Protein AF-0000000082146459 (afdb_homodimer)

pLDDT: mean 86.84, std 15.35, range [24.2, 98.81]

Secondary structure (DSSP, 8-state):
---SS-BPPPPPB-------TTTS-SHHHHHHHHHHHHHHHHHHHHTT-TT--HHHHHHHHHHHHHHHHHHHS-TTS-SSPPGGGGS--EEE--TTSTT--EEES-HHHHHHHHHHHHHHHHHHHHHHHHTSSS--HHHHHHHHHHHHHHHHHHHHIIIIIGGG-SSPPPTTSTTSHHHHHHHHHHHHHHHHHHHHHHHHHTT--HHHHHHHHHHHHHHHHHHHHHHTTS-HHHHHHHHHHHHHHHHHHHHHHHHHHHHHHHHHHHH---SSB---GGGSHHHHHHHHHHHHHHHHHHHTTT--/---SS-BPPPPPB-------TTTS-SHHHHHHHHHHHHHHHHHHHHTT-TT--HHHHHHHHHHHHHHHHHHHS-TTS-SS--GGGGS--EEE--TTSTT--EEES-HHHHHHHHHHHHHHHHHHHHHHHHTSSS--HHHHHHHHHHHHHHHHHHHHIIIIIGGG-SSPPPTTSTTSHHHHHHHHHHHHHHHHHHHHHHHHHTT--HHHHHHHHHHHHHHHHHHHHHHTTS-HHHHHHHHHHHHHHHHHHHHHHHHHHHHHHHHHHHH---SSB---GGGSHHHHHHHHHHHHHHHHHHHTTT--

Sequence (608 aa):
MTHWFHRNPLKATAPVSFNFYGVAGSPSANKICNDLRTTRARLLEMFTDTTCNPEIMKNATDAYFSLLQGFIASLDGTTQENKLRFMQNFKWTDTLQGNIPSAQQDAIFELISMAYNVAIWHTKFASRLAGKENVTEVDAKDVHRSLKFAAGIFKHLKEVHIPRLITPAEKGRDLEPRVIDTYIVQCQAEAQEVTIARAIELKHNATLIAALAFETANFYQKADGTLNTLEPECSSKWRKYLQLKQHFYMSYVSYSRAETLCKEYRQTKGPGSTAKPSEQLFFTKLGGLIKNTLQKCERENGFMMTHWFHRNPLKATAPVSFNFYGVAGSPSANKICNDLRTTRARLLEMFTDTTCNPEIMKNATDAYFSLLQGFIASLDGTTQENKLRFMQNFKWTDTLQGNIPSAQQDAIFELISMAYNVAIWHTKFASRLAGKENVTEVDAKDVHRSLKFAAGIFKHLKEVHIPRLITPAEKGRDLEPRVIDTYIVQCQAEAQEVTIARAIELKHNATLIAALAFETANFYQKADGTLNTLEPECSSKWRKYLQLKQHFYMSYVSYSRAETLCKEYRQTKGPGSTAKPSEQLFFTKLGGLIKNTLQKCERENGFM

Foldseek 3Di:
DDFPDDAFDAKDWDQWQLDDPPVQPDPVSVVLSVQLRVLVVVLVVLLPDPPRDPVNNVVSLCSNVVSLVPQADDPVPDPDGRPSQQRTKIWIAFRLRPPDIDIGSGSLVVNLSSLLSSLSSLQVVLRVLVPDPDNDPVSLVSSLVSLQVSLVSLVCCLPPRQVVDPDHDDAPGCNDDLNSVLSNLSSVLVSLVSVLVVCVVVVHDLVVSLVSLQVSLVSLVVSLVSCVPGDCSRCVVVSVSSNVSNVVSVVSNVVSVVVVVLVVQVVDDDDDDRDDVCPDPVVVVVVVVVVVVVCVVVCVVVPD/DDFPDDAFDAKDWDQWQLDDPPVQPDPVSVVLSVQLRVLVVVLVVLLPDPPRDPVNNVVSLCSNVVSLVPQADDPVPDPDGRPSQQRTKIWIAFRLRPPDIDIGSGSLVVNLSSLLSSLSSLQVVLRVLVPDPDNDPVSLVSSLVSLQVSLVSLVCCLPPRQVVDPDHDDAPGCNDDLNSVLSNLSSVLVSLVSVLVVCVVVVHDLVVSLVSLQVSLVSLVVSLVSCVPGDCSRCVVVSVSSNVSNVVSVVSNVVSVVVVVLVVQVVDDDDDDRDDVCPDPVVVVVVVVVVVVVCVVVCVVVVD

Radius of gyration: 35.05 Å; Cα contacts (8 Å, |Δi|>4): 898; chains: 2; bounding box: 45×122×69 Å

Organism: Oncorhynchus tshawytscha (NCBI:txid74940)

Nearest PDB structures (foldseek):
  3zxp-assembly1_B  TM=8.274E-01  e=1.238E-30  Homo sapiens
  3uly-assembly1_A  TM=8.283E-01  e=4.709E-30  Homo sapiens
  2xs1-assembly1_A  TM=7.629E-01  e=4.710E-07  Homo sapiens
  6fnb-assembly1_B  TM=3.009E-01  e=1.684E-01  Homo sapiens
  4wrq-assembly1_A  TM=3.211E-01  e=2.466E-01  Homo sapiens

InterPro domains:
  IPR004328 BRO1 domain [PF03097] (33-260)
  IPR004328 BRO1 domain [PS51180] (90-304)
  IPR004328 BRO1 domain [SM01041] (4-304)
  IPR038499 BRO1 domain superfamily [G3DSA:1.25.40.280] (1-304)
  IPR038898 BRO1 domain-containing protein BROX [PTHR23032] (2-260)

Structure (mmCIF, N/CA/C/O backbone):
data_AF-0000000082146459-model_v1
#
loop_
_entity.id
_entity.type
_entity.pdbx_description
1 polymer 'BRO1 domain-containing protein BROX'
#
loop_
_atom_site.group_PDB
_atom_site.id
_atom_site.type_symbol
_atom_site.label_atom_id
_atom_site.label_alt_id
_atom_site.label_comp_id
_atom_site.label_asym_id
_atom_site.label_entity_id
_atom_site.label_seq_id
_atom_site.pdbx_PDB_ins_code
_atom_site.Cartn_x
_atom_site.Cartn_y
_atom_site.Cartn_z
_atom_site.occupancy
_atom_site.B_iso_or_equiv
_atom_site.auth_seq_id
_atom_site.auth_comp_id
_atom_site.auth_asym_id
_atom_site.auth_atom_id
_atom_site.pdbx_PDB_model_num
ATOM 1 N N . MET A 1 1 ? 0.102 15.383 27.031 1 39.38 1 MET A N 1
ATOM 2 C CA . MET A 1 1 ? -0.947 15.445 26.016 1 39.38 1 MET A CA 1
ATOM 3 C C . MET A 1 1 ? -0.511 14.75 24.734 1 39.38 1 MET A C 1
ATOM 5 O O . MET A 1 1 ? 0.527 15.086 24.156 1 39.38 1 MET A O 1
ATOM 9 N N . THR A 1 2 ? -0.829 13.477 24.453 1 48.19 2 THR A N 1
ATOM 10 C CA . THR A 1 2 ? -0.422 12.703 23.281 1 48.19 2 THR A CA 1
ATOM 11 C C . THR A 1 2 ? -1.081 13.242 22.016 1 48.19 2 THR A C 1
ATOM 13 O O . THR A 1 2 ? -2.287 13.5 22 1 48.19 2 THR A O 1
ATOM 16 N N . HIS A 1 3 ? -0.259 13.945 21.094 1 65.31 3 HIS A N 1
ATOM 17 C CA . HIS A 1 3 ? -0.853 14.578 19.922 1 65.31 3 HIS A CA 1
ATOM 18 C C . HIS A 1 3 ? -0.877 13.625 18.734 1 65.31 3 HIS A C 1
ATOM 20 O O . HIS A 1 3 ? 0.098 12.914 18.484 1 65.31 3 HIS A O 1
ATOM 26 N N . TRP A 1 4 ? -2.055 13.438 18.203 1 71.19 4 TRP A N 1
ATOM 27 C CA . TRP A 1 4 ? -2.285 12.656 16.984 1 71.19 4 TRP A CA 1
ATOM 28 C C . TRP A 1 4 ? -1.744 13.383 15.766 1 71.19 4 TRP A C 1
ATOM 30 O O . TRP A 1 4 ? -1.321 12.742 14.797 1 71.19 4 TRP A O 1
ATOM 40 N N . PHE A 1 5 ? -1.74 14.641 15.953 1 83.75 5 PHE A N 1
ATOM 41 C CA . PHE A 1 5 ? -1.372 15.445 14.797 1 83.75 5 PHE A CA 1
ATOM 42 C C . PHE A 1 5 ? -0.096 16.234 15.07 1 83.75 5 PHE A C 1
ATOM 44 O O . PHE A 1 5 ? 0.106 16.734 16.172 1 83.75 5 PHE A O 1
ATOM 51 N N . HIS A 1 6 ? 0.844 16.266 14.102 1 88.31 6 HIS A N 1
ATOM 52 C CA . HIS A 1 6 ? 1.996 17.156 14.141 1 88.31 6 HIS A CA 1
ATOM 53 C C . HIS A 1 6 ? 1.563 18.625 14.086 1 88.31 6 HIS A C 1
ATOM 55 O O . HIS A 1 6 ? 0.735 19 13.25 1 88.31 6 HIS A O 1
ATOM 61 N N . ARG A 1 7 ? 2.098 19.344 15.047 1 92.31 7 ARG A N 1
ATOM 62 C CA . ARG A 1 7 ? 1.79 20.781 15.039 1 92.31 7 ARG A CA 1
ATOM 63 C C . ARG A 1 7 ? 3.064 21.609 15.086 1 92.31 7 ARG A C 1
ATOM 65 O O . ARG A 1 7 ? 3.902 21.422 15.969 1 92.31 7 ARG A O 1
ATOM 72 N N . ASN A 1 8 ? 3.168 22.453 14.094 1 94.19 8 ASN A N 1
ATOM 73 C CA . ASN A 1 8 ? 4.219 23.469 14.141 1 94.19 8 ASN A CA 1
ATOM 74 C C . ASN A 1 8 ? 3.916 24.547 15.164 1 94.19 8 ASN A C 1
ATOM 76 O O . ASN A 1 8 ? 2.768 24.719 15.586 1 94.19 8 ASN A O 1
ATOM 80 N N . PRO A 1 9 ? 4.941 25.219 15.633 1 94.75 9 PRO A N 1
ATOM 81 C CA . PRO A 1 9 ? 4.707 26.281 16.625 1 94.75 9 PRO A CA 1
ATOM 82 C C . PRO A 1 9 ? 3.951 27.469 16.062 1 94.75 9 PRO A C 1
ATOM 84 O O . PRO A 1 9 ? 3.943 27.672 14.844 1 94.75 9 PRO A O 1
ATOM 87 N N . LEU A 1 10 ? 3.354 28.203 16.984 1 96.88 10 LEU A N 1
ATOM 88 C CA . LEU A 1 10 ? 2.768 29.484 16.609 1 96.88 10 LEU A CA 1
ATOM 89 C C . LEU A 1 10 ? 3.852 30.484 16.219 1 96.88 10 LEU A C 1
ATOM 91 O O . LEU A 1 10 ? 4.977 30.422 16.719 1 96.88 10 LEU A O 1
ATOM 95 N N . LYS A 1 11 ? 3.453 31.375 15.305 1 97.75 11 LYS A N 1
ATOM 96 C CA . LYS A 1 11 ? 4.328 32.531 15.055 1 97.75 11 LYS A CA 1
ATOM 97 C C . LYS A 1 11 ? 4.426 33.406 16.281 1 97.75 11 LYS A C 1
ATOM 99 O O . LYS A 1 11 ? 3.43 33.625 16.984 1 97.75 11 LYS A O 1
ATOM 104 N N . ALA A 1 12 ? 5.621 33.844 16.484 1 97.19 12 ALA A N 1
ATOM 105 C CA . ALA A 1 12 ? 5.832 34.781 17.578 1 97.19 12 ALA A CA 1
ATOM 106 C C . ALA A 1 12 ? 6.004 36.219 17.031 1 97.19 12 ALA A C 1
ATOM 108 O O . ALA A 1 12 ? 6.363 36.406 15.867 1 97.19 12 ALA A O 1
ATOM 109 N N . THR A 1 13 ? 5.723 37.156 17.812 1 97.88 13 THR A N 1
ATOM 110 C CA . THR A 1 13 ? 5.824 38.562 17.406 1 97.88 13 THR A CA 1
ATOM 111 C C . THR A 1 13 ? 6.293 39.406 18.562 1 97.88 13 THR A C 1
ATOM 113 O O . THR A 1 13 ? 6.371 38.938 19.703 1 97.88 13 THR A O 1
ATOM 116 N N . ALA A 1 14 ? 6.715 40.625 18.203 1 94.38 14 ALA A N 1
ATOM 117 C CA . ALA A 1 14 ? 7.102 41.625 19.172 1 94.38 14 ALA A CA 1
ATOM 118 C C . ALA A 1 14 ? 5.926 42.531 19.516 1 94.38 14 ALA A C 1
ATOM 120 O O . ALA A 1 14 ? 5.004 42.688 18.703 1 94.38 14 ALA A O 1
ATOM 121 N N . PRO A 1 15 ? 5.945 43.125 20.766 1 92.44 15 PRO A N 1
ATOM 122 C CA . PRO A 1 15 ? 4.895 44.094 21.062 1 92.44 15 PRO A CA 1
ATOM 123 C C . PRO A 1 15 ? 4.879 45.25 20.094 1 92.44 15 PRO A C 1
ATOM 125 O O . PRO A 1 15 ? 5.934 45.688 19.625 1 92.44 15 PRO A O 1
ATOM 128 N N . VAL A 1 16 ? 3.734 45.75 19.828 1 95 16 VAL A N 1
ATOM 129 C CA . VAL A 1 16 ? 3.543 46.906 18.969 1 95 16 VAL A CA 1
ATOM 130 C C . VAL A 1 16 ? 2.799 48 19.75 1 95 16 VAL A C 1
ATOM 132 O O . VAL A 1 16 ? 1.725 47.75 20.297 1 95 16 VAL A O 1
ATOM 135 N N . SER A 1 17 ? 3.295 49.156 19.797 1 89.5 17 SER A N 1
ATOM 136 C CA . SER A 1 17 ? 2.742 50.219 20.625 1 89.5 17 SER A CA 1
ATOM 137 C C . SER A 1 17 ? 1.679 51 19.859 1 89.5 17 SER A C 1
ATOM 139 O O . SER A 1 17 ? 0.809 51.625 20.469 1 89.5 17 SER A O 1
ATOM 141 N N . PHE A 1 18 ? 1.693 51.062 18.531 1 91.5 18 PHE A N 1
ATOM 142 C CA . PHE A 1 18 ? 0.843 51.875 17.672 1 91.5 18 PHE A CA 1
ATOM 143 C C . PHE A 1 18 ? 0.914 53.344 18.078 1 91.5 18 PHE A C 1
ATOM 145 O O . PHE A 1 18 ? -0.107 54.031 18.109 1 91.5 18 PHE A O 1
ATOM 152 N N . ASN A 1 19 ? 2.066 53.656 18.562 1 85 19 ASN A N 1
ATOM 153 C CA . ASN A 1 19 ? 2.275 55.062 18.922 1 85 19 ASN A CA 1
ATOM 154 C C . ASN A 1 19 ? 2.775 55.875 17.734 1 85 19 ASN A C 1
ATOM 156 O O . ASN A 1 19 ? 3.918 55.719 17.297 1 85 19 ASN A O 1
ATOM 160 N N . PHE A 1 20 ? 1.849 56.688 17.188 1 81.38 20 PHE A N 1
ATOM 161 C CA . PHE A 1 20 ? 2.213 57.469 16.016 1 81.38 20 PHE A CA 1
ATOM 162 C C . PHE A 1 20 ? 2.309 58.938 16.375 1 81.38 20 PHE A C 1
ATOM 164 O O . PHE A 1 20 ? 1.381 59.719 16.109 1 81.38 20 PHE A O 1
ATOM 171 N N . TYR A 1 21 ? 3.205 59.25 17.219 1 67.94 21 TYR A N 1
ATOM 172 C CA . TYR A 1 21 ? 3.383 60.656 17.625 1 67.94 21 TYR A CA 1
ATOM 173 C C . TYR A 1 21 ? 3.211 61.594 16.438 1 67.94 21 TYR A C 1
ATOM 175 O O . TYR A 1 21 ? 3.697 61.312 15.336 1 67.94 21 TYR A O 1
ATOM 183 N N . GLY A 1 22 ? 2.338 62.656 16.594 1 64.94 22 GLY A N 1
ATOM 184 C CA . GLY A 1 22 ? 2.172 63.719 15.625 1 64.94 22 GLY A CA 1
ATOM 185 C C . GLY A 1 22 ? 1.093 63.469 14.602 1 64.94 22 GLY A C 1
ATOM 186 O O . GLY A 1 22 ? 0.402 64.375 14.148 1 64.94 22 GLY A O 1
ATOM 187 N N . VAL A 1 23 ? 1.023 62.219 14.156 1 63.5 23 VAL A N 1
ATOM 188 C CA . VAL A 1 23 ? 0.046 61.906 13.117 1 63.5 23 VAL A CA 1
ATOM 189 C C . VAL A 1 23 ? -1.33 61.719 13.742 1 63.5 23 VAL A C 1
ATOM 191 O O . VAL A 1 23 ? -2.33 62.25 13.25 1 63.5 23 VAL A O 1
ATOM 194 N N . ALA A 1 24 ? -1.346 60.969 14.844 1 61.44 24 ALA A N 1
ATOM 195 C CA . ALA A 1 24 ? -2.596 60.719 15.555 1 61.44 24 ALA A CA 1
ATOM 196 C C . ALA A 1 24 ? -2.775 61.719 16.703 1 61.44 24 ALA A C 1
ATOM 198 O O . ALA A 1 24 ? -2.525 61.375 17.859 1 61.44 24 ALA A O 1
ATOM 199 N N . GLY A 1 25 ? -3.025 62.844 16.359 1 67.81 25 GLY A N 1
ATOM 200 C CA . GLY A 1 25 ? -3.047 63.875 17.375 1 67.81 25 GLY A CA 1
ATOM 201 C C . GLY A 1 25 ? -4.414 64.062 18 1 67.81 25 GLY A C 1
ATOM 202 O O . GLY A 1 25 ? -4.535 64.688 19.062 1 67.81 25 GLY A O 1
ATOM 203 N N . SER A 1 26 ? -5.371 63.5 17.359 1 80.94 26 SER A N 1
ATOM 204 C CA . SER A 1 26 ? -6.699 63.719 17.922 1 80.94 26 SER A CA 1
ATOM 205 C C . SER A 1 26 ? -7.031 62.688 19 1 80.94 26 SER A C 1
ATOM 207 O O . SER A 1 26 ? -6.477 61.562 18.984 1 80.94 26 SER A O 1
ATOM 209 N N . PRO A 1 27 ? -7.836 63.094 19.969 1 83.19 27 PRO A N 1
ATOM 210 C CA . PRO A 1 27 ? -8.266 62.156 21 1 83.19 27 PRO A CA 1
ATOM 211 C C . PRO A 1 27 ? -8.898 60.875 20.406 1 83.19 27 PRO A C 1
ATOM 213 O O . PRO A 1 27 ? -8.688 59.781 20.938 1 83.19 27 PRO A O 1
ATOM 216 N N . SER A 1 28 ? -9.664 61.031 19.406 1 84.25 28 SER A N 1
ATOM 217 C CA . SER A 1 28 ? -10.297 59.906 18.75 1 84.25 28 SER A CA 1
ATOM 218 C C . SER A 1 28 ? -9.258 58.969 18.141 1 84.25 28 SER A C 1
ATOM 220 O O . SER A 1 28 ? -9.391 57.75 18.203 1 84.25 28 SER A O 1
ATOM 222 N N . ALA A 1 29 ? -8.297 59.5 17.562 1 83.75 29 ALA A N 1
ATOM 223 C CA . ALA A 1 29 ? -7.219 58.688 16.969 1 83.75 29 ALA A CA 1
ATOM 224 C C . ALA A 1 29 ? -6.426 57.969 18.031 1 83.75 29 ALA A C 1
ATOM 226 O O . ALA A 1 29 ? -6.051 56.812 17.844 1 83.75 29 ALA A O 1
ATOM 227 N N . ASN A 1 30 ? -6.223 58.688 19.109 1 86.56 30 ASN A N 1
ATOM 228 C CA . ASN A 1 30 ? -5.504 58.062 20.234 1 86.56 30 ASN A CA 1
ATOM 229 C C . ASN A 1 30 ? -6.281 56.906 20.812 1 86.56 30 ASN A C 1
ATOM 231 O O . ASN A 1 30 ? -5.684 55.906 21.219 1 86.56 30 ASN A O 1
ATOM 235 N N . LYS A 1 31 ? -7.508 57.094 20.859 1 89.5 31 LYS A N 1
ATOM 236 C CA . LYS A 1 31 ? -8.344 56 21.359 1 89.5 31 LYS A CA 1
ATOM 237 C C . LYS A 1 31 ? -8.266 54.781 20.453 1 89.5 31 LYS A C 1
ATOM 239 O O . LYS A 1 31 ? -8.164 53.625 20.938 1 89.5 31 LYS A O 1
ATOM 244 N N . ILE A 1 32 ? -8.312 55 19.203 1 89.12 32 ILE A N 1
ATOM 245 C CA . ILE A 1 32 ? -8.242 53.906 18.219 1 89.12 32 ILE A CA 1
ATOM 246 C C . ILE A 1 32 ? -6.902 53.188 18.359 1 89.12 32 ILE A C 1
ATOM 248 O O . ILE A 1 32 ? -6.855 51.969 18.344 1 89.12 32 ILE A O 1
ATOM 252 N N . CYS A 1 33 ? -5.848 53.938 18.5 1 91.12 33 CYS A N 1
ATOM 253 C CA . CYS A 1 33 ? -4.52 53.344 18.656 1 91.12 33 CYS A CA 1
ATOM 254 C C . CYS A 1 33 ? -4.438 52.531 19.938 1 91.12 33 CYS A C 1
ATOM 256 O O . CYS A 1 33 ? -3.848 51.438 19.938 1 91.12 33 CYS A O 1
ATOM 258 N N . ASN A 1 34 ? -5.035 53.094 20.984 1 92.38 34 ASN A N 1
ATOM 259 C CA . ASN A 1 34 ? -5.07 52.344 22.25 1 92.38 34 ASN A CA 1
ATOM 260 C C . ASN A 1 34 ? -5.891 51.062 22.125 1 92.38 34 ASN A C 1
ATOM 262 O O . ASN A 1 34 ? -5.512 50.031 22.672 1 92.38 34 ASN A O 1
ATOM 266 N N . ASP A 1 35 ? -7 51.125 21.453 1 95.69 35 ASP A N 1
ATOM 267 C CA . ASP A 1 35 ? -7.836 49.969 21.234 1 95.69 35 ASP A CA 1
ATOM 268 C C . ASP A 1 35 ? -7.109 48.906 20.406 1 95.69 35 ASP A C 1
ATOM 270 O O . ASP A 1 35 ? -7.234 47.719 20.656 1 95.69 35 ASP A O 1
ATOM 274 N N . LEU A 1 36 ? -6.418 49.375 19.406 1 95.88 36 LEU A N 1
ATOM 275 C CA . LEU A 1 36 ? -5.617 48.469 18.578 1 95.88 36 LEU A CA 1
ATOM 276 C C . LEU A 1 36 ? -4.602 47.719 19.438 1 95.88 36 LEU A C 1
ATOM 278 O O . LEU A 1 36 ? -4.469 46.5 19.312 1 95.88 36 LEU A O 1
ATOM 282 N N . ARG A 1 37 ? -3.936 48.406 20.266 1 96.12 37 ARG A N 1
ATOM 283 C CA . ARG A 1 37 ? -2.926 47.812 21.141 1 96.12 37 ARG A CA 1
ATOM 284 C C . ARG A 1 37 ? -3.549 46.781 22.078 1 96.12 37 ARG A C 1
ATOM 286 O O . ARG A 1 37 ? -3.031 45.656 22.219 1 96.12 37 ARG A O 1
ATOM 293 N N . THR A 1 38 ? -4.668 47.094 22.672 1 96.81 38 THR A N 1
ATOM 294 C CA . THR A 1 38 ? -5.309 46.25 23.672 1 96.81 38 THR A CA 1
ATOM 295 C C . THR A 1 38 ? -5.914 45 23.016 1 96.81 38 THR A C 1
ATOM 297 O O . THR A 1 38 ? -5.781 43.906 23.547 1 96.81 38 THR A O 1
ATOM 300 N N . THR A 1 39 ? -6.57 45.188 21.922 1 98.19 39 THR A N 1
ATOM 301 C CA . THR A 1 39 ? -7.195 44.031 21.25 1 98.19 39 THR A CA 1
ATOM 302 C C . THR A 1 39 ? -6.141 43.125 20.641 1 98.19 39 THR A C 1
ATOM 304 O O . THR A 1 39 ? -6.312 41.906 20.625 1 98.19 39 THR A O 1
ATOM 307 N N . ARG A 1 40 ? -5.074 43.656 20.141 1 98.38 40 ARG A N 1
ATOM 308 C CA . ARG A 1 40 ? -3.969 42.844 19.641 1 98.38 40 ARG A CA 1
ATOM 309 C C . ARG A 1 40 ? -3.393 42 20.766 1 98.38 40 ARG A C 1
ATOM 311 O O . ARG A 1 40 ? -3.18 40.781 20.578 1 98.38 40 ARG A O 1
ATOM 318 N N . ALA A 1 41 ? -3.125 42.656 21.875 1 97.56 41 ALA A N 1
ATOM 319 C CA . ALA A 1 41 ? -2.568 41.938 23.031 1 97.56 41 ALA A CA 1
ATOM 320 C C . ALA A 1 41 ? -3.508 40.812 23.5 1 97.56 41 ALA A C 1
ATOM 322 O O . ALA A 1 41 ? -3.061 39.75 23.859 1 97.56 41 ALA A O 1
ATOM 323 N N . ARG A 1 42 ? -4.734 41.156 23.516 1 97.81 42 ARG A N 1
ATOM 324 C CA . ARG A 1 42 ? -5.727 40.156 23.938 1 97.81 42 ARG A CA 1
ATOM 325 C C . ARG A 1 42 ? -5.73 38.969 23 1 97.81 42 ARG A C 1
ATOM 327 O O . ARG A 1 42 ? -5.762 37.812 23.453 1 97.81 42 ARG A O 1
ATOM 334 N N . LEU A 1 43 ? -5.762 39.188 21.719 1 98.56 43 LEU A N 1
ATOM 335 C CA . LEU A 1 43 ? -5.738 38.125 20.75 1 98.56 43 LEU A CA 1
ATOM 336 C C . LEU A 1 43 ? -4.488 37.25 20.906 1 98.56 43 LEU A C 1
ATOM 338 O O . LEU A 1 43 ? -4.566 36.031 20.891 1 98.56 43 LEU A O 1
ATOM 342 N N . LEU A 1 44 ? -3.344 37.875 21.109 1 98.5 44 LEU A N 1
ATOM 343 C CA . LEU A 1 44 ? -2.094 37.156 21.312 1 98.5 44 LEU A CA 1
ATOM 344 C C . LEU A 1 44 ? -2.172 36.281 22.562 1 98.5 44 LEU A C 1
ATOM 346 O O . LEU A 1 44 ? -1.654 35.156 22.562 1 98.5 44 LEU A O 1
ATOM 350 N N . GLU A 1 45 ? -2.85 36.75 23.562 1 97.69 45 GLU A N 1
ATOM 351 C CA . GLU A 1 45 ? -3.023 36 24.781 1 97.69 45 GLU A CA 1
ATOM 352 C C . GLU A 1 45 ? -3.918 34.781 24.562 1 97.69 45 GLU A C 1
ATOM 354 O O . GLU A 1 45 ? -3.713 33.719 25.172 1 97.69 45 GLU A O 1
ATOM 359 N N . MET A 1 46 ? -4.898 34.875 23.688 1 98.06 46 MET A N 1
ATOM 360 C CA . MET A 1 46 ? -5.859 33.812 23.453 1 98.06 46 MET A CA 1
ATOM 361 C C . MET A 1 46 ? -5.188 32.625 22.781 1 98.06 46 MET A C 1
ATOM 363 O O . MET A 1 46 ? -5.609 31.484 22.969 1 98.06 46 MET A O 1
ATOM 367 N N . PHE A 1 47 ? -4.148 32.844 22.047 1 97.88 47 PHE A N 1
ATOM 368 C CA . PHE A 1 47 ? -3.488 31.781 21.297 1 97.88 47 PHE A CA 1
ATOM 369 C C . PHE A 1 47 ? -2.91 30.734 22.25 1 97.88 47 PHE A C 1
ATOM 371 O O . PHE A 1 47 ? -2.766 29.562 21.891 1 97.88 47 PHE A O 1
ATOM 378 N N . THR A 1 48 ? -2.57 31.094 23.453 1 95.88 48 THR A N 1
ATOM 379 C CA . THR A 1 48 ? -1.917 30.156 24.375 1 95.88 48 THR A CA 1
ATOM 380 C C . THR A 1 48 ? -2.803 29.875 25.578 1 95.88 48 THR A C 1
ATOM 382 O O . THR A 1 48 ? -2.418 29.125 26.469 1 95.88 48 THR A O 1
ATOM 385 N N . ASP A 1 49 ? -3.959 30.531 25.609 1 95.94 49 ASP A N 1
ATOM 386 C CA . ASP A 1 49 ? -4.918 30.312 26.688 1 95.94 49 ASP A CA 1
ATOM 387 C C . ASP A 1 49 ? -5.652 29 26.5 1 95.94 49 ASP A C 1
ATOM 389 O O . ASP A 1 49 ? -6.426 28.828 25.562 1 95.94 49 ASP A O 1
ATOM 393 N N . THR A 1 50 ? -5.586 28.078 27.438 1 92.38 50 THR A N 1
ATOM 394 C CA . THR A 1 50 ? -6.133 26.734 27.328 1 92.38 50 THR A CA 1
ATOM 395 C C . THR A 1 50 ? -7.652 26.75 27.453 1 92.38 50 THR A C 1
ATOM 397 O O . THR A 1 50 ? -8.328 25.797 27.078 1 92.38 50 THR A O 1
ATOM 400 N N . THR A 1 51 ? -8.211 27.828 27.953 1 94.69 51 THR A N 1
ATOM 401 C CA . THR A 1 51 ? -9.656 27.922 28.125 1 94.69 51 THR A CA 1
ATOM 402 C C . THR A 1 51 ? -10.305 28.531 26.891 1 94.69 51 THR A C 1
ATOM 404 O O . THR A 1 51 ? -11.531 28.562 26.781 1 94.69 51 THR A O 1
ATOM 407 N N . CYS A 1 52 ? -9.523 29.016 25.984 1 96.94 52 CYS A N 1
ATOM 408 C CA . CYS A 1 52 ? -10.039 29.625 24.766 1 96.94 52 CYS A CA 1
ATOM 409 C C . CYS A 1 52 ? -10.734 28.594 23.891 1 96.94 52 CYS A C 1
ATOM 411 O O . CYS A 1 52 ? -10.203 27.5 23.672 1 96.94 52 CYS A O 1
ATOM 413 N N . ASN A 1 53 ? -11.938 28.844 23.453 1 96.56 53 ASN A N 1
ATOM 414 C CA . ASN A 1 53 ? -12.68 28.031 22.484 1 96.56 53 ASN A CA 1
ATOM 415 C C . ASN A 1 53 ? -12.922 28.781 21.188 1 96.56 53 ASN A C 1
ATOM 417 O O . ASN A 1 53 ? -12.555 29.953 21.062 1 96.56 53 ASN A O 1
ATOM 421 N N . PRO A 1 54 ? -13.414 28.141 20.203 1 97.06 54 PRO A N 1
ATOM 422 C CA . PRO A 1 54 ? -13.547 28.781 18.875 1 97.06 54 PRO A CA 1
ATOM 423 C C . PRO A 1 54 ? -14.367 30.062 18.922 1 97.06 54 PRO A C 1
ATOM 425 O O . PRO A 1 54 ? -14.07 31.016 18.203 1 97.06 54 PRO A O 1
ATOM 428 N N . GLU A 1 55 ? -15.312 30.109 19.766 1 97.56 55 GLU A N 1
ATOM 429 C CA . GLU A 1 55 ? -16.125 31.312 19.875 1 97.56 55 GLU A CA 1
ATOM 430 C C . GLU A 1 55 ? -15.32 32.469 20.438 1 97.56 55 GLU A C 1
ATOM 432 O O . GLU A 1 55 ? -15.383 33.594 19.922 1 97.56 55 GLU A O 1
ATOM 437 N N . ILE A 1 56 ? -14.617 32.25 21.484 1 98.19 56 ILE A N 1
ATOM 438 C CA . ILE A 1 56 ? -13.773 33.25 22.094 1 98.19 56 ILE A CA 1
ATOM 439 C C . ILE A 1 56 ? -12.711 33.719 21.109 1 98.19 56 ILE A C 1
ATOM 441 O O . ILE A 1 56 ? -12.469 34.906 20.953 1 98.19 56 ILE A O 1
ATOM 445 N N . MET A 1 57 ? -12.117 32.781 20.422 1 98.5 57 MET A N 1
ATOM 446 C CA . MET A 1 57 ? -11.102 33.062 19.422 1 98.5 57 MET A CA 1
ATOM 447 C C . MET A 1 57 ? -11.672 33.969 18.312 1 98.5 57 MET A C 1
ATOM 449 O O . MET A 1 57 ? -11.055 34.969 17.938 1 98.5 57 MET A O 1
ATOM 453 N N . LYS A 1 58 ? -12.859 33.625 17.844 1 98.31 58 LYS A N 1
ATOM 454 C CA . LYS A 1 58 ? -13.516 34.406 16.812 1 98.31 58 LYS A CA 1
ATOM 455 C C . LYS A 1 58 ? -13.75 35.844 17.266 1 98.31 58 LYS A C 1
ATOM 457 O O . LYS A 1 58 ? -13.477 36.781 16.516 1 98.31 58 LYS A O 1
ATOM 462 N N . ASN A 1 59 ? -14.203 36 18.438 1 98.44 59 ASN A N 1
ATOM 463 C CA . ASN A 1 59 ? -14.492 37.344 18.969 1 98.44 59 ASN A CA 1
ATOM 464 C C . ASN A 1 59 ? -13.227 38.156 19.109 1 98.44 59 ASN A C 1
ATOM 466 O O . ASN A 1 59 ? -13.211 39.344 18.766 1 98.44 59 ASN A O 1
ATOM 470 N N . ALA A 1 60 ? -12.25 37.562 19.672 1 98.69 60 ALA A N 1
ATOM 471 C CA . ALA A 1 60 ? -10.977 38.25 19.828 1 98.69 60 ALA A CA 1
ATOM 472 C C . ALA A 1 60 ? -10.398 38.656 18.469 1 98.69 60 ALA A C 1
ATOM 474 O O . ALA A 1 60 ? -9.883 39.75 18.297 1 98.69 60 ALA A O 1
ATOM 475 N N . THR A 1 61 ? -10.477 37.781 17.531 1 98.81 61 THR A N 1
ATOM 476 C CA . THR A 1 61 ? -10 38.031 16.172 1 98.81 61 THR A CA 1
ATOM 477 C C . THR A 1 61 ? -10.758 39.188 15.531 1 98.81 61 THR A C 1
ATOM 479 O O . THR A 1 61 ? -10.156 40.094 14.984 1 98.81 61 THR A O 1
ATOM 482 N N . ASP A 1 62 ? -12.07 39.125 15.633 1 98.5 62 ASP A N 1
ATOM 483 C CA . ASP A 1 62 ? -12.914 40.156 15.039 1 98.5 62 ASP A CA 1
ATOM 484 C C . ASP A 1 62 ? -12.625 41.531 15.648 1 98.5 62 ASP A C 1
ATOM 486 O O . ASP A 1 62 ? -12.609 42.531 14.938 1 98.5 62 ASP A O 1
ATOM 490 N N . ALA A 1 63 ? -12.445 41.562 16.922 1 98.38 63 ALA A N 1
ATOM 491 C CA . ALA A 1 63 ? -12.172 42.812 17.609 1 98.38 63 ALA A CA 1
ATOM 492 C C . ALA A 1 63 ? -10.891 43.469 17.094 1 98.38 63 ALA A C 1
ATOM 494 O O . ALA A 1 63 ? -10.867 44.656 16.797 1 98.38 63 ALA A O 1
ATOM 495 N N . TYR A 1 64 ? -9.883 42.75 16.938 1 98.44 64 TYR A N 1
ATOM 496 C CA . TYR A 1 64 ? -8.609 43.281 16.484 1 98.44 64 TYR A CA 1
ATOM 497 C C . TYR A 1 64 ? -8.648 43.625 15 1 98.44 64 TYR A C 1
ATOM 499 O O . TYR A 1 64 ? -8.242 44.688 14.578 1 98.44 64 TYR A O 1
ATOM 507 N N . PHE A 1 65 ? -9.188 42.719 14.203 1 98.12 65 PHE A N 1
ATOM 508 C CA . PHE A 1 65 ? -9.164 42.875 12.758 1 98.12 65 PHE A CA 1
ATOM 509 C C . PHE A 1 65 ? -10.062 44.031 12.32 1 98.12 65 PHE A C 1
ATOM 511 O O . PHE A 1 65 ? -9.766 44.719 11.344 1 98.12 65 PHE A O 1
ATOM 518 N N . SER A 1 66 ? -11.164 44.219 13.023 1 96.38 66 SER A N 1
ATOM 519 C CA . SER A 1 66 ? -12.039 45.344 12.695 1 96.38 66 SER A CA 1
ATOM 520 C C . SER A 1 66 ? -11.305 46.688 12.82 1 96.38 66 SER A C 1
ATOM 522 O O . SER A 1 66 ? -11.508 47.594 12.008 1 96.38 66 SER A O 1
ATOM 524 N N . LEU A 1 67 ? -10.469 46.781 13.781 1 95.06 67 LEU A N 1
ATOM 525 C CA . LEU A 1 67 ? -9.688 48 13.969 1 95.06 67 LEU A CA 1
ATOM 526 C C . LEU A 1 67 ? -8.547 48.094 12.961 1 95.06 67 LEU A C 1
ATOM 528 O O . LEU A 1 67 ? -8.305 49.156 12.375 1 95.06 67 LEU A O 1
ATOM 532 N N . LEU A 1 68 ? -7.867 47 12.766 1 95.75 68 LEU A N 1
ATOM 533 C CA . LEU A 1 68 ? -6.727 46.938 11.859 1 95.75 68 LEU A CA 1
ATOM 534 C C . LEU A 1 68 ? -7.145 47.312 10.438 1 95.75 68 LEU A C 1
ATOM 536 O O . LEU A 1 68 ? -6.371 47.938 9.703 1 95.75 68 LEU A O 1
ATOM 540 N N . GLN A 1 69 ? -8.367 46.969 10.094 1 92.81 69 GLN A N 1
ATOM 541 C CA . GLN A 1 69 ? -8.891 47.281 8.773 1 92.81 69 GLN A CA 1
ATOM 542 C C . GLN A 1 69 ? -8.875 48.781 8.516 1 92.81 69 GLN A C 1
ATOM 544 O O . GLN A 1 69 ? -8.766 49.219 7.371 1 92.81 69 GLN A O 1
ATOM 549 N N . GLY A 1 70 ? -8.953 49.531 9.516 1 89.25 70 GLY A N 1
ATOM 550 C CA . GLY A 1 70 ? -8.859 50.969 9.391 1 89.25 70 GLY A CA 1
ATOM 551 C C . GLY A 1 70 ? -7.516 51.438 8.875 1 89.25 70 GLY A C 1
ATOM 552 O O . GLY A 1 70 ? -7.41 52.531 8.289 1 89.25 70 GLY A O 1
ATOM 553 N N . PHE A 1 71 ? -6.52 50.688 9.133 1 88.88 71 PHE A N 1
ATOM 554 C CA . PHE A 1 71 ? -5.188 51 8.625 1 88.88 71 PHE A CA 1
ATOM 555 C C . PHE A 1 71 ? -5.062 50.594 7.152 1 88.88 71 PHE A C 1
ATOM 557 O O . PHE A 1 71 ? -4.262 51.188 6.418 1 88.88 71 PHE A O 1
ATOM 564 N N . ILE A 1 72 ? -5.832 49.656 6.727 1 90.69 72 ILE A N 1
ATOM 565 C CA . ILE A 1 72 ? -5.637 49.062 5.418 1 90.69 72 ILE A CA 1
ATOM 566 C C . ILE A 1 72 ? -6.594 49.688 4.406 1 90.69 72 ILE A C 1
ATOM 568 O O . ILE A 1 72 ? -6.176 50.125 3.328 1 90.69 72 ILE A O 1
ATOM 572 N N . ALA A 1 73 ? -7.852 49.688 4.766 1 85.38 73 ALA A N 1
ATOM 573 C CA . ALA A 1 73 ? -8.875 50.188 3.842 1 85.38 73 ALA A CA 1
ATOM 574 C C . ALA A 1 73 ? -9.023 51.688 3.934 1 85.38 73 ALA A C 1
ATOM 576 O O . ALA A 1 73 ? -8.875 52.281 5.012 1 85.38 73 ALA A O 1
ATOM 577 N N . SER A 1 74 ? -9.156 52.312 2.752 1 77.19 74 SER A N 1
ATOM 578 C CA . SER A 1 74 ? -9.422 53.75 2.725 1 77.19 74 SER A CA 1
ATOM 579 C C . SER A 1 74 ? -10.844 54.062 3.178 1 77.19 74 SER A C 1
ATOM 581 O O . SER A 1 74 ? -11.789 53.375 2.789 1 77.19 74 SER A O 1
ATOM 583 N N . LEU A 1 75 ? -10.969 54.844 4.211 1 64.94 75 LEU A N 1
ATOM 584 C CA . LEU A 1 75 ? -12.273 55.188 4.746 1 64.94 75 LEU A CA 1
ATOM 585 C C . LEU A 1 75 ? -13.062 56.031 3.744 1 64.94 75 LEU A C 1
ATOM 587 O O . LEU A 1 75 ? -14.289 56.094 3.805 1 64.94 75 LEU A O 1
ATOM 591 N N . ASP A 1 76 ? -12.391 56.688 2.926 1 65.38 76 ASP A N 1
ATOM 592 C CA . ASP A 1 76 ? -13.102 57.594 2.043 1 65.38 76 ASP A CA 1
ATOM 593 C C . ASP A 1 76 ? -13.602 56.875 0.791 1 65.38 76 ASP A C 1
ATOM 595 O O . ASP A 1 76 ? -14.086 57.5 -0.146 1 65.38 76 ASP A O 1
ATOM 599 N N . GLY A 1 77 ? -13.625 55.656 0.795 1 62.5 77 GLY A N 1
ATOM 600 C CA . GLY A 1 77 ? -14.18 54.906 -0.329 1 62.5 77 GLY A CA 1
ATOM 601 C C . GLY A 1 77 ? -13.305 54.969 -1.569 1 62.5 77 GLY A C 1
ATOM 602 O O . GLY A 1 77 ? -13.703 54.5 -2.639 1 62.5 77 GLY A O 1
ATOM 603 N N . THR A 1 78 ? -12.25 55.656 -1.487 1 62.28 78 THR A N 1
ATOM 604 C CA . THR A 1 78 ? -11.406 55.75 -2.672 1 62.28 78 THR A CA 1
ATOM 605 C C . THR A 1 78 ? -10.492 54.531 -2.777 1 62.28 78 THR A C 1
ATOM 607 O O . THR A 1 78 ? -10.344 53.781 -1.819 1 62.28 78 THR A O 1
ATOM 610 N N . THR A 1 79 ? -10.086 54.281 -4 1 64.69 79 THR A N 1
ATOM 611 C CA . THR A 1 79 ? -9.211 53.156 -4.305 1 64.69 79 THR A CA 1
ATOM 612 C C . THR A 1 79 ? -7.77 53.469 -3.912 1 64.69 79 THR A C 1
ATOM 614 O O . THR A 1 79 ? -6.867 52.656 -4.129 1 64.69 79 THR A O 1
ATOM 617 N N . GLN A 1 80 ? -7.621 54.656 -3.256 1 67 80 GLN A N 1
ATOM 618 C CA . GLN A 1 80 ? -6.258 55.031 -2.908 1 67 80 GLN A CA 1
ATOM 619 C C . GLN A 1 80 ? -5.777 54.281 -1.66 1 67 80 GLN A C 1
ATOM 621 O O . GLN A 1 80 ? -6.574 53.969 -0.772 1 67 80 GLN A O 1
ATOM 626 N N . GLU A 1 81 ? -4.523 54.094 -1.678 1 74.88 81 GLU A N 1
ATOM 627 C CA . GLU A 1 81 ? -3.9 53.375 -0.562 1 74.88 81 GLU A CA 1
ATOM 628 C C . GLU A 1 81 ? -3.916 54.219 0.707 1 74.88 81 GLU A C 1
ATOM 630 O O . GLU A 1 81 ? -3.664 55.438 0.656 1 74.88 81 GLU A O 1
ATOM 635 N N . ASN A 1 82 ? -4.363 53.656 1.705 1 82.88 82 ASN A N 1
ATOM 636 C CA . ASN A 1 82 ? -4.34 54.281 3.018 1 82.88 82 ASN A CA 1
ATOM 637 C C . ASN A 1 82 ? -2.914 54.469 3.529 1 82.88 82 ASN A C 1
ATOM 639 O O . ASN A 1 82 ? -2.176 53.5 3.672 1 82.88 82 ASN A O 1
ATOM 643 N N . LYS A 1 83 ? -2.469 55.656 3.723 1 84.06 83 LYS A N 1
ATOM 644 C CA . LYS A 1 83 ? -1.106 55.938 4.164 1 84.06 83 LYS A CA 1
ATOM 645 C C . LYS A 1 83 ? -0.81 55.281 5.504 1 84.06 83 LYS A C 1
ATOM 647 O O . LYS A 1 83 ? 0.346 54.969 5.809 1 84.06 83 LYS A O 1
ATOM 652 N N . LEU A 1 84 ? -1.795 54.969 6.273 1 87.88 84 LEU A N 1
ATOM 653 C CA . LEU A 1 84 ? -1.634 54.344 7.586 1 87.88 84 LEU A CA 1
ATOM 654 C C . LEU A 1 84 ? -1.114 52.906 7.449 1 87.88 84 LEU A C 1
ATOM 656 O O . LEU A 1 84 ? -0.545 52.375 8.391 1 87.88 84 LEU A O 1
ATOM 660 N N . ARG A 1 85 ? -1.287 52.344 6.336 1 92.31 85 ARG A N 1
ATOM 661 C CA . ARG A 1 85 ? -0.882 50.969 6.078 1 92.31 85 ARG A CA 1
ATOM 662 C C . ARG A 1 85 ? 0.612 50.781 6.32 1 92.31 85 ARG A C 1
ATOM 664 O O . ARG A 1 85 ? 1.039 49.75 6.82 1 92.31 85 ARG A O 1
ATOM 671 N N . PHE A 1 86 ? 1.345 51.844 6.039 1 93.06 86 PHE A N 1
ATOM 672 C CA . PHE A 1 86 ? 2.793 51.656 6.02 1 93.06 86 PHE A CA 1
ATOM 673 C C . PHE A 1 86 ? 3.438 52.406 7.199 1 93.06 86 PHE A C 1
ATOM 675 O O . PHE A 1 86 ? 4.641 52.656 7.191 1 93.06 86 PHE A O 1
ATOM 682 N N . MET A 1 87 ? 2.682 52.625 8.164 1 89.62 87 MET A N 1
ATOM 683 C CA . MET A 1 87 ? 3.182 53.438 9.266 1 89.62 87 MET A CA 1
ATOM 684 C C . MET A 1 87 ? 3.877 52.594 10.312 1 89.62 87 MET A C 1
ATOM 686 O O . MET A 1 87 ? 4.789 53.062 11 1 89.62 87 MET A O 1
ATOM 690 N N . GLN A 1 88 ? 3.449 51.375 10.453 1 93.38 88 GLN A N 1
ATOM 691 C CA . GLN A 1 88 ? 3.926 50.531 11.539 1 93.38 88 GLN A CA 1
ATOM 692 C C . GLN A 1 88 ? 4.746 49.344 11 1 93.38 88 GLN A C 1
ATOM 694 O O . GLN A 1 88 ? 4.363 48.719 10.016 1 93.38 88 GLN A O 1
ATOM 699 N N . ASN A 1 89 ? 5.926 49.156 11.641 1 94.81 89 ASN A N 1
ATOM 700 C CA . ASN A 1 89 ? 6.73 47.969 11.352 1 94.81 89 ASN A CA 1
ATOM 701 C C . ASN A 1 89 ? 6.301 46.781 12.211 1 94.81 89 ASN A C 1
ATOM 703 O O . ASN A 1 89 ? 6.176 46.906 13.43 1 94.81 89 ASN A O 1
ATOM 707 N N . PHE A 1 90 ? 6.047 45.719 11.539 1 96.69 90 PHE A N 1
ATOM 708 C CA . PHE A 1 90 ? 5.66 44.5 12.25 1 96.69 90 PHE A CA 1
ATOM 709 C C . PHE A 1 90 ? 6.715 43.406 12.078 1 96.69 90 PHE A C 1
ATOM 711 O O . PHE A 1 90 ? 7.285 43.25 10.992 1 96.69 90 PHE A O 1
ATOM 718 N N . LYS A 1 91 ? 6.945 42.625 13.164 1 96.94 91 LYS A N 1
ATOM 719 C CA . LYS A 1 91 ? 7.914 41.531 13.156 1 96.94 91 LYS A CA 1
ATOM 720 C C . LYS A 1 91 ? 7.258 40.219 13.555 1 96.94 91 LYS A C 1
ATOM 722 O O . LYS A 1 91 ? 6.594 40.156 14.594 1 96.94 91 LYS A O 1
ATOM 727 N N . TRP A 1 92 ? 7.438 39.281 12.727 1 97.56 92 TRP A N 1
ATOM 728 C CA . TRP A 1 92 ? 6.859 37.969 13 1 97.56 92 TRP A CA 1
ATOM 729 C C . TRP A 1 92 ? 7.852 36.844 12.664 1 97.56 92 TRP A C 1
ATOM 731 O O . TRP A 1 92 ? 8.57 36.938 11.664 1 97.56 92 TRP A O 1
ATOM 741 N N . THR A 1 93 ? 7.949 35.812 13.508 1 96.94 93 THR A N 1
ATOM 742 C CA . THR A 1 93 ? 8.695 34.625 13.164 1 96.94 93 THR A CA 1
ATOM 743 C C . THR A 1 93 ? 7.895 33.75 12.195 1 96.94 93 THR A C 1
ATOM 745 O O . THR A 1 93 ? 6.75 34.062 11.867 1 96.94 93 THR A O 1
ATOM 748 N N . ASP A 1 94 ? 8.492 32.781 11.656 1 96.5 94 ASP A N 1
ATOM 749 C CA . ASP A 1 94 ? 7.848 31.766 10.812 1 96.5 94 ASP A CA 1
ATOM 750 C C . ASP A 1 94 ? 7.867 30.391 11.477 1 96.5 94 ASP A C 1
ATOM 752 O O . ASP A 1 94 ? 8.805 30.062 12.211 1 96.5 94 ASP A O 1
ATOM 756 N N . THR A 1 95 ? 6.934 29.609 11.188 1 96.5 95 THR A N 1
ATOM 757 C CA . THR A 1 95 ? 6.676 28.375 11.906 1 96.5 95 THR A CA 1
ATOM 758 C C . THR A 1 95 ? 7.816 27.375 11.703 1 96.5 95 THR A C 1
ATOM 760 O O . THR A 1 95 ? 8.07 26.531 12.562 1 96.5 95 THR A O 1
ATOM 763 N N . LEU A 1 96 ? 8.539 27.516 10.57 1 95 96 LEU A N 1
ATOM 764 C CA . LEU A 1 96 ? 9.555 26.531 10.258 1 95 96 LEU A CA 1
ATOM 765 C C . LEU A 1 96 ? 10.953 27.094 10.461 1 95 96 LEU A C 1
ATOM 767 O O . LEU A 1 96 ? 11.953 26.406 10.234 1 95 96 LEU A O 1
ATOM 771 N N . GLN A 1 97 ? 11.023 28.391 10.875 1 92.75 97 GLN A N 1
ATOM 772 C CA . GLN A 1 97 ? 12.32 29.047 10.852 1 92.75 97 GLN A CA 1
ATOM 773 C C . GLN A 1 97 ? 12.789 29.391 12.266 1 92.75 97 GLN A C 1
ATOM 775 O O . GLN A 1 97 ? 13.672 30.234 12.438 1 92.75 97 GLN A O 1
ATOM 780 N N . GLY A 1 98 ? 12.164 28.781 13.242 1 89.88 98 GLY A N 1
ATOM 781 C CA . GLY A 1 98 ? 12.594 29.047 14.609 1 89.88 98 GLY A CA 1
ATOM 782 C C . GLY A 1 98 ? 12.305 30.469 15.062 1 89.88 98 GLY A C 1
ATOM 7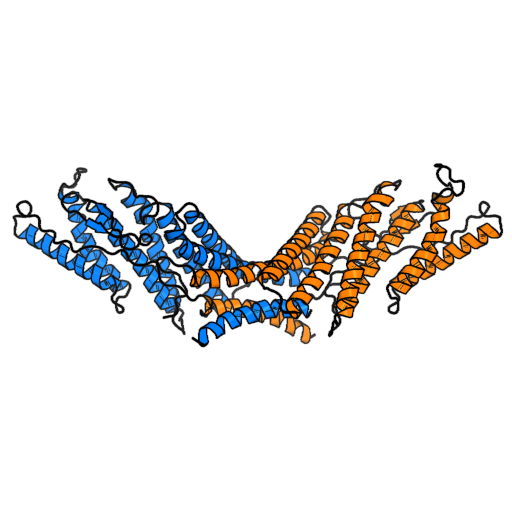83 O O . GLY A 1 98 ? 11.195 30.969 14.898 1 89.88 98 GLY A O 1
ATOM 784 N N . ASN A 1 99 ? 13.359 31.141 15.633 1 91.25 99 ASN A N 1
ATOM 785 C CA . ASN A 1 99 ? 13.117 32.438 16.266 1 91.25 99 ASN A CA 1
ATOM 786 C C . ASN A 1 99 ? 13.609 33.594 15.406 1 91.25 99 ASN A C 1
ATOM 788 O O . ASN A 1 99 ? 13.711 34.719 15.883 1 91.25 99 ASN A O 1
ATOM 792 N N . ILE A 1 100 ? 13.883 33.312 14.156 1 89.25 100 ILE A N 1
ATOM 793 C CA . ILE A 1 100 ? 14.312 34.375 13.258 1 89.25 100 ILE A CA 1
ATOM 794 C C . ILE A 1 100 ? 13.086 35.094 12.695 1 89.25 100 ILE A C 1
ATOM 796 O O . ILE A 1 100 ? 12.328 34.531 11.906 1 89.25 100 ILE A O 1
ATOM 800 N N . PRO A 1 101 ? 12.945 36.344 13.07 1 93.31 101 PRO A N 1
ATOM 801 C CA . PRO A 1 101 ? 11.75 37.031 12.602 1 93.31 101 PRO A CA 1
ATOM 802 C C . PRO A 1 101 ? 11.945 37.688 11.234 1 93.31 101 PRO A C 1
ATOM 804 O O . PRO A 1 101 ? 13.086 37.938 10.82 1 93.31 101 PRO A O 1
ATOM 807 N N . SER A 1 102 ? 10.906 37.906 10.531 1 92.75 102 SER A N 1
ATOM 808 C CA . SER A 1 102 ? 10.797 38.781 9.375 1 92.75 102 SER A CA 1
ATOM 809 C C . SER A 1 102 ? 10.023 40.062 9.719 1 92.75 102 SER A C 1
ATOM 811 O O . SER A 1 102 ? 9.078 40.031 10.508 1 92.75 102 SER A O 1
ATOM 813 N N . ALA A 1 103 ? 10.492 41.094 9.148 1 94.12 103 ALA A N 1
ATOM 814 C CA . ALA A 1 103 ? 9.852 42.375 9.438 1 94.12 103 ALA A CA 1
ATOM 815 C C . ALA A 1 103 ? 9.367 43.062 8.164 1 94.12 103 ALA A C 1
ATOM 817 O O . ALA A 1 103 ? 10.047 43.031 7.137 1 94.12 103 ALA A O 1
ATOM 818 N N . GLN A 1 104 ? 8.211 43.562 8.25 1 94.81 104 GLN A N 1
ATOM 819 C CA . GLN A 1 104 ? 7.672 44.406 7.168 1 94.81 104 GLN A CA 1
ATOM 820 C C . GLN A 1 104 ? 6.871 45.562 7.715 1 94.81 104 GLN A C 1
ATOM 822 O O . GLN A 1 104 ? 6.113 45.406 8.68 1 94.81 104 GLN A O 1
ATOM 827 N N . GLN A 1 105 ? 7.113 46.688 7.113 1 94.62 105 GLN A N 1
ATOM 828 C CA . GLN A 1 105 ? 6.305 47.875 7.422 1 94.62 105 GLN A CA 1
ATOM 829 C C . GLN A 1 105 ? 5.035 47.906 6.578 1 94.62 105 GLN A C 1
ATOM 831 O O . GLN A 1 105 ? 4.906 48.75 5.676 1 94.62 105 GLN A O 1
ATOM 836 N N . ASP A 1 106 ? 4.113 47.094 6.953 1 95.38 106 ASP A N 1
ATOM 837 C CA . ASP A 1 106 ? 2.906 46.844 6.172 1 95.38 106 ASP A CA 1
ATOM 838 C C . ASP A 1 106 ? 1.811 46.219 7.035 1 95.38 106 ASP A C 1
ATOM 840 O O . ASP A 1 106 ? 1.944 45.094 7.496 1 95.38 106 ASP A O 1
ATOM 844 N N . ALA A 1 107 ? 0.717 46.906 7.203 1 95.69 107 ALA A N 1
ATOM 845 C CA . ALA A 1 107 ? -0.392 46.406 8.008 1 95.69 107 ALA A CA 1
ATOM 846 C C . ALA A 1 107 ? -0.965 45.125 7.41 1 95.69 107 ALA A C 1
ATOM 848 O O . ALA A 1 107 ? -1.516 44.281 8.133 1 95.69 107 ALA A O 1
ATOM 849 N N . ILE A 1 108 ? -0.862 44.875 6.121 1 96.5 108 ILE A N 1
ATOM 850 C CA . ILE A 1 108 ? -1.306 43.656 5.484 1 96.5 108 ILE A CA 1
ATOM 851 C C . ILE A 1 108 ? -0.458 42.469 5.98 1 96.5 108 ILE A C 1
ATOM 853 O O . ILE A 1 108 ? -0.968 41.375 6.172 1 96.5 108 ILE A O 1
ATOM 857 N N . PHE A 1 109 ? 0.812 42.75 6.207 1 97 109 PHE A N 1
ATOM 858 C CA . PHE A 1 109 ? 1.689 41.719 6.766 1 97 109 PHE A CA 1
ATOM 859 C C . PHE A 1 109 ? 1.227 41.312 8.156 1 97 109 PHE A C 1
ATOM 861 O O . PHE A 1 109 ? 1.224 40.125 8.5 1 97 109 PHE A O 1
ATOM 868 N N . GLU A 1 110 ? 0.831 42.281 8.914 1 97.56 110 GLU A N 1
ATOM 869 C CA . GLU A 1 110 ? 0.283 42.031 10.242 1 97.56 110 GLU A CA 1
ATOM 870 C C . GLU A 1 110 ? -1.001 41.219 10.156 1 97.56 110 GLU A C 1
ATOM 872 O O . GLU A 1 110 ? -1.169 40.25 10.898 1 97.56 110 GLU A O 1
ATOM 877 N N . LEU A 1 111 ? -1.841 41.625 9.266 1 98.06 111 LEU A N 1
ATOM 878 C CA . LEU A 1 111 ? -3.105 40.906 9.086 1 98.06 111 LEU A CA 1
ATOM 879 C C . LEU A 1 111 ? -2.867 39.438 8.711 1 98.06 111 LEU A C 1
ATOM 881 O O . LEU A 1 111 ? -3.451 38.531 9.312 1 98.06 111 LEU A O 1
ATOM 885 N N . ILE A 1 112 ? -2.012 39.219 7.777 1 98.19 112 ILE A N 1
ATOM 886 C CA . ILE A 1 112 ? -1.72 37.875 7.281 1 98.19 112 ILE A CA 1
ATOM 887 C C . ILE A 1 112 ? -1.112 37.031 8.398 1 98.19 112 ILE A C 1
ATOM 889 O O . ILE A 1 112 ? -1.522 35.906 8.617 1 98.19 112 ILE A O 1
ATOM 893 N N . SER A 1 113 ? -0.156 37.594 9.086 1 98.31 113 SER A N 1
ATOM 894 C CA . SER A 1 113 ? 0.551 36.844 10.125 1 98.31 113 SER A CA 1
ATOM 895 C C . SER A 1 113 ? -0.377 36.5 11.281 1 98.31 113 SER A C 1
ATOM 897 O O . SER A 1 113 ? -0.353 35.375 11.773 1 98.31 113 SER A O 1
ATOM 899 N N . MET A 1 114 ? -1.199 37.438 11.648 1 98.62 114 MET A N 1
ATOM 900 C CA . MET A 1 114 ? -2.143 37.188 12.734 1 98.62 114 MET A CA 1
ATOM 901 C C . MET A 1 114 ? -3.189 36.156 12.328 1 98.62 114 MET A C 1
ATOM 903 O O . MET A 1 114 ? -3.512 35.25 13.102 1 98.62 114 MET A O 1
ATOM 907 N N . ALA A 1 115 ? -3.715 36.312 11.148 1 98.81 115 ALA A N 1
ATOM 908 C CA . ALA A 1 115 ? -4.695 35.344 10.648 1 98.81 115 ALA A CA 1
ATOM 909 C C . ALA A 1 115 ? -4.082 33.969 10.516 1 98.81 115 ALA A C 1
ATOM 911 O O . ALA A 1 115 ? -4.754 32.938 10.75 1 98.81 115 ALA A O 1
ATOM 912 N N . TYR A 1 116 ? -2.84 33.938 10.07 1 98.69 116 TYR A N 1
ATOM 913 C CA . TYR A 1 116 ? -2.102 32.656 10.008 1 98.69 116 TYR A CA 1
ATOM 914 C C . TYR A 1 116 ? -2.082 31.969 11.367 1 98.69 116 TYR A C 1
ATOM 916 O O . TYR A 1 116 ? -2.35 30.781 11.461 1 98.69 116 TYR A O 1
ATOM 924 N N . ASN A 1 117 ? -1.821 32.688 12.398 1 98.62 117 ASN A N 1
ATOM 925 C CA . ASN A 1 117 ? -1.82 32.156 13.75 1 98.62 117 ASN A CA 1
ATOM 926 C C . ASN A 1 117 ? -3.213 31.703 14.172 1 98.62 117 ASN A C 1
ATOM 928 O O . ASN A 1 117 ? -3.35 30.703 14.891 1 98.62 117 ASN A O 1
ATOM 932 N N . VAL A 1 118 ? -4.191 32.438 13.758 1 98.81 118 VAL A N 1
ATOM 933 C CA . VAL A 1 118 ? -5.551 32 14.055 1 98.81 118 VAL A CA 1
ATOM 934 C C . VAL A 1 118 ? -5.805 30.625 13.43 1 98.81 118 VAL A C 1
ATOM 936 O O . VAL A 1 118 ? -6.375 29.75 14.078 1 98.81 118 VAL A O 1
ATOM 939 N N . ALA A 1 119 ? -5.398 30.469 12.188 1 98.81 119 ALA A N 1
ATOM 940 C CA . ALA A 1 119 ? -5.543 29.188 11.516 1 98.81 119 ALA A CA 1
ATOM 941 C C . ALA A 1 119 ? -4.773 28.094 12.25 1 98.81 119 ALA A C 1
ATOM 943 O O . ALA A 1 119 ? -5.312 27.016 12.508 1 98.81 119 ALA A O 1
ATOM 944 N N . ILE A 1 120 ? -3.512 28.375 12.594 1 98.19 120 ILE A N 1
ATOM 945 C CA . ILE A 1 120 ? -2.699 27.406 13.32 1 98.19 120 ILE A CA 1
ATOM 946 C C . ILE A 1 120 ? -3.369 27.062 14.648 1 98.19 120 ILE A C 1
ATOM 948 O O . ILE A 1 120 ? -3.396 25.906 15.055 1 98.19 120 ILE A O 1
ATOM 952 N N . TRP A 1 121 ? -3.875 28.047 15.328 1 98.25 121 TRP A N 1
ATOM 953 C CA . TRP A 1 121 ? -4.559 27.812 16.594 1 98.25 121 TRP A CA 1
ATOM 954 C C . TRP A 1 121 ? -5.691 26.812 16.422 1 98.25 121 TRP A C 1
ATOM 956 O O . TRP A 1 121 ? -5.859 25.906 17.25 1 98.25 121 TRP A O 1
ATOM 966 N N . HIS A 1 122 ? -6.484 27.016 15.375 1 98.31 122 HIS A N 1
ATOM 967 C CA . HIS A 1 122 ? -7.59 26.094 15.133 1 98.31 122 HIS A CA 1
ATOM 968 C C . HIS A 1 122 ? -7.09 24.672 14.938 1 98.31 122 HIS A C 1
ATOM 970 O O . HIS A 1 122 ? -7.746 23.703 15.352 1 98.31 122 HIS A O 1
ATOM 976 N N . THR A 1 123 ? -5.996 24.516 14.234 1 97.06 123 THR A N 1
ATOM 977 C CA . THR A 1 123 ? -5.438 23.188 14.055 1 97.06 123 THR A CA 1
ATOM 978 C C . THR A 1 123 ? -4.977 22.609 15.391 1 97.06 123 THR A C 1
ATOM 980 O O . THR A 1 123 ? -5.145 21.406 15.648 1 97.06 123 THR A O 1
ATOM 983 N N . LYS A 1 124 ? -4.379 23.453 16.219 1 95.19 124 LYS A N 1
ATOM 984 C CA . LYS A 1 124 ? -3.941 23 17.531 1 95.19 124 LYS A CA 1
ATOM 985 C C . LYS A 1 124 ? -5.137 22.672 18.422 1 95.19 124 LYS A C 1
ATOM 987 O O . LYS A 1 124 ? -5.09 21.719 19.203 1 95.19 124 LYS A O 1
ATOM 992 N N . PHE A 1 125 ? -6.105 23.5 18.391 1 95.12 125 PHE A N 1
ATOM 993 C CA . PHE A 1 125 ? -7.34 23.219 19.109 1 95.12 125 PHE A CA 1
ATOM 994 C C . PHE A 1 125 ? -7.906 21.859 18.719 1 95.12 125 PHE A C 1
ATOM 996 O O . PHE A 1 125 ? -8.273 21.062 19.578 1 95.12 125 PHE A O 1
ATOM 1003 N N . ALA A 1 126 ? -7.977 21.641 17.406 1 93.69 126 ALA A N 1
ATOM 1004 C CA . ALA A 1 126 ? -8.453 20.359 16.875 1 93.69 126 ALA A CA 1
ATOM 1005 C C . ALA A 1 126 ? -7.602 19.203 17.406 1 93.69 126 ALA A C 1
ATOM 1007 O O . ALA A 1 126 ? -8.133 18.156 17.781 1 93.69 126 ALA A O 1
ATOM 1008 N N . SER A 1 127 ? -6.309 19.375 17.375 1 90.25 127 SER A N 1
ATOM 1009 C CA . SER A 1 127 ? -5.387 18.344 17.828 1 90.25 127 SER A CA 1
ATOM 1010 C C . SER A 1 127 ? -5.629 18.016 19.297 1 90.25 127 SER A C 1
ATOM 1012 O O . SER A 1 127 ? -5.641 16.828 19.672 1 90.25 127 SER A O 1
ATOM 1014 N N . ARG A 1 128 ? -5.836 18.984 20.109 1 88.25 128 ARG A N 1
ATOM 1015 C CA . ARG A 1 128 ? -6.098 18.766 21.531 1 88.25 128 ARG A CA 1
ATOM 1016 C C . ARG A 1 128 ? -7.398 18 21.75 1 88.25 128 ARG A C 1
ATOM 1018 O O . ARG A 1 128 ? -7.461 17.078 22.562 1 88.25 128 ARG A O 1
ATOM 1025 N N . LEU A 1 129 ? -8.352 18.391 21.016 1 88.44 129 LEU A N 1
ATOM 1026 C CA . LEU A 1 129 ? -9.656 17.75 21.141 1 88.44 129 LEU A CA 1
ATOM 1027 C C . LEU A 1 129 ? -9.586 16.297 20.656 1 88.44 129 LEU A C 1
ATOM 1029 O O . LEU A 1 129 ? -10.188 15.414 21.266 1 88.44 129 LEU A O 1
ATOM 1033 N N . ALA A 1 130 ? -8.852 16.031 19.609 1 84.44 130 ALA A N 1
ATOM 1034 C CA . ALA A 1 130 ? -8.742 14.711 19.016 1 84.44 130 ALA A CA 1
ATOM 1035 C C . ALA A 1 130 ? -7.914 13.781 19.906 1 84.44 130 ALA A C 1
ATOM 1037 O O . ALA A 1 130 ? -7.996 12.555 19.781 1 84.44 130 ALA A O 1
ATOM 1038 N N . GLY A 1 131 ? -7.09 14.367 20.719 1 76.31 131 GLY A N 1
ATOM 1039 C CA . GLY A 1 131 ? -6.207 13.594 21.578 1 76.31 131 GLY A CA 1
ATOM 1040 C C . GLY A 1 131 ? -6.863 13.148 22.875 1 76.31 131 GLY A C 1
ATOM 1041 O O . GLY A 1 131 ? -6.258 12.43 23.672 1 76.31 131 GLY A O 1
ATOM 1042 N N . LYS A 1 132 ? -8.078 13.492 23.016 1 75.25 132 LYS A N 1
ATOM 1043 C CA . LYS A 1 132 ? -8.805 13.078 24.203 1 75.25 132 LYS A CA 1
ATOM 1044 C C . LYS A 1 132 ? -9.07 11.578 24.188 1 75.25 132 LYS A C 1
ATOM 1046 O O . LYS A 1 132 ? -9.164 10.969 23.125 1 75.25 132 LYS A O 1
ATOM 1051 N N . GLU A 1 133 ? -9.211 10.859 25.297 1 70.06 133 GLU A N 1
ATOM 1052 C CA . GLU A 1 133 ? -9.438 9.422 25.406 1 70.06 133 GLU A CA 1
ATOM 1053 C C . GLU A 1 133 ? -10.805 9.039 24.844 1 70.06 133 GLU A C 1
ATOM 1055 O O . GLU A 1 133 ? -10.938 8.016 24.172 1 70.06 133 GLU A O 1
ATOM 1060 N N . ASN A 1 134 ? -11.891 9.883 25.188 1 76.62 134 ASN A N 1
ATOM 1061 C CA . ASN A 1 134 ? -13.242 9.602 24.719 1 76.62 134 ASN A CA 1
ATOM 1062 C C . ASN A 1 134 ? -13.773 10.711 23.828 1 76.62 134 ASN A C 1
ATOM 1064 O O . ASN A 1 134 ? -14.531 11.57 24.281 1 76.62 134 ASN A O 1
ATOM 1068 N N . VAL A 1 135 ? -13.344 10.531 22.578 1 78.19 135 VAL A N 1
ATOM 1069 C CA . VAL A 1 135 ? -13.805 11.531 21.625 1 78.19 135 VAL A CA 1
ATOM 1070 C C . VAL A 1 135 ? -15.266 11.273 21.266 1 78.19 135 VAL A C 1
ATOM 1072 O O . VAL A 1 135 ? -15.594 10.242 20.672 1 78.19 135 VAL A O 1
ATOM 1075 N N . THR A 1 136 ? -16.156 12.117 21.719 1 86.06 136 THR A N 1
ATOM 1076 C CA . THR A 1 136 ? -17.578 12.016 21.438 1 86.06 136 THR A CA 1
ATOM 1077 C C . THR A 1 136 ? -17.859 12.438 20 1 86.06 136 THR A C 1
ATOM 1079 O O . THR A 1 136 ? -16.984 12.93 19.297 1 86.06 136 THR A O 1
ATOM 1082 N N . GLU A 1 137 ? -19.062 12.242 19.625 1 88.06 137 GLU A N 1
ATOM 1083 C CA . GLU A 1 137 ? -19.5 12.688 18.297 1 88.06 137 GLU A CA 1
ATOM 1084 C C . GLU A 1 137 ? -19.406 14.203 18.172 1 88.06 137 GLU A C 1
ATOM 1086 O O . GLU A 1 137 ? -19.031 14.719 17.109 1 88.06 137 GLU A O 1
ATOM 1091 N N . VAL A 1 138 ? -19.766 14.852 19.219 1 92.31 138 VAL A N 1
ATOM 1092 C CA . VAL A 1 138 ? -19.719 16.312 19.219 1 92.31 138 VAL A CA 1
ATOM 1093 C C . VAL A 1 138 ? -18.281 16.781 19.109 1 92.31 138 VAL A C 1
ATOM 1095 O O . VAL A 1 138 ? -17.984 17.703 18.344 1 92.31 138 VAL A O 1
ATOM 1098 N N . ASP A 1 139 ? -17.391 16.125 19.797 1 90.69 139 ASP A N 1
ATOM 1099 C CA . ASP A 1 139 ? -15.961 16.438 19.688 1 90.69 139 ASP A CA 1
ATOM 1100 C C . ASP A 1 139 ? -15.461 16.266 18.266 1 90.69 139 ASP A C 1
ATOM 1102 O O . ASP A 1 139 ? -14.758 17.125 17.734 1 90.69 139 ASP A O 1
ATOM 1106 N N . ALA A 1 140 ? -15.852 15.164 17.703 1 90.12 140 ALA A N 1
ATOM 1107 C CA . ALA A 1 140 ? -15.414 14.852 16.344 1 90.12 140 ALA A CA 1
ATOM 1108 C C . ALA A 1 140 ? -15.867 15.93 15.359 1 90.12 140 ALA A C 1
ATOM 1110 O O . ALA A 1 140 ? -15.117 16.328 14.469 1 90.12 140 ALA A O 1
ATOM 1111 N N . LYS A 1 141 ? -17.047 16.422 15.547 1 93.88 141 LYS A N 1
ATOM 1112 C CA . LYS A 1 141 ? -17.594 17.469 14.695 1 93.88 141 LYS A CA 1
ATOM 1113 C C . LYS A 1 141 ? -16.797 18.766 14.867 1 93.88 141 LYS A C 1
ATOM 1115 O O . LYS A 1 141 ? -16.5 19.453 13.883 1 93.88 141 LYS A O 1
ATOM 1120 N N . ASP A 1 142 ? -16.453 19.047 16.078 1 95.12 142 ASP A N 1
ATOM 1121 C CA . ASP A 1 142 ? -15.695 20.266 16.359 1 95.12 142 ASP A CA 1
ATOM 1122 C C . ASP A 1 142 ? -14.289 20.172 15.789 1 95.12 142 ASP A C 1
ATOM 1124 O O . ASP A 1 142 ? -13.75 21.172 15.297 1 95.12 142 ASP A O 1
ATOM 1128 N N . VAL A 1 143 ? -13.711 18.969 15.867 1 94.25 143 VAL A N 1
ATOM 1129 C CA . VAL A 1 143 ? -12.398 18.75 15.273 1 94.25 143 VAL A CA 1
ATOM 1130 C C . VAL A 1 143 ? -12.461 19 13.766 1 94.25 143 VAL A C 1
ATOM 1132 O O . VAL A 1 143 ? -11.672 19.781 13.227 1 94.25 143 VAL A O 1
ATOM 1135 N N . HIS A 1 144 ? -13.438 18.406 13.164 1 95.56 144 HIS A N 1
ATOM 1136 C CA . HIS A 1 144 ? -13.625 18.531 11.719 1 95.56 144 HIS A CA 1
ATOM 1137 C C . HIS A 1 144 ? -13.852 19.969 11.312 1 95.56 144 HIS A C 1
ATOM 1139 O O . HIS A 1 144 ? -13.219 20.469 10.383 1 95.56 144 HIS A O 1
ATOM 1145 N N . ARG A 1 145 ? -14.68 20.656 12.031 1 97.25 145 ARG A N 1
ATOM 1146 C CA . ARG A 1 145 ? -15.016 22.047 11.734 1 97.25 145 ARG A CA 1
ATOM 1147 C C . ARG A 1 145 ? -13.797 22.953 11.891 1 97.25 145 ARG A C 1
ATOM 1149 O O . ARG A 1 145 ? -13.555 23.828 11.055 1 97.25 145 ARG A O 1
ATOM 1156 N N . SER A 1 146 ? -13.086 22.75 12.945 1 97.88 146 SER A N 1
ATOM 1157 C CA . SER A 1 146 ? -11.922 23.578 13.203 1 97.88 146 SER A CA 1
ATOM 1158 C C . SER A 1 146 ? -10.867 23.422 12.109 1 97.88 146 SER A C 1
ATOM 1160 O O . SER A 1 146 ? -10.281 24.391 11.656 1 97.88 146 SER A O 1
ATOM 1162 N N . LEU A 1 147 ? -10.672 22.203 11.688 1 98.12 147 LEU A N 1
ATOM 1163 C CA . LEU A 1 147 ? -9.688 21.938 10.641 1 98.12 147 LEU A CA 1
ATOM 1164 C C . LEU A 1 147 ? -10.141 22.531 9.312 1 98.12 147 LEU A C 1
ATOM 1166 O O . LEU A 1 147 ? -9.328 23.109 8.586 1 98.12 147 LEU A O 1
ATOM 1170 N N . LYS A 1 148 ? -11.367 22.469 9.031 1 97.94 148 LYS A N 1
ATOM 1171 C CA . LYS A 1 148 ? -11.898 23.062 7.812 1 97.94 148 LYS A CA 1
ATOM 1172 C C . LYS A 1 148 ? -11.789 24.594 7.844 1 97.94 148 LYS A C 1
ATOM 1174 O O . LYS A 1 148 ? -11.461 25.219 6.828 1 97.94 148 LYS A O 1
ATOM 1179 N N . PHE A 1 149 ? -12.125 25.062 9.008 1 98.44 149 PHE A N 1
ATOM 1180 C CA . PHE A 1 149 ? -12.016 26.516 9.18 1 98.44 149 PHE A CA 1
ATOM 1181 C C . PHE A 1 149 ? -10.578 26.969 8.984 1 98.44 149 PHE A C 1
ATOM 1183 O O . PHE A 1 149 ? -10.336 27.984 8.312 1 98.44 149 PHE A O 1
ATOM 1190 N N . ALA A 1 150 ? -9.688 26.266 9.516 1 98.75 150 ALA A N 1
ATOM 1191 C CA . ALA A 1 150 ? -8.273 26.594 9.359 1 98.75 150 ALA A CA 1
ATOM 1192 C C . ALA A 1 150 ? -7.859 26.547 7.887 1 98.75 150 ALA A C 1
ATOM 1194 O O . ALA A 1 150 ? -7.227 27.484 7.383 1 98.75 150 ALA A O 1
ATOM 1195 N N . ALA A 1 151 ? -8.203 25.469 7.211 1 98.81 151 ALA A N 1
ATOM 1196 C CA . ALA A 1 151 ? -7.898 25.344 5.789 1 98.81 151 ALA A CA 1
ATOM 1197 C C . ALA A 1 151 ? -8.453 26.531 5.008 1 98.81 151 ALA A C 1
ATOM 1199 O O . ALA A 1 151 ? -7.797 27.062 4.105 1 98.81 151 ALA A O 1
ATOM 1200 N N . GLY A 1 152 ? -9.641 26.906 5.363 1 98.75 152 GLY A N 1
ATOM 1201 C CA . GLY A 1 152 ? -10.266 28.031 4.711 1 98.75 152 GLY A CA 1
ATOM 1202 C C . GLY A 1 152 ? -9.5 29.328 4.906 1 98.75 152 GLY A C 1
ATOM 1203 O O . GLY A 1 152 ? -9.359 30.125 3.971 1 98.75 152 GLY A O 1
ATOM 1204 N N . ILE A 1 153 ? -9.039 29.578 6.117 1 98.81 153 ILE A N 1
ATOM 1205 C CA . ILE A 1 153 ? -8.258 30.781 6.398 1 98.81 153 ILE A CA 1
ATOM 1206 C C . ILE A 1 153 ? -6.984 30.781 5.559 1 98.81 153 ILE A C 1
ATOM 1208 O O . ILE A 1 153 ? -6.676 31.766 4.891 1 98.81 153 ILE A O 1
ATOM 1212 N N . PHE A 1 154 ? -6.246 29.656 5.562 1 98.81 154 PHE A N 1
ATOM 1213 C CA . PHE A 1 154 ? -5.02 29.547 4.777 1 98.81 154 PHE A CA 1
ATOM 1214 C C . PHE A 1 154 ? -5.293 29.828 3.305 1 98.81 154 PHE A C 1
ATOM 1216 O O . PHE A 1 154 ? -4.547 30.562 2.658 1 98.81 154 PHE A O 1
ATOM 1223 N N . LYS A 1 155 ? -6.332 29.25 2.828 1 98.69 155 LYS A N 1
ATOM 1224 C CA . LYS A 1 155 ? -6.68 29.422 1.42 1 98.69 155 LYS A CA 1
ATOM 1225 C C . LYS A 1 155 ? -6.988 30.891 1.111 1 98.69 155 LYS A C 1
ATOM 1227 O O . LYS A 1 155 ? -6.543 31.422 0.093 1 98.69 155 LYS A O 1
ATOM 1232 N N . HIS A 1 156 ? -7.746 31.484 1.97 1 98.62 156 HIS A N 1
ATOM 1233 C CA . HIS A 1 156 ? -8.094 32.875 1.793 1 98.62 156 HIS A CA 1
ATOM 1234 C C . HIS A 1 156 ? -6.852 33.781 1.821 1 98.62 156 HIS A C 1
ATOM 1236 O O . HIS A 1 156 ? -6.715 34.688 1.003 1 98.62 156 HIS A O 1
ATOM 1242 N N . LEU A 1 157 ? -5.98 33.531 2.766 1 98.44 157 LEU A N 1
ATOM 1243 C CA . LEU A 1 157 ? -4.734 34.281 2.842 1 98.44 157 LEU A CA 1
ATOM 1244 C C . LEU A 1 157 ? -3.938 34.156 1.55 1 98.44 157 LEU A C 1
ATOM 1246 O O . LEU A 1 157 ? -3.455 35.156 1.005 1 98.44 157 LEU A O 1
ATOM 1250 N N . LYS A 1 158 ? -3.809 32.969 1.048 1 97.88 158 LYS A N 1
ATOM 1251 C CA . LYS A 1 158 ? -3.029 32.656 -0.15 1 97.88 158 LYS A CA 1
ATOM 1252 C C . LYS A 1 158 ? -3.598 33.375 -1.369 1 97.88 158 LYS A C 1
ATOM 1254 O O . LYS A 1 158 ? -2.846 33.938 -2.168 1 97.88 158 LYS A O 1
ATOM 1259 N N . GLU A 1 159 ? -4.895 33.406 -1.458 1 98.06 159 GLU A N 1
ATOM 1260 C CA . GLU A 1 159 ? -5.531 33.844 -2.695 1 98.06 159 GLU A CA 1
ATOM 1261 C C . GLU A 1 159 ? -5.82 35.344 -2.662 1 98.06 159 GLU A C 1
ATOM 1263 O O . GLU A 1 159 ? -5.848 36 -3.705 1 98.06 159 GLU A O 1
ATOM 1268 N N . VAL A 1 160 ? -5.953 35.906 -1.454 1 96.94 160 VAL A N 1
ATOM 1269 C CA . VAL A 1 160 ? -6.484 37.281 -1.392 1 96.94 160 VAL A CA 1
ATOM 1270 C C . VAL A 1 160 ? -5.434 38.219 -0.798 1 96.94 160 VAL A C 1
ATOM 1272 O O . VAL A 1 160 ? -5.129 39.25 -1.375 1 96.94 160 VAL A O 1
ATOM 1275 N N . HIS A 1 161 ? -4.82 37.875 0.277 1 96.62 161 HIS A N 1
ATOM 1276 C CA . HIS A 1 161 ? -4.051 38.844 1.034 1 96.62 161 HIS A CA 1
ATOM 1277 C C . HIS A 1 161 ? -2.568 38.781 0.686 1 96.62 161 HIS A C 1
ATOM 1279 O O . HIS A 1 161 ? -1.914 39.812 0.517 1 96.62 161 HIS A O 1
ATOM 1285 N N . ILE A 1 162 ? -2.043 37.562 0.521 1 97.12 162 ILE A N 1
ATOM 1286 C CA . ILE A 1 162 ? -0.605 37.406 0.334 1 97.12 162 ILE A CA 1
ATOM 1287 C C . ILE A 1 162 ? -0.173 38.062 -0.973 1 97.12 162 ILE A C 1
ATOM 1289 O O . ILE A 1 162 ? 0.864 38.719 -1.025 1 97.12 162 ILE A O 1
ATOM 1293 N N . PRO A 1 163 ? -0.961 38 -2.045 1 95.75 163 PRO A N 1
ATOM 1294 C CA . PRO A 1 163 ? -0.558 38.656 -3.291 1 95.75 163 PRO A CA 1
ATOM 1295 C C . PRO A 1 163 ? -0.448 40.188 -3.152 1 95.75 163 PRO A C 1
ATOM 1297 O O . PRO A 1 163 ? 0.146 40.844 -4.008 1 95.75 163 PRO A O 1
ATOM 1300 N N . ARG A 1 164 ? -0.953 40.75 -2.045 1 93.56 164 ARG A N 1
ATOM 1301 C CA . ARG A 1 164 ? -0.959 42.219 -1.847 1 93.56 164 ARG A CA 1
ATOM 1302 C C . ARG A 1 164 ? 0.306 42.656 -1.132 1 93.56 164 ARG A C 1
ATOM 1304 O O . ARG A 1 164 ? 0.546 43.875 -0.995 1 93.56 164 ARG A O 1
ATOM 1311 N N . LEU A 1 165 ? 1.09 41.75 -0.693 1 94.25 165 LEU A N 1
ATOM 1312 C CA . LEU A 1 165 ? 2.305 42.094 0.028 1 94.25 165 LEU A CA 1
ATOM 1313 C C . LEU A 1 165 ? 3.287 42.812 -0.888 1 94.25 165 LEU A C 1
ATOM 1315 O O . LEU A 1 165 ? 3.393 42.5 -2.072 1 94.25 165 LEU A O 1
ATOM 1319 N N . ILE A 1 166 ? 3.947 43.719 -0.256 1 87.06 166 ILE A N 1
ATOM 1320 C CA . ILE A 1 166 ? 4.938 44.469 -1.01 1 87.06 166 ILE A CA 1
ATOM 1321 C C . ILE A 1 166 ? 6.172 43.625 -1.262 1 87.06 166 ILE A C 1
ATOM 1323 O O . ILE A 1 166 ? 6.723 43.625 -2.365 1 87.06 166 ILE A O 1
ATOM 1327 N N . THR A 1 167 ? 6.625 42.906 -0.294 1 89.5 167 THR A N 1
ATOM 1328 C CA . THR A 1 167 ? 7.785 42.031 -0.378 1 89.5 167 THR A CA 1
ATOM 1329 C C . THR A 1 167 ? 7.359 40.562 -0.434 1 89.5 167 THR A C 1
ATOM 1331 O O . THR A 1 167 ? 6.641 40.094 0.448 1 89.5 167 THR A O 1
ATOM 1334 N N . PRO A 1 168 ? 7.836 39.969 -1.457 1 89 168 PRO A N 1
ATOM 1335 C CA . PRO A 1 168 ? 7.484 38.531 -1.553 1 89 168 PRO A CA 1
ATOM 1336 C C . PRO A 1 168 ? 8.07 37.719 -0.412 1 89 168 PRO A C 1
ATOM 1338 O O . PRO A 1 168 ? 9.094 38.094 0.165 1 89 168 PRO A O 1
ATOM 1341 N N . ALA A 1 169 ? 7.367 36.688 -0.153 1 86.31 169 ALA A N 1
ATOM 1342 C CA . ALA A 1 169 ? 7.824 35.781 0.922 1 86.31 169 ALA A CA 1
ATOM 1343 C C . ALA A 1 169 ? 9.047 35 0.492 1 86.31 169 ALA A C 1
ATOM 1345 O O . ALA A 1 169 ? 9.133 34.531 -0.656 1 86.31 169 ALA A O 1
ATOM 1346 N N . GLU A 1 170 ? 9.93 34.844 1.388 1 88.31 170 GLU A N 1
ATOM 1347 C CA . GLU A 1 170 ? 11.133 34.031 1.133 1 88.31 170 GLU A CA 1
ATOM 1348 C C . GLU A 1 170 ? 10.844 32.562 1.215 1 88.31 170 GLU A C 1
ATOM 1350 O O . GLU A 1 170 ? 9.883 32.125 1.867 1 88.31 170 GLU A O 1
ATOM 1355 N N . LYS A 1 171 ? 11.773 31.812 0.569 1 90 171 LYS A N 1
ATOM 1356 C CA . LYS A 1 171 ? 11.648 30.359 0.581 1 90 171 LYS A CA 1
ATOM 1357 C C . LYS A 1 171 ? 11.711 29.812 2.004 1 90 171 LYS A C 1
ATOM 1359 O O . LYS A 1 171 ? 12.547 30.234 2.801 1 90 171 LYS A O 1
ATOM 1364 N N . GLY A 1 172 ? 10.75 28.891 2.324 1 91.12 172 GLY A N 1
ATOM 1365 C CA . GLY A 1 172 ? 10.75 28.234 3.625 1 91.12 172 GLY A CA 1
ATOM 1366 C C . GLY A 1 172 ? 9.969 29 4.676 1 91.12 172 GLY A C 1
ATOM 1367 O O . GLY A 1 172 ? 9.75 28.5 5.781 1 91.12 172 GLY A O 1
ATOM 1368 N N . ARG A 1 173 ? 9.562 30.188 4.344 1 94.75 173 ARG A N 1
ATOM 1369 C CA . ARG A 1 173 ? 8.773 30.984 5.277 1 94.75 173 ARG A CA 1
ATOM 1370 C C . ARG A 1 173 ? 7.285 30.703 5.109 1 94.75 173 ARG A C 1
ATOM 1372 O O . ARG A 1 173 ? 6.867 30.109 4.105 1 94.75 173 ARG A O 1
ATOM 1379 N N . ASP A 1 174 ? 6.473 31.062 6.039 1 96.88 174 ASP A N 1
ATOM 1380 C CA . ASP A 1 174 ? 5.078 30.641 6.16 1 96.88 174 ASP A CA 1
ATOM 1381 C C . ASP A 1 174 ? 4.258 31.109 4.961 1 96.88 174 ASP A C 1
ATOM 1383 O O . ASP A 1 174 ? 3.344 30.422 4.516 1 96.88 174 ASP A O 1
ATOM 1387 N N . LEU A 1 175 ? 4.652 32.281 4.422 1 96.44 175 LEU A N 1
ATOM 1388 C CA . LEU A 1 175 ? 3.779 32.906 3.436 1 96.44 175 LEU A CA 1
ATOM 1389 C C . LEU A 1 175 ? 4.129 32.438 2.025 1 96.44 175 LEU A C 1
ATOM 1391 O O . LEU A 1 175 ? 3.467 32.812 1.059 1 96.44 175 LEU A O 1
ATOM 1395 N N . GLU A 1 176 ? 5.172 31.672 1.889 1 94.94 176 GLU A N 1
ATOM 1396 C CA . GLU A 1 176 ? 5.484 31.125 0.576 1 94.94 176 GLU A CA 1
ATOM 1397 C C . GLU A 1 176 ? 4.527 30 0.211 1 94.94 176 GLU A C 1
ATOM 1399 O O . GLU A 1 176 ? 4.074 29.25 1.083 1 94.94 176 GLU A O 1
ATOM 1404 N N . PRO A 1 177 ? 4.258 29.766 -1.027 1 95.81 177 PRO A N 1
ATOM 1405 C CA . PRO A 1 177 ? 3.174 28.891 -1.491 1 95.81 177 PRO A CA 1
ATOM 1406 C C . PRO A 1 177 ? 3.334 27.453 -1.018 1 95.81 177 PRO A C 1
ATOM 1408 O O . PRO A 1 177 ? 2.348 26.797 -0.654 1 95.81 177 PRO A O 1
ATOM 1411 N N . ARG A 1 178 ? 4.48 26.891 -1.03 1 97.25 178 ARG A N 1
ATOM 1412 C CA . ARG A 1 178 ? 4.684 25.5 -0.655 1 97.25 178 ARG A CA 1
ATOM 1413 C C . ARG A 1 178 ? 4.266 25.25 0.791 1 97.25 178 ARG A C 1
ATOM 1415 O O . ARG A 1 178 ? 3.607 24.25 1.093 1 97.25 178 ARG A O 1
ATOM 1422 N N . VAL A 1 179 ? 4.602 26.156 1.686 1 97.94 179 VAL A N 1
ATOM 1423 C CA . VAL A 1 179 ? 4.309 26 3.105 1 97.94 179 VAL A CA 1
ATOM 1424 C C . VAL A 1 179 ? 2.812 26.156 3.35 1 97.94 179 VAL A C 1
ATOM 1426 O O . VAL A 1 179 ? 2.182 25.312 3.986 1 97.94 179 VAL A O 1
ATOM 1429 N N . ILE A 1 180 ? 2.25 27.219 2.83 1 98.25 180 ILE A N 1
ATOM 1430 C CA . ILE A 1 180 ? 0.84 27.469 3.092 1 98.25 180 ILE A CA 1
ATOM 1431 C C . ILE A 1 180 ? -0.017 26.391 2.434 1 98.25 180 ILE A C 1
ATOM 1433 O O . ILE A 1 180 ? -1.045 25.984 2.982 1 98.25 180 ILE A O 1
ATOM 1437 N N . ASP A 1 181 ? 0.373 25.875 1.237 1 98.38 181 ASP A N 1
ATOM 1438 C CA . ASP A 1 181 ? -0.335 24.781 0.589 1 98.38 181 ASP A CA 1
ATOM 1439 C C . ASP A 1 181 ? -0.296 23.516 1.449 1 98.38 181 ASP A C 1
ATOM 1441 O O . ASP A 1 181 ? -1.281 22.781 1.522 1 98.38 181 ASP A O 1
ATOM 1445 N N . THR A 1 182 ? 0.851 23.234 2.014 1 98.5 182 THR A N 1
ATOM 1446 C CA . THR A 1 182 ? 0.973 22.062 2.883 1 98.5 182 THR A CA 1
ATOM 1447 C C . THR A 1 182 ? 0.005 22.172 4.059 1 98.5 182 THR A C 1
ATOM 1449 O O . THR A 1 182 ? -0.659 21.188 4.406 1 98.5 182 THR A O 1
ATOM 1452 N N . TYR A 1 183 ? -0.111 23.344 4.656 1 98.56 183 TYR A N 1
ATOM 1453 C CA . TYR A 1 183 ? -1.058 23.531 5.746 1 98.56 183 TYR A CA 1
ATOM 1454 C C . TYR A 1 183 ? -2.484 23.266 5.285 1 98.56 183 TYR A C 1
ATOM 1456 O O . TYR A 1 183 ? -3.256 22.609 5.984 1 98.56 183 TYR A O 1
ATOM 1464 N N . ILE A 1 184 ? -2.83 23.734 4.145 1 98.69 184 ILE A N 1
ATOM 1465 C CA . ILE A 1 184 ? -4.18 23.562 3.613 1 98.69 184 ILE A CA 1
ATOM 1466 C C . ILE A 1 184 ? -4.477 22.078 3.445 1 98.69 184 ILE A C 1
ATOM 1468 O O . ILE A 1 184 ? -5.48 21.578 3.961 1 98.69 184 ILE A O 1
ATOM 1472 N N . VAL A 1 185 ? -3.572 21.391 2.795 1 98.62 185 VAL A N 1
ATOM 1473 C CA . VAL A 1 185 ? -3.803 19.984 2.463 1 98.62 185 VAL A CA 1
ATOM 1474 C C . VAL A 1 185 ? -3.752 19.141 3.732 1 98.62 185 VAL A C 1
ATOM 1476 O O . VAL A 1 185 ? -4.523 18.188 3.883 1 98.62 185 VAL A O 1
ATOM 1479 N N . GLN A 1 186 ? -2.846 19.453 4.602 1 98.06 186 GLN A N 1
ATOM 1480 C CA . GLN A 1 186 ? -2.771 18.719 5.859 1 98.06 186 GLN A CA 1
ATOM 1481 C C . GLN A 1 186 ? -4.07 18.844 6.652 1 98.06 186 GLN A C 1
ATOM 1483 O O . GLN A 1 186 ? -4.559 17.859 7.219 1 98.06 186 GLN A O 1
ATOM 1488 N N . CYS A 1 187 ? -4.613 20.047 6.727 1 98.25 187 CYS A N 1
ATOM 1489 C CA . CYS A 1 187 ? -5.887 20.234 7.41 1 98.25 187 CYS A CA 1
ATOM 1490 C C . CYS A 1 187 ? -6.977 19.359 6.797 1 98.25 187 CYS A C 1
ATOM 1492 O O . CYS A 1 187 ? -7.762 18.75 7.52 1 98.25 187 CYS A O 1
ATOM 1494 N N . GLN A 1 188 ? -6.977 19.297 5.516 1 98 188 GLN A N 1
ATOM 1495 C CA . GLN A 1 188 ? -7.953 18.469 4.812 1 98 188 GLN A CA 1
ATOM 1496 C C . GLN A 1 188 ? -7.758 16.984 5.145 1 98 188 GLN A C 1
ATOM 1498 O O . GLN A 1 188 ? -8.727 16.281 5.402 1 98 188 GLN A O 1
ATOM 1503 N N . ALA A 1 189 ? -6.559 16.562 5.066 1 97.31 189 ALA A N 1
ATOM 1504 C CA . ALA A 1 189 ? -6.234 15.172 5.367 1 97.31 189 ALA A CA 1
ATOM 1505 C C . ALA A 1 189 ? -6.664 14.805 6.785 1 97.31 189 ALA A C 1
ATOM 1507 O O . ALA A 1 189 ? -7.301 13.766 7 1 97.31 189 ALA A O 1
ATOM 1508 N N . GLU A 1 190 ? -6.32 15.641 7.742 1 94.31 190 GLU A N 1
ATOM 1509 C CA . GLU A 1 190 ? -6.637 15.391 9.141 1 94.31 190 GLU A CA 1
ATOM 1510 C C . GLU A 1 190 ? -8.141 15.406 9.383 1 94.31 190 GLU A C 1
ATOM 1512 O O . GLU A 1 190 ? -8.664 14.609 10.164 1 94.31 190 GLU A O 1
ATOM 1517 N N . ALA A 1 191 ? -8.812 16.312 8.727 1 95.44 191 ALA A N 1
ATOM 1518 C CA . ALA A 1 191 ? -10.273 16.328 8.82 1 95.44 191 ALA A CA 1
ATOM 1519 C C . ALA A 1 191 ? -10.859 15.016 8.305 1 95.44 191 ALA A C 1
ATOM 1521 O O . ALA A 1 191 ? -11.805 14.477 8.883 1 95.44 191 ALA A O 1
ATOM 1522 N N . GLN A 1 192 ? -10.312 14.523 7.246 1 94.5 192 GLN A N 1
ATOM 1523 C CA . GLN A 1 192 ? -10.789 13.273 6.668 1 94.5 192 GLN A CA 1
ATOM 1524 C C . GLN A 1 192 ? -10.492 12.094 7.594 1 94.5 192 GLN A C 1
ATOM 1526 O O . GLN A 1 192 ? -11.258 11.125 7.633 1 94.5 192 GLN A O 1
ATOM 1531 N N . GLU A 1 193 ? -9.367 12.141 8.305 1 90.75 193 GLU A N 1
ATOM 1532 C CA . GLU A 1 193 ? -9.086 11.102 9.289 1 90.75 193 GLU A CA 1
ATOM 1533 C C . GLU A 1 193 ? -10.219 10.961 10.289 1 90.75 193 GLU A C 1
ATOM 1535 O O . GLU A 1 193 ? -10.578 9.852 10.68 1 90.75 193 GLU A O 1
ATOM 1540 N N . VAL A 1 194 ? -10.758 12.07 10.695 1 87.69 194 VAL A N 1
ATOM 1541 C CA . VAL A 1 194 ? -11.875 12.078 11.633 1 87.69 194 VAL A CA 1
ATOM 1542 C C . VAL A 1 194 ? -13.094 11.414 10.992 1 87.69 194 VAL A C 1
ATOM 1544 O O . VAL A 1 194 ? -13.805 10.648 11.641 1 87.69 194 VAL A O 1
ATOM 1547 N N . THR A 1 195 ? -13.297 11.695 9.789 1 90.44 195 THR A N 1
ATOM 1548 C CA . THR A 1 195 ? -14.398 11.094 9.047 1 90.44 195 THR A CA 1
ATOM 1549 C C . THR A 1 195 ? -14.227 9.578 8.969 1 90.44 195 THR A C 1
ATOM 1551 O O . THR A 1 195 ? -15.188 8.828 9.148 1 90.44 195 THR A O 1
ATOM 1554 N N . ILE A 1 196 ? -13.031 9.195 8.664 1 88.12 196 ILE A N 1
ATOM 1555 C CA . ILE A 1 196 ? -12.734 7.773 8.562 1 88.12 196 ILE A CA 1
ATOM 1556 C C . ILE A 1 196 ? -12.984 7.094 9.906 1 88.12 196 ILE A C 1
ATOM 1558 O O . ILE A 1 196 ? -13.609 6.035 9.969 1 88.12 196 ILE A O 1
ATOM 1562 N N . ALA A 1 197 ? -12.5 7.715 10.969 1 82.25 197 ALA A N 1
ATOM 1563 C CA . ALA A 1 197 ? -12.695 7.168 12.312 1 82.25 197 ALA A CA 1
ATOM 1564 C C . ALA A 1 197 ? -14.18 7.008 12.625 1 82.25 197 ALA A C 1
ATOM 1566 O O . ALA A 1 197 ? -14.594 5.98 13.164 1 82.25 197 ALA A O 1
ATOM 1567 N N . ARG A 1 198 ? -14.906 7.961 12.305 1 84.88 198 ARG A N 1
ATOM 1568 C CA . ARG A 1 198 ? -16.344 7.91 12.539 1 84.88 198 ARG A CA 1
ATOM 1569 C C . ARG A 1 198 ? -17 6.832 11.68 1 84.88 198 ARG A C 1
ATOM 1571 O O . ARG A 1 198 ? -17.906 6.129 12.141 1 84.88 198 ARG A O 1
ATOM 1578 N N . ALA A 1 199 ? -16.609 6.703 10.445 1 85.75 199 ALA A N 1
ATOM 1579 C CA . ALA A 1 199 ? -17.156 5.684 9.547 1 85.75 199 ALA A CA 1
ATOM 1580 C C . ALA A 1 199 ? -16.875 4.281 10.086 1 85.75 199 ALA A C 1
ATOM 1582 O O . ALA A 1 199 ? -17.734 3.4 10 1 85.75 199 ALA A O 1
ATOM 1583 N N . ILE A 1 200 ? -15.703 4.125 10.562 1 79.06 200 ILE A N 1
ATOM 1584 C CA . ILE A 1 200 ? -15.336 2.846 11.156 1 79.06 200 ILE A CA 1
ATOM 1585 C C . ILE A 1 200 ? -16.219 2.576 12.375 1 79.06 200 ILE A C 1
ATOM 1587 O O . ILE A 1 200 ? -16.734 1.47 12.539 1 79.06 200 ILE A O 1
ATOM 1591 N N . GLU A 1 201 ? -16.375 3.543 13.266 1 76.5 201 GLU A N 1
ATOM 1592 C CA . GLU A 1 201 ? -17.188 3.428 14.461 1 76.5 201 GLU A CA 1
ATOM 1593 C C . GLU A 1 201 ? -18.641 3.074 14.117 1 76.5 201 GLU A C 1
ATOM 1595 O O . GLU A 1 201 ? -19.281 2.301 14.828 1 76.5 201 GLU A O 1
ATOM 1600 N N . LEU A 1 202 ? -19.078 3.578 13.102 1 84.69 202 LEU A N 1
ATOM 1601 C CA . LEU A 1 202 ? -20.469 3.373 12.688 1 84.69 202 LEU A CA 1
ATOM 1602 C C . LEU A 1 202 ? -20.594 2.131 11.812 1 84.69 202 LEU A C 1
ATOM 1604 O O . LEU A 1 202 ? -21.672 1.854 11.273 1 84.69 202 LEU A O 1
ATOM 1608 N N . LYS A 1 203 ? -19.484 1.429 11.523 1 81.19 203 LYS A N 1
ATOM 1609 C CA . LYS A 1 203 ? -19.438 0.158 10.805 1 81.19 203 LYS A CA 1
ATOM 1610 C C . LYS A 1 203 ? -19.938 0.309 9.375 1 81.19 203 LYS A C 1
ATOM 1612 O O . LYS A 1 203 ? -20.766 -0.489 8.914 1 81.19 203 LYS A O 1
ATOM 1617 N N . HIS A 1 204 ? -19.531 1.397 8.844 1 87.12 204 HIS A N 1
ATOM 1618 C CA . HIS A 1 204 ? -19.828 1.586 7.434 1 87.12 204 HIS A CA 1
ATOM 1619 C C . HIS A 1 204 ? -19.156 0.524 6.578 1 87.12 204 HIS A C 1
ATOM 1621 O O . HIS A 1 204 ? -18.328 -0.25 7.074 1 87.12 204 HIS A O 1
ATOM 1627 N N . ASN A 1 205 ? -19.547 0.489 5.309 1 88.5 205 ASN A N 1
ATOM 1628 C CA . ASN A 1 205 ? -18.984 -0.456 4.34 1 88.5 205 ASN A CA 1
ATOM 1629 C C . ASN A 1 205 ? -17.469 -0.334 4.238 1 88.5 205 ASN A C 1
ATOM 1631 O O . ASN A 1 205 ? -16.938 0.774 4.16 1 88.5 205 ASN A O 1
ATOM 1635 N N . ALA A 1 206 ? -16.828 -1.45 4.18 1 79.75 206 ALA A N 1
ATOM 1636 C CA . ALA A 1 206 ? -15.375 -1.499 4.145 1 79.75 206 ALA A CA 1
ATOM 1637 C C . ALA A 1 206 ? -14.836 -0.842 2.877 1 79.75 206 ALA A C 1
ATOM 1639 O O . ALA A 1 206 ? -13.773 -0.211 2.9 1 79.75 206 ALA A O 1
ATOM 1640 N N . THR A 1 207 ? -15.547 -1.036 1.876 1 86.75 207 THR A N 1
ATOM 1641 C CA . THR A 1 207 ? -15.133 -0.455 0.604 1 86.75 207 THR A CA 1
ATOM 1642 C C . THR A 1 207 ? -15.117 1.068 0.684 1 86.75 207 THR A C 1
ATOM 1644 O O . THR A 1 207 ? -14.203 1.716 0.176 1 86.75 207 THR A O 1
ATOM 1647 N N . LEU A 1 208 ? -16.094 1.569 1.345 1 91.94 208 LEU A N 1
ATOM 1648 C CA . LEU A 1 208 ? -16.188 3.016 1.521 1 91.94 208 LEU A CA 1
ATOM 1649 C C . LEU A 1 208 ? -15.055 3.529 2.398 1 91.94 208 LEU A C 1
ATOM 1651 O O . LEU A 1 208 ? -14.43 4.547 2.084 1 91.94 208 LEU A O 1
ATOM 1655 N N . ILE A 1 209 ? -14.75 2.871 3.402 1 89.19 209 ILE A N 1
ATOM 1656 C CA . ILE A 1 209 ? -13.688 3.271 4.324 1 89.19 209 ILE A CA 1
ATOM 1657 C C . ILE A 1 209 ? -12.336 3.211 3.613 1 89.19 209 ILE A C 1
ATOM 1659 O O . ILE A 1 209 ? -11.508 4.109 3.768 1 89.19 209 ILE A O 1
ATOM 1663 N N . ALA A 1 210 ? -12.195 2.186 2.818 1 89.31 210 ALA A N 1
ATOM 1664 C CA . ALA A 1 210 ? -10.953 2.037 2.07 1 89.31 210 ALA A CA 1
ATOM 1665 C C . ALA A 1 210 ? -10.781 3.17 1.062 1 89.31 210 ALA A C 1
ATOM 1667 O O . ALA A 1 210 ? -9.672 3.672 0.866 1 89.31 210 ALA A O 1
ATOM 1668 N N . ALA A 1 211 ? -11.875 3.523 0.469 1 95.38 211 ALA A N 1
ATOM 1669 C CA . ALA A 1 211 ? -11.828 4.621 -0.492 1 95.38 211 ALA A CA 1
ATOM 1670 C C . ALA A 1 211 ? -11.43 5.93 0.189 1 95.38 211 ALA A C 1
ATOM 1672 O O . ALA A 1 211 ? -10.602 6.68 -0.327 1 95.38 211 ALA A O 1
ATOM 1673 N N . LEU A 1 212 ? -11.984 6.195 1.329 1 94.56 212 LEU A N 1
ATOM 1674 C CA . LEU A 1 212 ? -11.648 7.383 2.104 1 94.56 212 LEU A CA 1
ATOM 1675 C C . LEU A 1 212 ? -10.188 7.348 2.539 1 94.56 212 LEU A C 1
ATOM 1677 O O . LEU A 1 212 ? -9.492 8.367 2.477 1 94.56 212 LEU A O 1
ATOM 1681 N N . ALA A 1 213 ? -9.781 6.18 2.928 1 92.12 213 ALA A N 1
ATOM 1682 C CA . ALA A 1 213 ? -8.391 6.012 3.357 1 92.12 213 ALA A CA 1
ATOM 1683 C C . ALA A 1 213 ? -7.43 6.273 2.205 1 92.12 213 ALA A C 1
ATOM 1685 O O . ALA A 1 213 ? -6.383 6.898 2.393 1 92.12 213 ALA A O 1
ATOM 1686 N N . PHE A 1 214 ? -7.777 5.82 1.065 1 95.88 214 PHE A N 1
ATOM 1687 C CA . PHE A 1 214 ? -6.941 6.039 -0.11 1 95.88 214 PHE A CA 1
ATOM 1688 C C . PHE A 1 214 ? -6.816 7.527 -0.415 1 95.88 214 PHE A C 1
ATOM 1690 O O . PHE A 1 214 ? -5.715 8.023 -0.66 1 95.88 214 PHE A O 1
ATOM 1697 N N . GLU A 1 215 ? -7.953 8.18 -0.393 1 97.44 215 GLU A N 1
ATOM 1698 C CA . GLU A 1 215 ? -7.945 9.625 -0.623 1 97.44 215 GLU A CA 1
ATOM 1699 C C . GLU A 1 215 ? -7.117 10.344 0.435 1 97.44 215 GLU A C 1
ATOM 1701 O O . GLU A 1 215 ? -6.371 11.273 0.117 1 97.44 215 GLU A O 1
ATOM 1706 N N . THR A 1 216 ? -7.238 9.961 1.657 1 96 216 THR A N 1
ATOM 1707 C CA . THR A 1 216 ? -6.477 10.555 2.75 1 96 216 THR A CA 1
ATOM 1708 C C . THR A 1 216 ? -4.98 10.352 2.543 1 96 216 THR A C 1
ATOM 1710 O O . THR A 1 216 ? -4.191 11.281 2.711 1 96 216 THR A O 1
ATOM 1713 N N . ALA A 1 217 ? -4.613 9.094 2.152 1 95.94 217 ALA A N 1
ATOM 1714 C CA . ALA A 1 217 ? -3.213 8.82 1.847 1 95.94 217 ALA A CA 1
ATOM 1715 C C . ALA A 1 217 ? -2.701 9.742 0.746 1 95.94 217 ALA A C 1
ATOM 1717 O O . ALA A 1 217 ? -1.573 10.242 0.818 1 95.94 217 ALA A O 1
ATOM 1718 N N . ASN A 1 218 ? -3.527 10.008 -0.182 1 98.06 218 ASN A N 1
ATOM 1719 C CA . ASN A 1 218 ? -3.16 10.883 -1.289 1 98.06 218 ASN A CA 1
ATOM 1720 C C . ASN A 1 218 ? -2.953 12.32 -0.819 1 98.06 218 ASN A C 1
ATOM 1722 O O . ASN A 1 218 ? -2.062 13.016 -1.31 1 98.06 218 ASN A O 1
ATOM 1726 N N . PHE A 1 219 ? -3.814 12.758 0.06 1 98.38 219 PHE A N 1
ATOM 1727 C CA . PHE A 1 219 ? -3.643 14.086 0.63 1 98.38 219 PHE A CA 1
ATOM 1728 C C . PHE A 1 219 ? -2.285 14.211 1.309 1 98.38 219 PHE A C 1
ATOM 1730 O O . PHE A 1 219 ? -1.557 15.18 1.072 1 98.38 219 PHE A O 1
ATOM 1737 N N . TYR A 1 220 ? -1.942 13.258 2.107 1 97.5 220 TYR A N 1
ATOM 1738 C CA . TYR A 1 220 ? -0.666 13.312 2.811 1 97.5 220 TYR A CA 1
ATOM 1739 C C . TYR A 1 220 ? 0.5 13.227 1.832 1 97.5 220 TYR A C 1
ATOM 1741 O O . TYR A 1 220 ? 1.523 13.891 2.018 1 97.5 220 TYR A O 1
ATOM 1749 N N . GLN A 1 221 ? 0.353 12.414 0.802 1 98.19 221 GLN A N 1
ATOM 1750 C CA . GLN A 1 221 ? 1.374 12.336 -0.236 1 98.19 221 GLN A CA 1
ATOM 1751 C C . GLN A 1 221 ? 1.572 13.688 -0.914 1 98.19 221 GLN A C 1
ATOM 1753 O O . GLN A 1 221 ? 2.707 14.125 -1.128 1 98.19 221 GLN A O 1
ATOM 1758 N N . LYS A 1 222 ? 0.454 14.266 -1.256 1 98.31 222 LYS A N 1
ATOM 1759 C CA . LYS A 1 222 ? 0.49 15.586 -1.892 1 98.31 222 LYS A CA 1
ATOM 1760 C C . LYS A 1 222 ? 1.162 16.609 -0.987 1 98.31 222 LYS A C 1
ATOM 1762 O O . LYS A 1 222 ? 2.006 17.391 -1.441 1 98.31 222 LYS A O 1
ATOM 1767 N N . ALA A 1 223 ? 0.764 16.625 0.291 1 98.38 223 ALA A N 1
ATOM 1768 C CA . ALA A 1 223 ? 1.355 17.547 1.25 1 98.38 223 ALA A CA 1
ATOM 1769 C C . ALA A 1 223 ? 2.865 17.359 1.349 1 98.38 223 ALA A C 1
ATOM 1771 O O . ALA A 1 223 ? 3.629 18.328 1.327 1 98.38 223 ALA A O 1
ATOM 1772 N N . ASP A 1 224 ? 3.324 16.109 1.428 1 98 224 ASP A N 1
ATOM 1773 C CA . ASP A 1 224 ? 4.75 15.805 1.471 1 98 224 ASP A CA 1
ATOM 1774 C C . ASP A 1 224 ? 5.457 16.312 0.213 1 98 224 ASP A C 1
ATOM 1776 O O . ASP A 1 224 ? 6.539 16.891 0.294 1 98 224 ASP A O 1
ATOM 1780 N N . GLY A 1 225 ? 4.836 16.125 -0.878 1 97.62 225 GLY A N 1
ATOM 1781 C CA . GLY A 1 225 ? 5.414 16.531 -2.148 1 97.62 225 GLY A CA 1
ATOM 1782 C C . GLY A 1 225 ? 5.625 18.031 -2.254 1 97.62 225 GLY A C 1
ATOM 1783 O O . GLY A 1 225 ? 6.578 18.484 -2.885 1 97.62 225 GLY A O 1
ATOM 1784 N N . THR A 1 226 ? 4.734 18.734 -1.651 1 96.94 226 THR A N 1
ATOM 1785 C CA . THR A 1 226 ? 4.809 20.188 -1.719 1 96.94 226 THR A CA 1
ATOM 1786 C C . THR A 1 226 ? 6.035 20.703 -0.977 1 96.94 226 THR A C 1
ATOM 1788 O O . THR A 1 226 ? 6.602 21.734 -1.344 1 96.94 226 THR A O 1
ATOM 1791 N N . LEU A 1 227 ? 6.562 19.984 0.004 1 97.12 227 LEU A N 1
ATOM 1792 C CA . LEU A 1 227 ? 7.656 20.422 0.861 1 97.12 227 LEU A CA 1
ATOM 1793 C C . LEU A 1 227 ? 8.992 19.891 0.354 1 97.12 227 LEU A C 1
ATOM 1795 O O . LEU A 1 227 ? 10.047 20.234 0.887 1 97.12 227 LEU A O 1
ATOM 1799 N N . ASN A 1 228 ? 8.992 19.062 -0.734 1 94.25 228 ASN A N 1
ATOM 1800 C CA . ASN A 1 228 ? 10.133 18.219 -1.09 1 94.25 228 ASN A CA 1
ATOM 1801 C C . ASN A 1 228 ? 11.32 19.062 -1.551 1 94.25 228 ASN A C 1
ATOM 1803 O O . ASN A 1 228 ? 12.461 18.594 -1.532 1 94.25 228 ASN A O 1
ATOM 1807 N N . THR A 1 229 ? 11.109 20.344 -1.925 1 95.19 229 THR A N 1
ATOM 1808 C CA . THR A 1 229 ? 12.203 21.172 -2.418 1 95.19 229 THR A CA 1
ATOM 1809 C C . THR A 1 229 ? 12.664 22.141 -1.343 1 95.19 229 THR A C 1
ATOM 1811 O O . THR A 1 229 ? 13.586 22.938 -1.571 1 95.19 229 THR A O 1
ATOM 1814 N N . LEU A 1 230 ? 12.031 22.156 -0.154 1 95.62 230 LEU A N 1
ATOM 1815 C CA . LEU A 1 230 ? 12.453 23.031 0.933 1 95.62 230 LEU A CA 1
ATOM 1816 C C . LEU A 1 230 ? 13.664 22.453 1.662 1 95.62 230 LEU A C 1
ATOM 1818 O O . LEU A 1 230 ? 13.945 21.266 1.549 1 95.62 230 LEU A O 1
ATOM 1822 N N . GLU A 1 231 ? 14.352 23.297 2.373 1 93.81 231 GLU A N 1
ATOM 1823 C CA . GLU A 1 231 ? 15.523 22.875 3.129 1 93.81 231 GLU A CA 1
ATOM 1824 C C . GLU A 1 231 ? 15.164 21.797 4.156 1 93.81 231 GLU A C 1
ATOM 1826 O O . GLU A 1 231 ? 14.242 21.984 4.957 1 93.81 231 GLU A O 1
ATOM 1831 N N . PRO A 1 232 ? 15.883 20.703 4.129 1 93.38 232 PRO A N 1
ATOM 1832 C CA . PRO A 1 232 ? 15.578 19.594 5.027 1 93.38 232 PRO A CA 1
ATOM 1833 C C . PRO A 1 232 ? 15.656 19.984 6.504 1 93.38 232 PRO A C 1
ATOM 1835 O O . PRO A 1 232 ? 14.914 19.453 7.328 1 93.38 232 PRO A O 1
ATOM 1838 N N . GLU A 1 233 ? 16.438 20.844 6.836 1 90.56 233 GLU A N 1
ATOM 1839 C CA . GLU A 1 233 ? 16.625 21.25 8.227 1 90.56 233 GLU A CA 1
ATOM 1840 C C . GLU A 1 233 ? 15.32 21.766 8.836 1 90.56 233 GLU A C 1
ATOM 1842 O O . GLU A 1 233 ? 15.07 21.578 10.023 1 90.56 233 GLU A O 1
ATOM 1847 N N . CYS A 1 234 ? 14.539 22.375 7.996 1 91.06 234 CYS A N 1
ATOM 1848 C CA . CYS A 1 234 ? 13.336 22.984 8.531 1 91.06 234 CYS A CA 1
ATOM 1849 C C . CYS A 1 234 ? 12.102 22.156 8.195 1 91.06 234 CYS A C 1
ATOM 1851 O O . CYS A 1 234 ? 11.055 22.297 8.828 1 91.06 234 CYS A O 1
ATOM 1853 N N . SER A 1 235 ? 12.258 21.25 7.176 1 95 235 SER A N 1
ATOM 1854 C CA . SER A 1 235 ? 11.039 20.609 6.691 1 95 235 SER A CA 1
ATOM 1855 C C . SER A 1 235 ? 11.031 19.109 7 1 95 235 SER A C 1
ATOM 1857 O O . SER A 1 235 ? 9.984 18.469 6.93 1 95 235 SER A O 1
ATOM 1859 N N . SER A 1 236 ? 12.117 18.516 7.41 1 95.19 236 SER A N 1
ATOM 1860 C CA . SER A 1 236 ? 12.266 17.062 7.469 1 95.19 236 SER A CA 1
ATOM 1861 C C . SER A 1 236 ? 11.305 16.453 8.477 1 95.19 236 SER A C 1
ATOM 1863 O O . SER A 1 236 ? 10.68 15.422 8.203 1 95.19 236 SER A O 1
ATOM 1865 N N . LYS A 1 237 ? 11.219 17.031 9.664 1 93.44 237 LYS A N 1
ATOM 1866 C CA . LYS A 1 237 ? 10.336 16.469 10.688 1 93.44 237 LYS A CA 1
ATOM 1867 C C . LYS A 1 237 ? 8.883 16.469 10.219 1 93.44 237 LYS A C 1
ATOM 1869 O O . LYS A 1 237 ? 8.18 15.469 10.383 1 93.44 237 LYS A O 1
ATOM 1874 N N . TRP A 1 238 ? 8.469 17.609 9.656 1 95.38 238 TRP A N 1
ATOM 1875 C CA . TRP A 1 238 ? 7.113 17.703 9.125 1 95.38 238 TRP A CA 1
ATOM 1876 C C . TRP A 1 238 ? 6.887 16.688 8.016 1 95.38 238 TRP A C 1
ATOM 1878 O O . TRP A 1 238 ? 5.855 16.016 7.988 1 95.38 238 TRP A O 1
ATOM 1888 N N . ARG A 1 239 ? 7.848 16.5 7.137 1 96.5 239 ARG A N 1
ATOM 1889 C CA . ARG A 1 239 ? 7.742 15.555 6.023 1 96.5 239 ARG A CA 1
ATOM 1890 C C . ARG A 1 239 ? 7.648 14.125 6.527 1 96.5 239 ARG A C 1
ATOM 1892 O O . ARG A 1 239 ? 6.887 13.32 5.992 1 96.5 239 ARG A O 1
ATOM 1899 N N . LYS A 1 240 ? 8.367 13.828 7.539 1 92.88 240 LYS A N 1
ATOM 1900 C CA . LYS A 1 240 ? 8.32 12.484 8.102 1 92.88 240 LYS A CA 1
ATOM 1901 C C . LYS A 1 240 ? 6.941 12.172 8.672 1 92.88 240 LYS A C 1
ATOM 1903 O O . LYS A 1 240 ? 6.445 11.055 8.547 1 92.88 240 LYS A O 1
ATOM 1908 N N . TYR A 1 241 ? 6.359 13.141 9.281 1 91.88 241 TYR A N 1
ATOM 1909 C CA . TYR A 1 241 ? 4.992 12.984 9.766 1 91.88 241 TYR A CA 1
ATOM 1910 C C . TYR A 1 241 ? 4.035 12.695 8.617 1 91.88 241 TYR A C 1
ATOM 1912 O O . TYR A 1 241 ? 3.215 11.781 8.703 1 91.88 241 TYR A O 1
ATOM 1920 N N . LEU A 1 242 ? 4.176 13.461 7.609 1 96.19 242 LEU A N 1
ATOM 1921 C CA . LEU A 1 242 ? 3.283 13.312 6.461 1 96.19 242 LEU A CA 1
ATOM 1922 C C . LEU A 1 242 ? 3.479 11.961 5.793 1 96.19 242 LEU A C 1
ATOM 1924 O O . LEU A 1 242 ? 2.504 11.305 5.418 1 96.19 242 LEU A O 1
ATOM 1928 N N . GLN A 1 243 ? 4.707 11.539 5.66 1 95.44 243 GLN A N 1
ATOM 1929 C CA . GLN A 1 243 ? 5.016 10.242 5.074 1 95.44 243 GLN A CA 1
ATOM 1930 C C . GLN A 1 243 ? 4.473 9.109 5.941 1 95.44 243 GLN A C 1
ATOM 1932 O O . GLN A 1 243 ? 3.92 8.133 5.426 1 95.44 243 GLN A O 1
ATOM 1937 N N . LEU A 1 244 ? 4.66 9.281 7.203 1 90.94 244 LEU A N 1
ATOM 1938 C CA . LEU A 1 244 ? 4.148 8.305 8.156 1 90.94 244 LEU A CA 1
ATOM 1939 C C . LEU A 1 244 ? 2.648 8.102 7.98 1 90.94 244 LEU A C 1
ATOM 1941 O O . LEU A 1 244 ? 2.178 6.973 7.848 1 90.94 244 LEU A O 1
ATOM 1945 N N . LYS A 1 245 ? 1.965 9.234 7.941 1 90.44 245 LYS A N 1
ATOM 1946 C CA . LYS A 1 245 ? 0.513 9.164 7.801 1 90.44 245 LYS A CA 1
ATOM 1947 C C . LYS A 1 245 ? 0.117 8.562 6.457 1 90.44 245 LYS A C 1
ATOM 1949 O O . LYS A 1 245 ? -0.827 7.77 6.379 1 90.44 245 LYS A O 1
ATOM 1954 N N . GLN A 1 246 ? 0.837 8.891 5.418 1 95.06 246 GLN A N 1
ATOM 1955 C CA . GLN A 1 246 ? 0.568 8.344 4.09 1 95.06 246 GLN A CA 1
ATOM 1956 C C . GLN A 1 246 ? 0.68 6.824 4.086 1 95.06 246 GLN A C 1
ATOM 1958 O O . GLN A 1 246 ? -0.227 6.133 3.617 1 95.06 246 GLN A O 1
ATOM 1963 N N . HIS A 1 247 ? 1.766 6.324 4.617 1 90.94 247 HIS A N 1
ATOM 1964 C CA . HIS A 1 247 ? 2.002 4.887 4.59 1 90.94 247 HIS A CA 1
ATOM 1965 C C . HIS A 1 247 ? 1.046 4.152 5.523 1 90.94 247 HIS A C 1
ATOM 1967 O O . HIS A 1 247 ? 0.643 3.023 5.242 1 90.94 247 HIS A O 1
ATOM 1973 N N . PHE A 1 248 ? 0.694 4.77 6.57 1 85.88 248 PHE A N 1
ATOM 1974 C CA . PHE A 1 248 ? -0.276 4.184 7.488 1 85.88 248 PHE A CA 1
ATOM 1975 C C . PHE A 1 248 ? -1.605 3.936 6.785 1 85.88 248 PHE A C 1
ATOM 1977 O O . PHE A 1 248 ? -2.125 2.818 6.805 1 85.88 248 PHE A O 1
ATOM 1984 N N . TYR A 1 249 ? -2.092 4.934 6.16 1 90.19 249 TYR A N 1
ATOM 1985 C CA . TYR A 1 249 ? -3.393 4.789 5.516 1 90.19 249 TYR A CA 1
ATOM 1986 C C . TYR A 1 249 ? -3.295 3.904 4.277 1 90.19 249 TYR A C 1
ATOM 1988 O O . TYR A 1 249 ? -4.234 3.174 3.955 1 90.19 249 TYR A O 1
ATOM 1996 N N . MET A 1 250 ? -2.137 3.934 3.594 1 91.56 250 MET A N 1
ATOM 1997 C CA . MET A 1 250 ? -1.949 3.043 2.453 1 91.56 250 MET A CA 1
ATOM 1998 C C . MET A 1 250 ? -1.945 1.583 2.895 1 91.56 250 MET A C 1
ATOM 2000 O O . MET A 1 250 ? -2.42 0.708 2.168 1 91.56 250 MET A O 1
ATOM 2004 N N . SER A 1 251 ? -1.35 1.348 4.039 1 87.38 251 SER A N 1
ATOM 2005 C CA . SER A 1 251 ? -1.379 -0.011 4.57 1 87.38 251 SER A CA 1
ATOM 2006 C C . SER A 1 251 ? -2.811 -0.502 4.754 1 87.38 251 SER A C 1
ATOM 2008 O O . SER A 1 251 ? -3.127 -1.646 4.414 1 87.38 251 SER A O 1
ATOM 2010 N N . TYR A 1 252 ? -3.652 0.377 5.23 1 82.31 252 TYR A N 1
ATOM 2011 C CA . TYR A 1 252 ? -5.059 0.028 5.402 1 82.31 252 TYR A CA 1
ATOM 2012 C C . TYR A 1 252 ? -5.719 -0.24 4.055 1 82.31 252 TYR A C 1
ATOM 2014 O O . TYR A 1 252 ? -6.492 -1.19 3.914 1 82.31 252 TYR A O 1
ATOM 2022 N N . VAL A 1 253 ? -5.449 0.591 3.168 1 90 253 VAL A N 1
ATOM 2023 C CA . VAL A 1 253 ? -6.043 0.462 1.84 1 90 253 VAL A CA 1
ATOM 2024 C C . VAL A 1 253 ? -5.66 -0.886 1.233 1 90 253 VAL A C 1
ATOM 2026 O O . VAL A 1 253 ? -6.523 -1.619 0.744 1 90 253 VAL A O 1
ATOM 2029 N N . SER A 1 254 ? -4.383 -1.182 1.25 1 88.62 254 SER A N 1
ATOM 2030 C CA . SER A 1 254 ? -3.896 -2.432 0.675 1 88.62 254 SER A CA 1
ATOM 2031 C C . SER A 1 254 ? -4.5 -3.639 1.386 1 88.62 254 SER A C 1
ATOM 2033 O O . SER A 1 254 ? -4.879 -4.617 0.742 1 88.62 254 SER A O 1
ATOM 2035 N N . TYR A 1 255 ? -4.605 -3.527 2.592 1 81.94 255 TYR A N 1
ATOM 2036 C CA . TYR A 1 255 ? -5.184 -4.613 3.375 1 81.94 255 TYR A CA 1
ATOM 2037 C C . TYR A 1 255 ? -6.656 -4.809 3.033 1 81.94 255 TYR A C 1
ATOM 2039 O O . TYR A 1 255 ? -7.105 -5.938 2.834 1 81.94 255 TYR A O 1
ATOM 2047 N N . SER A 1 256 ? -7.363 -3.754 3.1 1 82.31 256 SER A N 1
ATOM 2048 C CA . SER A 1 256 ? -8.781 -3.818 2.766 1 82.31 256 SER A CA 1
ATOM 2049 C C . SER A 1 256 ? -9 -4.422 1.381 1 82.31 256 SER A C 1
ATOM 2051 O O . SER A 1 256 ? -9.898 -5.238 1.187 1 82.31 256 SER A O 1
ATOM 2053 N N . ARG A 1 257 ? -8.195 -4.031 0.485 1 88.31 257 ARG A N 1
ATOM 2054 C CA . ARG A 1 257 ? -8.289 -4.578 -0.864 1 88.31 257 ARG A CA 1
ATOM 2055 C C . ARG A 1 257 ? -7.992 -6.074 -0.869 1 88.31 257 ARG A C 1
ATOM 2057 O O . ARG A 1 257 ? -8.656 -6.844 -1.57 1 88.31 257 ARG A O 1
ATOM 2064 N N . ALA A 1 258 ? -6.961 -6.488 -0.171 1 85.69 258 ALA A N 1
ATOM 2065 C CA . ALA A 1 258 ? -6.637 -7.906 -0.068 1 85.69 258 ALA A CA 1
ATOM 2066 C C . ALA A 1 258 ? -7.82 -8.703 0.476 1 85.69 258 ALA A C 1
ATOM 2068 O O . ALA A 1 258 ? -8.133 -9.781 -0.024 1 85.69 258 ALA A O 1
ATOM 2069 N N . GLU A 1 259 ? -8.492 -8.133 1.454 1 78.94 259 GLU A N 1
ATOM 2070 C CA . GLU A 1 259 ? -9.656 -8.789 2.037 1 78.94 259 GLU A CA 1
ATOM 2071 C C . GLU A 1 259 ? -10.781 -8.93 1.017 1 78.94 259 GLU A C 1
ATOM 2073 O O . GLU A 1 259 ? -11.414 -9.984 0.915 1 78.94 259 GLU A O 1
ATOM 2078 N N . THR A 1 260 ? -11.047 -7.871 0.385 1 85.12 260 THR A N 1
ATOM 2079 C CA . THR A 1 260 ? -12.07 -7.895 -0.653 1 85.12 260 THR A CA 1
ATOM 2080 C C . THR A 1 260 ? -11.727 -8.922 -1.727 1 85.12 260 THR A C 1
ATOM 2082 O O . THR A 1 260 ? -12.586 -9.688 -2.156 1 85.12 260 THR A O 1
ATOM 2085 N N . LEU A 1 261 ? -10.484 -8.961 -2.125 1 88.38 261 LEU A N 1
ATOM 2086 C CA . LEU A 1 261 ? -10.031 -9.883 -3.16 1 88.38 261 LEU A CA 1
ATOM 2087 C C . LEU A 1 261 ? -10.133 -11.328 -2.686 1 88.38 261 LEU A C 1
ATOM 2089 O O . LEU A 1 261 ? -10.391 -12.227 -3.484 1 88.38 261 LEU A O 1
ATOM 2093 N N . CYS A 1 262 ? -9.867 -11.516 -1.414 1 83.81 262 CYS A N 1
ATOM 2094 C CA . CYS A 1 262 ? -10.016 -12.859 -0.864 1 83.81 262 CYS A CA 1
ATOM 2095 C C . CYS A 1 262 ? -11.43 -13.383 -1.062 1 83.81 262 CYS A C 1
ATOM 2097 O O . CYS A 1 262 ? -11.625 -14.516 -1.502 1 83.81 262 CYS A O 1
ATOM 2099 N N . LYS A 1 263 ? -12.398 -12.523 -0.832 1 81.69 263 LYS A N 1
ATOM 2100 C CA . LYS A 1 263 ? -13.797 -12.883 -1.035 1 81.69 263 LYS A CA 1
ATOM 2101 C C . LYS A 1 263 ? -14.094 -13.109 -2.514 1 81.69 263 LYS A C 1
ATOM 2103 O O . LYS A 1 263 ? -14.742 -14.094 -2.875 1 81.69 263 LYS A O 1
ATOM 2108 N N . GLU A 1 264 ? -13.648 -12.211 -3.25 1 88.12 264 GLU A N 1
ATOM 2109 C CA . GLU A 1 264 ? -13.852 -12.336 -4.688 1 88.12 264 GLU A CA 1
ATOM 2110 C C . GLU A 1 264 ? -13.227 -13.609 -5.23 1 88.12 264 GLU A C 1
ATOM 2112 O O . GLU A 1 264 ? -13.82 -14.305 -6.055 1 88.12 264 GLU A O 1
ATOM 2117 N N . TYR A 1 265 ? -12.023 -13.922 -4.797 1 89.19 265 TYR A N 1
ATOM 2118 C CA . TYR A 1 265 ? -11.305 -15.117 -5.227 1 89.19 265 TYR A CA 1
ATOM 2119 C C . TYR A 1 265 ? -12.094 -16.375 -4.91 1 89.19 265 TYR A C 1
ATOM 2121 O O . TYR A 1 265 ? -12.25 -17.25 -5.77 1 89.19 265 TYR A O 1
ATOM 2129 N N . ARG A 1 266 ? -12.641 -16.422 -3.799 1 84.44 266 ARG A N 1
ATOM 2130 C CA . ARG A 1 266 ? -13.406 -17.594 -3.359 1 84.44 266 ARG A CA 1
ATOM 2131 C C . ARG A 1 266 ? -14.672 -17.766 -4.195 1 84.44 266 ARG A C 1
ATOM 2133 O O . ARG A 1 266 ? -15.102 -18.891 -4.453 1 84.44 266 ARG A O 1
ATOM 2140 N N . GLN A 1 267 ? -15.203 -16.656 -4.668 1 87.31 267 GLN A N 1
ATOM 2141 C CA . GLN A 1 267 ? -16.469 -16.688 -5.383 1 87.31 267 GLN A CA 1
ATOM 2142 C C . GLN A 1 267 ? -16.25 -16.828 -6.887 1 87.31 267 GLN A C 1
ATOM 2144 O O . GLN A 1 267 ? -17.188 -17.141 -7.625 1 87.31 267 GLN A O 1
ATOM 2149 N N . THR A 1 268 ? -15.078 -16.609 -7.25 1 91 268 THR A N 1
ATOM 2150 C CA . THR A 1 268 ? -14.805 -16.625 -8.68 1 91 268 THR A CA 1
ATOM 2151 C C . THR A 1 268 ? -14.656 -18.062 -9.188 1 91 268 THR A C 1
ATOM 2153 O O . THR A 1 268 ? -13.922 -18.859 -8.594 1 91 268 THR A O 1
ATOM 2156 N N . LYS A 1 269 ? -15.359 -18.359 -10.195 1 88 269 LYS A N 1
ATOM 2157 C CA . LYS A 1 269 ? -15.227 -19.656 -10.836 1 88 269 LYS A CA 1
ATOM 2158 C C . LYS A 1 269 ? -14.008 -19.688 -11.766 1 88 269 LYS A C 1
ATOM 2160 O O . LYS A 1 269 ? -13.625 -18.672 -12.328 1 88 269 LYS A O 1
ATOM 2165 N N . GLY A 1 270 ? -13.391 -20.766 -11.867 1 85.38 270 GLY A N 1
ATOM 2166 C CA . GLY A 1 270 ? -12.227 -20.953 -12.719 1 85.38 270 GLY A CA 1
ATOM 2167 C C . GLY A 1 270 ? -11.438 -22.203 -12.391 1 85.38 270 GLY A C 1
ATOM 2168 O O . GLY A 1 270 ? -11.773 -22.922 -11.445 1 85.38 270 GLY A O 1
ATOM 2169 N N . PRO A 1 271 ? -10.484 -22.469 -13.164 1 85.12 271 PRO A N 1
ATOM 2170 C CA . PRO A 1 271 ? -9.688 -23.672 -12.938 1 85.12 271 PRO A CA 1
ATOM 2171 C C . PRO A 1 271 ? -8.875 -23.609 -11.641 1 85.12 271 PRO A C 1
ATOM 2173 O O . PRO A 1 271 ? -8.469 -22.531 -11.219 1 85.12 271 PRO A O 1
ATOM 2176 N N . GLY A 1 272 ? -8.75 -24.812 -11.016 1 77.94 272 GLY A N 1
ATOM 2177 C CA . GLY A 1 272 ? -7.844 -24.906 -9.883 1 77.94 272 GLY A CA 1
ATOM 2178 C C . GLY A 1 272 ? -8.555 -24.922 -8.539 1 77.94 272 GLY A C 1
ATOM 2179 O O . GLY A 1 272 ? -9.758 -24.641 -8.469 1 77.94 272 GLY A O 1
ATOM 2180 N N . SER A 1 273 ? -7.895 -25.344 -7.57 1 76.44 273 SER A N 1
ATOM 2181 C CA . SER A 1 273 ? -8.422 -25.375 -6.211 1 76.44 273 SER A CA 1
ATOM 2182 C C . SER A 1 273 ? -8.32 -24.016 -5.539 1 76.44 273 SER A C 1
ATOM 2184 O O . SER A 1 273 ? -7.387 -23.266 -5.801 1 76.44 273 SER A O 1
ATOM 2186 N N . THR A 1 274 ? -9.391 -23.703 -4.914 1 73 274 THR A N 1
ATOM 2187 C CA . THR A 1 274 ? -9.43 -22.422 -4.211 1 73 274 THR A CA 1
ATOM 2188 C C . THR A 1 274 ? -8.57 -22.484 -2.949 1 73 274 THR A C 1
ATOM 2190 O O . THR A 1 274 ? -8.758 -23.344 -2.094 1 73 274 THR A O 1
ATOM 2193 N N . ALA A 1 275 ? -7.453 -21.672 -2.973 1 74.06 275 ALA A N 1
ATOM 2194 C CA . ALA A 1 275 ? -6.629 -21.516 -1.776 1 74.06 275 ALA A CA 1
ATOM 2195 C C . ALA A 1 275 ? -7.387 -20.766 -0.684 1 74.06 275 ALA A C 1
ATOM 2197 O O . ALA A 1 275 ? -8.367 -20.078 -0.964 1 74.06 275 ALA A O 1
ATOM 2198 N N . LYS A 1 276 ? -7.027 -21.109 0.549 1 69.19 276 LYS A N 1
ATOM 2199 C CA . LYS A 1 276 ? -7.582 -20.359 1.674 1 69.19 276 LYS A CA 1
ATOM 2200 C C . LYS A 1 276 ? -6.5 -19.547 2.379 1 69.19 276 LYS A C 1
ATOM 2202 O O . LYS A 1 276 ? -6.102 -19.875 3.5 1 69.19 276 LYS A O 1
ATOM 2207 N N . PRO A 1 277 ? -6.066 -18.578 1.659 1 61.44 277 PRO A N 1
ATOM 2208 C CA . PRO A 1 277 ? -4.926 -17.812 2.186 1 61.44 277 PRO A CA 1
ATOM 2209 C C . PRO A 1 277 ? -5.172 -17.281 3.594 1 61.44 277 PRO A C 1
ATOM 2211 O O . PRO A 1 277 ? -4.242 -17.203 4.402 1 61.44 277 PRO A O 1
ATOM 2214 N N . SER A 1 278 ? -6.344 -16.938 3.904 1 57.09 278 SER A N 1
ATOM 2215 C CA . SER A 1 278 ? -6.68 -16.312 5.18 1 57.09 278 SER A CA 1
ATOM 2216 C C . SER A 1 278 ? -6.418 -17.25 6.344 1 57.09 278 SER A C 1
ATOM 2218 O O . SER A 1 278 ? -6.199 -16.812 7.477 1 57.09 278 SER A O 1
ATOM 2220 N N . GLU A 1 279 ? -6.301 -18.5 6.004 1 54.97 279 GLU A N 1
ATOM 2221 C CA . GLU A 1 279 ? -6.203 -19.5 7.074 1 54.97 279 GLU A CA 1
ATOM 2222 C C . GLU A 1 279 ? -4.754 -19.906 7.309 1 54.97 279 GLU A C 1
ATOM 2224 O O . GLU A 1 279 ? -4.457 -20.625 8.273 1 54.97 279 GLU A O 1
ATOM 2229 N N . GLN A 1 280 ? -4.012 -19.344 6.609 1 56.34 280 GLN A N 1
ATOM 2230 C CA . GLN A 1 280 ? -2.666 -19.906 6.676 1 56.34 280 GLN A CA 1
ATOM 2231 C C . GLN A 1 280 ? -1.794 -19.125 7.656 1 56.34 280 GLN A C 1
ATOM 2233 O O . GLN A 1 280 ? -1.952 -17.906 7.805 1 56.34 280 GLN A O 1
ATOM 2238 N N . LEU A 1 281 ? -1.045 -19.859 8.367 1 51.81 281 LEU A N 1
ATOM 2239 C CA . LEU A 1 281 ? -0.179 -19.391 9.445 1 51.81 281 LEU A CA 1
ATOM 2240 C C . LEU A 1 281 ? 0.641 -18.188 8.984 1 51.81 281 LEU A C 1
ATOM 2242 O O . LEU A 1 281 ? 0.847 -17.234 9.758 1 51.81 281 LEU A O 1
ATOM 2246 N N . PHE A 1 282 ? 1 -18.359 7.77 1 52.88 282 PHE A N 1
ATOM 2247 C CA . PHE A 1 282 ? 1.81 -17.25 7.258 1 52.88 282 PHE A CA 1
ATOM 2248 C C . PHE A 1 282 ? 1.029 -15.945 7.285 1 52.88 282 PHE A C 1
ATOM 2250 O O . PHE A 1 282 ? 1.546 -14.922 7.727 1 52.88 282 PHE A O 1
ATOM 2257 N N . PHE A 1 283 ? -0.13 -16.125 6.793 1 56.66 283 PHE A N 1
ATOM 2258 C CA . PHE A 1 283 ? -1.002 -14.961 6.762 1 56.66 283 PHE A CA 1
ATOM 2259 C C . PHE A 1 283 ? -1.294 -14.461 8.172 1 56.66 283 PHE A C 1
ATOM 2261 O O . PHE A 1 283 ? -1.269 -13.258 8.438 1 56.66 283 PHE A O 1
ATOM 2268 N N . THR A 1 284 ? -1.327 -15.414 8.961 1 58.06 284 THR A N 1
ATOM 2269 C CA . THR A 1 284 ? -1.668 -15.062 10.336 1 58.06 284 THR A CA 1
ATOM 2270 C C . THR A 1 284 ? -0.471 -14.438 11.047 1 58.06 284 THR A C 1
ATOM 2272 O O . THR A 1 284 ? -0.628 -13.5 11.836 1 58.06 284 THR A O 1
ATOM 2275 N N . LYS A 1 285 ? 0.622 -14.992 10.758 1 57.84 285 LYS A N 1
ATOM 2276 C CA . LYS A 1 285 ? 1.828 -14.477 11.398 1 57.84 285 LYS A CA 1
ATOM 2277 C C . LYS A 1 285 ? 2.162 -13.078 10.891 1 57.84 285 LYS A C 1
ATOM 2279 O O . LYS A 1 285 ? 2.469 -12.18 11.68 1 57.84 285 LYS A O 1
ATOM 2284 N N . LEU A 1 286 ? 2.137 -13.086 9.602 1 59.53 286 LEU A N 1
ATOM 2285 C CA . LEU A 1 286 ? 2.424 -11.773 9.039 1 59.53 286 LEU A CA 1
ATOM 2286 C C . LEU A 1 286 ? 1.341 -10.766 9.414 1 59.53 286 LEU A C 1
ATOM 2288 O O . LEU A 1 286 ? 1.641 -9.617 9.734 1 59.53 286 LEU A O 1
ATOM 2292 N N . GLY A 1 287 ? 0.186 -11.312 9.391 1 59.59 287 GLY A N 1
ATOM 2293 C CA . GLY A 1 287 ? -0.911 -10.5 9.891 1 59.59 287 GLY A CA 1
ATOM 2294 C C . GLY A 1 287 ? -0.757 -10.125 11.352 1 59.59 287 GLY A C 1
ATOM 2295 O O . GLY A 1 287 ? -1.003 -8.977 11.734 1 59.59 287 GLY A O 1
ATOM 2296 N N . GLY A 1 288 ? -0.268 -11.078 12.133 1 59.72 288 GLY A N 1
ATOM 2297 C CA . GLY A 1 288 ? 0.009 -10.844 13.539 1 59.72 288 GLY A CA 1
ATOM 2298 C C . GLY A 1 288 ? 1.116 -9.828 13.766 1 59.72 288 GLY A C 1
ATOM 2299 O O . GLY A 1 288 ? 1.019 -8.984 14.656 1 59.72 288 GLY A O 1
ATOM 2300 N N . LEU A 1 289 ? 2.105 -9.992 13.008 1 56.75 289 LEU A N 1
ATOM 2301 C CA . LEU A 1 289 ? 3.201 -9.031 13.117 1 56.75 289 LEU A CA 1
ATOM 2302 C C . LEU A 1 289 ? 2.715 -7.617 12.836 1 56.75 289 LEU A C 1
ATOM 2304 O O . LEU A 1 289 ? 3.105 -6.672 13.523 1 56.75 289 LEU A O 1
ATOM 2308 N N . ILE A 1 290 ? 2.041 -7.605 11.773 1 56.16 290 ILE A N 1
ATOM 2309 C CA . ILE A 1 290 ? 1.449 -6.305 11.484 1 56.16 290 ILE A CA 1
ATOM 2310 C C . ILE A 1 290 ? 0.623 -5.836 12.68 1 56.16 290 ILE A C 1
ATOM 2312 O O . ILE A 1 290 ? 0.711 -4.672 13.086 1 56.16 290 ILE A O 1
ATOM 2316 N N . LYS A 1 291 ? 0.143 -6.867 13.383 1 53.44 291 LYS A N 1
ATOM 2317 C CA . LYS A 1 291 ? -0.665 -6.621 14.578 1 53.44 291 LYS A CA 1
ATOM 2318 C C . LYS A 1 291 ? 0.207 -6.18 15.75 1 53.44 291 LYS A C 1
ATOM 2320 O O . LYS A 1 291 ? -0.105 -5.195 16.422 1 53.44 291 LYS A O 1
ATOM 2325 N N . ASN A 1 292 ? 1.153 -7.031 16.078 1 55.12 292 ASN A N 1
ATOM 2326 C CA . ASN A 1 292 ? 2.029 -6.824 17.234 1 55.12 292 ASN A CA 1
ATOM 2327 C C . ASN A 1 292 ? 2.797 -5.512 17.125 1 55.12 292 ASN A C 1
ATOM 2329 O O . ASN A 1 292 ? 2.971 -4.805 18.109 1 55.12 292 ASN A O 1
ATOM 2333 N N . THR A 1 293 ? 3.258 -5.344 16.047 1 47.84 293 THR A N 1
ATOM 2334 C CA . THR A 1 293 ? 3.977 -4.09 15.844 1 47.84 293 THR A CA 1
ATOM 2335 C C . THR A 1 293 ? 3.055 -2.896 16.062 1 47.84 293 THR A C 1
ATOM 2337 O O . THR A 1 293 ? 3.459 -1.902 16.672 1 47.84 293 THR A O 1
ATOM 2340 N N . LEU A 1 294 ? 1.908 -3.135 15.695 1 48.31 294 LEU A N 1
ATOM 2341 C CA . LEU A 1 294 ? 0.908 -2.107 15.961 1 48.31 294 LEU A CA 1
ATOM 2342 C C . LEU A 1 294 ? 0.68 -1.948 17.453 1 48.31 294 LEU A C 1
ATOM 2344 O O . LEU A 1 294 ? 0.546 -0.828 17.953 1 48.31 294 LEU A O 1
ATOM 2348 N N . GLN A 1 295 ? 0.705 -3.119 18.156 1 49.88 295 GLN A N 1
ATOM 2349 C CA . GLN A 1 295 ? 0.56 -3.113 19.594 1 49.88 295 GLN A CA 1
ATOM 2350 C C . GLN A 1 295 ? 1.791 -2.514 20.281 1 49.88 295 GLN A C 1
ATOM 2352 O O . GLN A 1 295 ? 1.672 -1.772 21.25 1 49.88 295 GLN A O 1
ATOM 2357 N N . LYS A 1 296 ? 2.914 -2.998 19.875 1 47.69 296 LYS A N 1
ATOM 2358 C CA . LYS A 1 296 ? 4.156 -2.482 20.438 1 47.69 296 LYS A CA 1
ATOM 2359 C C . LYS A 1 296 ? 4.25 -0.968 20.281 1 47.69 296 LYS A C 1
ATOM 2361 O O . LYS A 1 296 ? 4.68 -0.262 21.188 1 47.69 296 LYS A O 1
ATOM 2366 N N . CYS A 1 297 ? 4.016 -0.695 19.188 1 41.28 297 CYS A N 1
ATOM 2367 C CA . CYS A 1 297 ? 3.963 0.754 19.031 1 41.28 297 CYS A CA 1
ATOM 2368 C C . CYS A 1 297 ? 3.004 1.376 20.031 1 41.28 297 CYS A C 1
ATOM 2370 O O . CYS A 1 297 ? 3.238 2.486 20.516 1 41.28 297 CYS A O 1
ATOM 2372 N N . GLU A 1 298 ? 2.092 0.418 20.531 1 42.28 298 GLU A N 1
ATOM 2373 C CA . GLU A 1 298 ? 1.193 0.814 21.625 1 42.28 298 GLU A CA 1
ATOM 2374 C C . GLU A 1 298 ? 1.919 0.833 22.953 1 42.28 298 GLU A C 1
ATOM 2376 O O . GLU A 1 298 ? 1.716 1.742 23.766 1 42.28 298 GLU A O 1
ATOM 2381 N N . ARG A 1 299 ? 2.629 -0.247 23.375 1 43 299 ARG A N 1
ATOM 2382 C CA . ARG A 1 299 ? 3.27 -0.438 24.672 1 43 299 ARG A CA 1
ATOM 2383 C C . ARG A 1 299 ? 4.457 0.504 24.828 1 43 299 ARG A C 1
ATOM 2385 O O . ARG A 1 299 ? 4.691 1.023 25.922 1 43 299 ARG A O 1
ATOM 2392 N N . GLU A 1 300 ? 5.422 0.334 24.047 1 37.12 300 GLU A N 1
ATOM 2393 C CA . GLU A 1 300 ? 6.566 1.224 24.219 1 37.12 300 GLU A CA 1
ATOM 2394 C C . GLU A 1 300 ? 6.121 2.672 24.391 1 37.12 300 GLU A C 1
ATOM 2396 O O . GLU A 1 300 ? 6.836 3.484 24.984 1 37.12 300 GLU A O 1
ATOM 2401 N N . ASN A 1 301 ? 5.031 2.867 24.094 1 34.59 301 ASN A N 1
ATOM 2402 C CA . ASN A 1 301 ? 4.453 4.152 24.469 1 34.59 301 ASN A CA 1
ATOM 2403 C C . ASN A 1 301 ? 4.035 4.176 25.938 1 34.59 301 ASN A C 1
ATOM 2405 O O . ASN A 1 301 ? 3.855 5.246 26.516 1 34.59 301 ASN A O 1
ATOM 2409 N N . GLY A 1 302 ? 3.738 2.961 26.562 1 31.41 302 GLY A N 1
ATOM 2410 C CA . GLY A 1 302 ? 3.438 2.953 27.984 1 31.41 302 GLY A CA 1
ATOM 2411 C C . GLY A 1 302 ? 4.668 3.127 28.844 1 31.41 302 GLY A C 1
ATOM 2412 O O . GLY A 1 302 ? 4.555 3.35 30.062 1 31.41 302 GLY A O 1
ATOM 2413 N N . PHE A 1 303 ? 5.688 2.422 28.609 1 28.56 303 PHE A N 1
ATOM 2414 C CA . PHE A 1 303 ? 6.742 2.439 29.625 1 28.56 303 PHE A CA 1
ATOM 2415 C C . PHE A 1 303 ? 7.387 3.816 29.703 1 28.56 303 PHE A C 1
ATOM 2417 O O . PHE A 1 303 ? 8.289 4.039 30.516 1 28.56 303 PHE A O 1
ATOM 2424 N N . MET A 1 304 ? 7.18 4.582 28.797 1 25.2 304 MET A N 1
ATOM 2425 C CA . MET A 1 304 ? 7.789 5.777 29.375 1 25.2 304 MET A CA 1
ATOM 2426 C C . MET A 1 304 ? 6.781 6.539 30.234 1 25.2 304 MET A C 1
ATOM 2428 O O . MET A 1 304 ? 5.598 6.594 29.906 1 25.2 304 MET A O 1
ATOM 2432 N N . MET B 1 1 ? -7.746 -30.109 3.088 1 39.88 1 MET B N 1
ATOM 2433 C CA . MET B 1 1 ? -6.371 -29.625 2.926 1 39.88 1 MET B CA 1
ATOM 2434 C C . MET B 1 1 ? -6.344 -28.141 2.574 1 39.88 1 MET B C 1
ATOM 2436 O O . MET B 1 1 ? -6.906 -27.734 1.557 1 39.88 1 MET B O 1
ATOM 2440 N N . THR B 1 2 ? -6.18 -27.188 3.508 1 48.69 2 THR B N 1
ATOM 2441 C CA . THR B 1 2 ? -6.188 -25.75 3.287 1 48.69 2 THR B CA 1
ATOM 2442 C C . THR B 1 2 ? -4.953 -25.312 2.498 1 48.69 2 THR B C 1
ATOM 2444 O O . THR B 1 2 ? -3.838 -25.75 2.795 1 48.69 2 THR B O 1
ATOM 2447 N N . HIS B 1 3 ? -5.137 -24.875 1.16 1 65.56 3 HIS B N 1
ATOM 2448 C CA . HIS B 1 3 ? -3.996 -24.547 0.312 1 65.56 3 HIS B CA 1
ATOM 2449 C C . HIS B 1 3 ? -3.648 -23.078 0.405 1 65.56 3 HIS B C 1
ATOM 2451 O O . HIS B 1 3 ? -4.539 -22.219 0.381 1 65.56 3 HIS B O 1
ATOM 2457 N N . TRP B 1 4 ? -2.406 -22.812 0.738 1 71.25 4 TRP B N 1
ATOM 2458 C CA . TRP B 1 4 ? -1.841 -21.469 0.782 1 71.25 4 TRP B CA 1
ATOM 2459 C C . TRP B 1 4 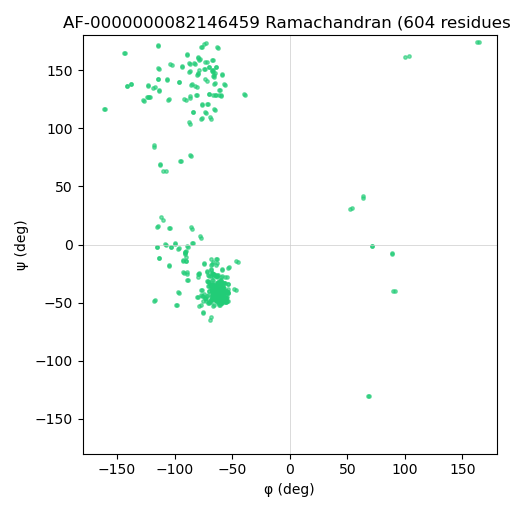? -1.666 -20.906 -0.624 1 71.25 4 TRP B C 1
ATOM 2461 O O . TRP B 1 4 ? -1.746 -19.688 -0.827 1 71.25 4 TRP B O 1
ATOM 2471 N N . PHE B 1 5 ? -1.517 -21.875 -1.478 1 83.62 5 PHE B N 1
ATOM 2472 C CA . PHE B 1 5 ? -1.195 -21.453 -2.834 1 83.62 5 PHE B CA 1
ATOM 2473 C C . PHE B 1 5 ? -2.279 -21.891 -3.811 1 83.62 5 PHE B C 1
ATOM 2475 O O . PHE B 1 5 ? -2.814 -23 -3.693 1 83.62 5 PHE B O 1
ATOM 2482 N N . HIS B 1 6 ? -2.713 -21 -4.719 1 87.75 6 HIS B N 1
ATOM 2483 C CA . HIS B 1 6 ? -3.568 -21.359 -5.84 1 87.75 6 HIS B CA 1
ATOM 2484 C C . HIS B 1 6 ? -2.873 -22.359 -6.758 1 87.75 6 HIS B C 1
ATOM 2486 O O . HIS B 1 6 ? -1.709 -22.172 -7.121 1 87.75 6 HIS B O 1
ATOM 2492 N N . ARG B 1 7 ? -3.615 -23.422 -7.004 1 91.88 7 ARG B N 1
ATOM 2493 C CA . ARG B 1 7 ? -3.057 -24.406 -7.926 1 91.88 7 ARG B CA 1
ATOM 2494 C C . ARG B 1 7 ? -4.039 -24.734 -9.047 1 91.88 7 ARG B C 1
ATOM 2496 O O . ARG B 1 7 ? -5.191 -25.078 -8.789 1 91.88 7 ARG B O 1
ATOM 2503 N N . ASN B 1 8 ? -3.537 -24.547 -10.234 1 93.94 8 ASN B N 1
ATOM 2504 C CA . ASN B 1 8 ? -4.285 -25.016 -11.398 1 93.94 8 ASN B CA 1
ATOM 2505 C C . ASN B 1 8 ? -4.234 -26.531 -11.516 1 93.94 8 ASN B C 1
ATOM 2507 O O . ASN B 1 8 ? -3.365 -27.172 -10.922 1 93.94 8 ASN B O 1
ATOM 2511 N N . PRO B 1 9 ? -5.207 -27.094 -12.195 1 94.62 9 PRO B N 1
ATOM 2512 C CA . PRO B 1 9 ? -5.211 -28.562 -12.344 1 94.62 9 PRO B CA 1
ATOM 2513 C C . PRO B 1 9 ? -4.059 -29.062 -13.203 1 94.62 9 PRO B C 1
ATOM 2515 O O . PRO B 1 9 ? -3.498 -28.312 -14 1 94.62 9 PRO B O 1
ATOM 2518 N N . LEU B 1 10 ? -3.775 -30.328 -13 1 96.81 10 LEU B N 1
ATOM 2519 C CA . LEU B 1 10 ? -2.844 -31.016 -13.891 1 96.81 10 LEU B CA 1
ATOM 2520 C C . LEU B 1 10 ? -3.428 -31.156 -15.289 1 96.81 10 LEU B C 1
ATOM 2522 O O . LEU B 1 10 ? -4.645 -31.25 -15.453 1 96.81 10 LEU B O 1
ATOM 2526 N N . LYS B 1 11 ? -2.512 -31.141 -16.266 1 97.69 11 LYS B N 1
ATOM 2527 C CA . LYS B 1 11 ? -2.947 -31.516 -17.609 1 97.69 11 LYS B CA 1
ATOM 2528 C C . LYS B 1 11 ? -3.371 -33 -17.641 1 97.69 11 LYS B C 1
ATOM 2530 O O . LYS B 1 11 ? -2.734 -33.844 -17.031 1 97.69 11 LYS B O 1
ATOM 2535 N N . ALA B 1 12 ? -4.438 -33.156 -18.344 1 97.19 12 ALA B N 1
ATOM 2536 C CA . ALA B 1 12 ? -4.891 -34.531 -18.562 1 97.19 12 ALA B CA 1
ATOM 2537 C C . ALA B 1 12 ? -4.531 -35.031 -19.969 1 97.19 12 ALA B C 1
ATOM 2539 O O . ALA B 1 12 ? -4.324 -34.219 -20.875 1 97.19 12 ALA B O 1
ATOM 2540 N N . THR B 1 13 ? -4.414 -36.25 -20.125 1 97.88 13 THR B N 1
ATOM 2541 C CA . THR B 1 13 ? -4.055 -36.844 -21.422 1 97.88 13 THR B CA 1
ATOM 2542 C C . THR B 1 13 ? -4.789 -38.156 -21.641 1 97.88 13 THR B C 1
ATOM 2544 O O . THR B 1 13 ? -5.422 -38.688 -20.719 1 97.88 13 THR B O 1
ATOM 2547 N N . ALA B 1 14 ? -4.77 -38.594 -22.891 1 94.5 14 ALA B N 1
ATOM 2548 C CA . ALA B 1 14 ? -5.32 -39.875 -23.266 1 94.5 14 ALA B CA 1
ATOM 2549 C C . ALA B 1 14 ? -4.234 -40.938 -23.266 1 94.5 14 ALA B C 1
ATOM 2551 O O . ALA B 1 14 ? -3.051 -40.656 -23.438 1 94.5 14 ALA B O 1
ATOM 2552 N N . PRO B 1 15 ? -4.66 -42.25 -23.031 1 92.69 15 PRO B N 1
ATOM 2553 C CA . PRO B 1 15 ? -3.666 -43.312 -23.141 1 92.69 15 PRO B CA 1
ATOM 2554 C C . PRO B 1 15 ? -3.006 -43.375 -24.516 1 92.69 15 PRO B C 1
ATOM 2556 O O . PRO B 1 15 ? -3.652 -43.094 -25.531 1 92.69 15 PRO B O 1
ATOM 2559 N N . VAL B 1 16 ? -1.783 -43.719 -24.531 1 95 16 VAL B N 1
ATOM 2560 C CA . VAL B 1 16 ? -1.023 -43.875 -25.766 1 95 16 VAL B CA 1
ATOM 2561 C C . VAL B 1 16 ? -0.479 -45.312 -25.844 1 95 16 VAL B C 1
ATOM 2563 O O . VAL B 1 16 ? 0.189 -45.781 -24.906 1 95 16 VAL B O 1
ATOM 2566 N N . SER B 1 17 ? -0.705 -46 -26.859 1 89.62 17 SER B N 1
ATOM 2567 C CA . SER B 1 17 ? -0.351 -47.406 -26.969 1 89.62 17 SER B CA 1
ATOM 2568 C C . SER B 1 17 ? 1.066 -47.594 -27.516 1 89.62 17 SER B C 1
ATOM 2570 O O . SER B 1 17 ? 1.699 -48.625 -27.281 1 89.62 17 SER B O 1
ATOM 2572 N N . PHE B 1 18 ? 1.618 -46.625 -28.25 1 91.5 18 PHE B N 1
ATOM 2573 C CA . PHE B 1 18 ? 2.895 -46.719 -28.953 1 91.5 18 PHE B CA 1
ATOM 2574 C C . PHE B 1 18 ? 2.953 -47.938 -29.844 1 91.5 18 PHE B C 1
ATOM 2576 O O . PHE B 1 18 ? 3.979 -48.625 -29.906 1 91.5 18 PHE B O 1
ATOM 2583 N N . ASN B 1 19 ? 1.798 -48.281 -30.312 1 84.88 19 ASN B N 1
ATOM 2584 C CA . ASN B 1 19 ? 1.74 -49.406 -31.25 1 84.88 19 ASN B CA 1
ATOM 2585 C C . ASN B 1 19 ? 1.971 -48.969 -32.688 1 84.88 19 ASN B C 1
ATOM 2587 O O . ASN B 1 19 ? 1.116 -48.281 -33.281 1 84.88 19 ASN B O 1
ATOM 2591 N N . PHE B 1 20 ? 3.178 -49.25 -33.188 1 81.19 20 PHE B N 1
ATOM 2592 C CA . PHE B 1 20 ? 3.514 -48.844 -34.531 1 81.19 20 PHE B CA 1
ATOM 2593 C C . PHE B 1 20 ? 3.57 -50.031 -35.469 1 81.19 20 PHE B C 1
ATOM 2595 O O . PHE B 1 20 ? 4.652 -50.531 -35.781 1 81.19 20 PHE B O 1
ATOM 2602 N N . TYR B 1 21 ? 2.484 -50.656 -35.625 1 67.56 21 TYR B N 1
ATOM 2603 C CA . TYR B 1 21 ? 2.428 -51.812 -36.5 1 67.56 21 TYR B CA 1
ATOM 2604 C C . TYR B 1 21 ? 3.262 -51.594 -37.75 1 67.56 21 TYR B C 1
ATOM 2606 O O . TYR B 1 21 ? 3.23 -50.5 -38.344 1 67.56 21 TYR B O 1
ATOM 2614 N N . GLY B 1 22 ? 4.164 -52.594 -38.094 1 65.19 22 GLY B N 1
ATOM 2615 C CA . GLY B 1 22 ? 4.93 -52.625 -39.344 1 65.19 22 GLY B CA 1
ATOM 2616 C C . GLY B 1 22 ? 6.266 -51.906 -39.219 1 65.19 22 GLY B C 1
ATOM 2617 O O . GLY B 1 22 ? 7.242 -52.312 -39.844 1 65.19 22 GLY B O 1
ATOM 2618 N N . VAL B 1 23 ? 6.285 -50.781 -38.531 1 63.72 23 VAL B N 1
ATOM 2619 C CA . VAL B 1 23 ? 7.527 -50.031 -38.438 1 63.72 23 VAL B CA 1
ATOM 2620 C C . VAL B 1 23 ? 8.445 -50.656 -37.375 1 63.72 23 VAL B C 1
ATOM 2622 O O . VAL B 1 23 ? 9.641 -50.812 -37.625 1 63.72 23 VAL B O 1
ATOM 2625 N N . ALA B 1 24 ? 7.848 -50.969 -36.25 1 61.69 24 ALA B N 1
ATOM 2626 C CA . ALA B 1 24 ? 8.609 -51.594 -35.156 1 61.69 24 ALA B CA 1
ATOM 2627 C C . ALA B 1 24 ? 8.484 -53.125 -35.219 1 61.69 24 ALA B C 1
ATOM 2629 O O . ALA B 1 24 ? 7.695 -53.719 -34.469 1 61.69 24 ALA B O 1
ATOM 2630 N N . GLY B 1 25 ? 9.07 -53.656 -36.094 1 67.88 25 GLY B N 1
ATOM 2631 C CA . GLY B 1 25 ? 8.875 -55.062 -36.344 1 67.88 25 GLY B CA 1
ATOM 2632 C C . GLY B 1 25 ? 9.852 -55.938 -35.562 1 67.88 25 GLY B C 1
ATOM 2633 O O . GLY B 1 25 ? 9.617 -57.125 -35.375 1 67.88 25 GLY B O 1
ATOM 2634 N N . SER B 1 26 ? 10.852 -55.281 -35.062 1 80.94 26 SER B N 1
ATOM 2635 C CA . SER B 1 26 ? 11.836 -56.094 -34.344 1 80.94 26 SER B CA 1
ATOM 2636 C C . SER B 1 26 ? 11.453 -56.281 -32.875 1 80.94 26 SER B C 1
ATOM 2638 O O . SER B 1 26 ? 10.75 -55.438 -32.312 1 80.94 26 SER B O 1
ATOM 2640 N N . PRO B 1 27 ? 11.836 -57.438 -32.344 1 83.25 27 PRO B N 1
ATOM 2641 C CA . PRO B 1 27 ? 11.586 -57.656 -30.922 1 83.25 27 PRO B CA 1
ATOM 2642 C C . PRO B 1 27 ? 12.141 -56.562 -30.031 1 83.25 27 PRO B C 1
ATOM 2644 O O . PRO B 1 27 ? 11.516 -56.188 -29.047 1 83.25 27 PRO B O 1
ATOM 2647 N N . SER B 1 28 ? 13.281 -56.062 -30.359 1 84.19 28 SER B N 1
ATOM 2648 C CA . SER B 1 28 ? 13.891 -55 -29.594 1 84.19 28 SER B CA 1
ATOM 2649 C C . SER B 1 28 ? 13.055 -53.719 -29.688 1 84.19 28 SER B C 1
ATOM 2651 O O . SER B 1 28 ? 12.891 -53 -28.688 1 84.19 28 SER B O 1
ATOM 2653 N N . ALA B 1 29 ? 12.562 -53.438 -30.781 1 83.69 29 ALA B N 1
ATOM 2654 C CA . ALA B 1 29 ? 11.703 -52.25 -30.969 1 83.69 29 ALA B CA 1
ATOM 2655 C C . ALA B 1 29 ? 10.398 -52.406 -30.203 1 83.69 29 ALA B C 1
ATOM 2657 O O . ALA B 1 29 ? 9.922 -51.438 -29.594 1 83.69 29 ALA B O 1
ATOM 2658 N N . ASN B 1 30 ? 9.906 -53.625 -30.234 1 86.5 30 ASN B N 1
ATOM 2659 C CA . ASN B 1 30 ? 8.68 -53.875 -29.5 1 86.5 30 ASN B CA 1
ATOM 2660 C C . ASN B 1 30 ? 8.875 -53.719 -28 1 86.5 30 ASN B C 1
ATOM 2662 O O . ASN B 1 30 ? 7.984 -53.219 -27.297 1 86.5 30 ASN B O 1
ATOM 2666 N N . LYS B 1 31 ? 9.969 -54.125 -27.578 1 89.5 31 LYS B N 1
ATOM 2667 C CA . LYS B 1 31 ? 10.281 -53.969 -26.156 1 89.5 31 LYS B CA 1
ATOM 2668 C C . LYS B 1 31 ? 10.352 -52.5 -25.781 1 89.5 31 LYS B C 1
ATOM 2670 O O . LYS B 1 31 ? 9.836 -52.094 -24.734 1 89.5 31 LYS B O 1
ATOM 2675 N N . ILE B 1 32 ? 10.977 -51.719 -26.594 1 89.12 32 ILE B N 1
ATOM 2676 C CA . ILE B 1 32 ? 11.109 -50.281 -26.344 1 89.12 32 ILE B CA 1
ATOM 2677 C C . ILE B 1 32 ? 9.727 -49.656 -26.297 1 89.12 32 ILE B C 1
ATOM 2679 O O . ILE B 1 32 ? 9.445 -48.812 -25.438 1 89.12 32 ILE B O 1
ATOM 2683 N N . CYS B 1 33 ? 8.875 -50 -27.219 1 91.12 33 CYS B N 1
ATOM 2684 C CA . CYS B 1 33 ? 7.523 -49.469 -27.266 1 91.12 33 CYS B CA 1
ATOM 2685 C C . CYS B 1 33 ? 6.742 -49.844 -26.016 1 91.12 33 CYS B C 1
ATOM 2687 O O . CYS B 1 33 ? 6.008 -49.031 -25.469 1 91.12 33 CYS B O 1
ATOM 2689 N N . ASN B 1 34 ? 6.938 -51.094 -25.609 1 92.44 34 ASN B N 1
ATOM 2690 C CA . ASN B 1 34 ? 6.289 -51.562 -24.391 1 92.44 34 ASN B CA 1
ATOM 2691 C C . ASN B 1 34 ? 6.809 -50.812 -23.172 1 92.44 34 ASN B C 1
ATOM 2693 O O . ASN B 1 34 ? 6.035 -50.438 -22.281 1 92.44 34 ASN B O 1
ATOM 2697 N N . ASP B 1 35 ? 8.086 -50.594 -23.109 1 95.69 35 ASP B N 1
ATOM 2698 C CA . ASP B 1 35 ? 8.68 -49.844 -22 1 95.69 35 ASP B CA 1
ATOM 2699 C C . ASP B 1 35 ? 8.18 -48.406 -21.984 1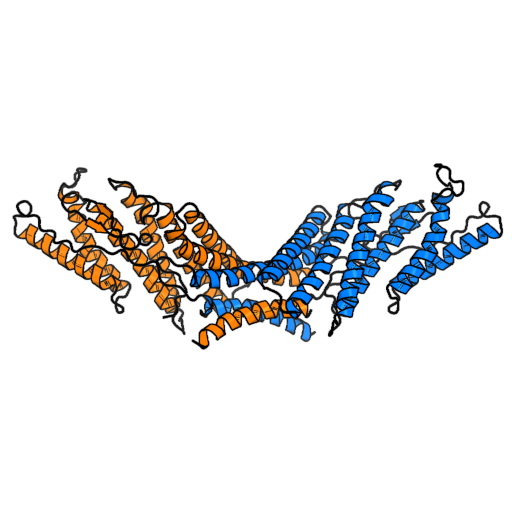 95.69 35 ASP B C 1
ATOM 2701 O O . ASP B 1 35 ? 7.941 -47.844 -20.906 1 95.69 35 ASP B O 1
ATOM 2705 N N . LEU B 1 36 ? 8.094 -47.844 -23.141 1 95.88 36 LEU B N 1
ATOM 2706 C CA . LEU B 1 36 ? 7.555 -46.469 -23.25 1 95.88 36 LEU B CA 1
ATOM 2707 C C . LEU B 1 36 ? 6.145 -46.406 -22.672 1 95.88 36 LEU B C 1
ATOM 2709 O O . LEU B 1 36 ? 5.836 -45.5 -21.906 1 95.88 36 LEU B O 1
ATOM 2713 N N . ARG B 1 37 ? 5.336 -47.344 -23.016 1 96.12 37 ARG B N 1
ATOM 2714 C CA . ARG B 1 37 ? 3.957 -47.375 -22.547 1 96.12 37 ARG B CA 1
ATOM 2715 C C . ARG B 1 37 ? 3.906 -47.531 -21.031 1 96.12 37 ARG B C 1
ATOM 2717 O O . ARG B 1 37 ? 3.168 -46.781 -20.344 1 96.12 37 ARG B O 1
ATOM 2724 N N . THR B 1 38 ? 4.707 -48.406 -20.484 1 96.88 38 THR B N 1
ATOM 2725 C CA . THR B 1 38 ? 4.68 -48.719 -19.062 1 96.88 38 THR B CA 1
ATOM 2726 C C . THR B 1 38 ? 5.238 -47.562 -18.234 1 96.88 38 THR B C 1
ATOM 2728 O O . THR B 1 38 ? 4.672 -47.219 -17.203 1 96.88 38 THR B O 1
ATOM 2731 N N . THR B 1 39 ? 6.316 -47 -18.672 1 98.19 39 THR B N 1
ATOM 2732 C CA . THR B 1 39 ? 6.922 -45.906 -17.922 1 98.19 39 THR B CA 1
ATOM 2733 C C . THR B 1 39 ? 6.062 -44.625 -18.016 1 98.19 39 THR B C 1
ATOM 2735 O O . THR B 1 39 ? 5.977 -43.875 -17.062 1 98.19 39 THR B O 1
ATOM 2738 N N . ARG B 1 40 ? 5.441 -44.375 -19.141 1 98.38 40 ARG B N 1
ATOM 2739 C CA . ARG B 1 40 ? 4.508 -43.281 -19.266 1 98.38 40 ARG B CA 1
ATOM 2740 C C . ARG B 1 40 ? 3.352 -43.406 -18.281 1 98.38 40 ARG B C 1
ATOM 2742 O O . ARG B 1 40 ? 3 -42.469 -17.578 1 98.38 40 ARG B O 1
ATOM 2749 N N . ALA B 1 41 ? 2.775 -44.594 -18.266 1 97.56 41 ALA B N 1
ATOM 2750 C CA . ALA B 1 41 ? 1.655 -44.875 -17.375 1 97.56 41 ALA B CA 1
ATOM 2751 C C . ALA B 1 41 ? 2.064 -44.688 -15.914 1 97.56 41 ALA B C 1
ATOM 2753 O O . ALA B 1 41 ? 1.295 -44.156 -15.109 1 97.56 41 ALA B O 1
ATOM 2754 N N . ARG B 1 42 ? 3.207 -45.156 -15.617 1 97.81 42 ARG B N 1
ATOM 2755 C CA . ARG B 1 42 ? 3.709 -45.031 -14.25 1 97.81 42 ARG B CA 1
ATOM 2756 C C . ARG B 1 42 ? 3.871 -43.562 -13.867 1 97.81 42 ARG B C 1
ATOM 2758 O O . ARG B 1 42 ? 3.473 -43.156 -12.773 1 97.81 42 ARG B O 1
ATOM 2765 N N . LEU B 1 43 ? 4.484 -42.781 -14.703 1 98.56 43 LEU B N 1
ATOM 2766 C CA . LEU B 1 43 ? 4.664 -41.375 -14.445 1 98.56 43 LEU B CA 1
ATOM 2767 C C . LEU B 1 43 ? 3.316 -40.688 -14.25 1 98.56 43 LEU B C 1
ATOM 2769 O O . LEU B 1 43 ? 3.148 -39.875 -13.328 1 98.56 43 LEU B O 1
ATOM 2773 N N . LEU B 1 44 ? 2.354 -41 -15.094 1 98.5 44 LEU B N 1
ATOM 2774 C CA . LEU B 1 44 ? 1.016 -40.438 -14.984 1 98.5 44 LEU B CA 1
ATOM 2775 C C . LEU B 1 44 ? 0.38 -40.781 -13.648 1 98.5 44 LEU B C 1
ATOM 2777 O O . LEU B 1 44 ? -0.305 -39.969 -13.039 1 98.5 44 LEU B O 1
ATOM 2781 N N . GLU B 1 45 ? 0.647 -41.969 -13.164 1 97.69 45 GLU B N 1
ATOM 2782 C CA . GLU B 1 45 ? 0.125 -42.406 -11.875 1 97.69 45 GLU B CA 1
ATOM 2783 C C . GLU B 1 45 ? 0.768 -41.625 -10.727 1 97.69 45 GLU B C 1
ATOM 2785 O O . GLU B 1 45 ? 0.116 -41.344 -9.719 1 97.69 45 GLU B O 1
ATOM 2790 N N . MET B 1 46 ? 2.02 -41.281 -10.859 1 98.06 46 MET B N 1
ATOM 2791 C CA . MET B 1 46 ? 2.754 -40.594 -9.789 1 98.06 46 MET B CA 1
ATOM 2792 C C . MET B 1 46 ? 2.205 -39.188 -9.555 1 98.06 46 MET B C 1
ATOM 2794 O O . MET B 1 46 ? 2.27 -38.688 -8.438 1 98.06 46 MET B O 1
ATOM 2798 N N . PHE B 1 47 ? 1.642 -38.594 -10.555 1 97.88 47 PHE B N 1
ATOM 2799 C CA . PHE B 1 47 ? 1.155 -37.219 -10.445 1 97.88 47 PHE B CA 1
ATOM 2800 C C . PHE B 1 47 ? 0.034 -37.125 -9.422 1 97.88 47 PHE B C 1
ATOM 2802 O O . PHE B 1 47 ? -0.175 -36.062 -8.812 1 97.88 47 PHE B O 1
ATOM 2809 N N . THR B 1 48 ? -0.707 -38.156 -9.18 1 95.81 48 THR B N 1
ATOM 2810 C CA . THR B 1 48 ? -1.856 -38.094 -8.289 1 95.81 48 THR B CA 1
ATOM 2811 C C . THR B 1 48 ? -1.642 -38.969 -7.062 1 95.81 48 THR B C 1
ATOM 2813 O O . THR B 1 48 ? -2.514 -39.062 -6.195 1 95.81 48 THR B O 1
ATOM 2816 N N . ASP B 1 49 ? -0.492 -39.656 -7.043 1 95.88 49 ASP B N 1
ATOM 2817 C CA . ASP B 1 49 ? -0.144 -40.531 -5.906 1 95.88 49 ASP B CA 1
ATOM 2818 C C . ASP B 1 49 ? 0.311 -39.688 -4.719 1 95.88 49 ASP B C 1
ATOM 2820 O O . ASP B 1 49 ? 1.359 -39.031 -4.773 1 95.88 49 ASP B O 1
ATOM 2824 N N . THR B 1 50 ? -0.332 -39.75 -3.574 1 92.31 50 THR B N 1
ATOM 2825 C CA . THR B 1 50 ? -0.071 -38.906 -2.414 1 92.31 50 THR B CA 1
ATOM 2826 C C . THR B 1 50 ? 1.225 -39.344 -1.723 1 92.31 50 THR B C 1
ATOM 2828 O O . THR B 1 50 ? 1.782 -38.562 -0.929 1 92.31 50 THR B O 1
ATOM 2831 N N . THR B 1 51 ? 1.722 -40.5 -2.008 1 94.62 51 THR B N 1
ATOM 2832 C CA . THR B 1 51 ? 2.947 -41 -1.385 1 94.62 51 THR B CA 1
ATOM 2833 C C . THR B 1 51 ? 4.168 -40.594 -2.213 1 94.62 51 THR B C 1
ATOM 2835 O O . THR B 1 51 ? 5.305 -40.781 -1.78 1 94.62 51 THR B O 1
ATOM 2838 N N . CYS B 1 52 ? 3.951 -40.094 -3.373 1 96.88 52 CYS B N 1
ATOM 2839 C CA . CYS B 1 52 ? 5.043 -39.688 -4.254 1 96.88 52 CYS B CA 1
ATOM 2840 C C . CYS B 1 52 ? 5.82 -38.531 -3.668 1 96.88 52 CYS B C 1
ATOM 2842 O O . CYS B 1 52 ? 5.227 -37.531 -3.207 1 96.88 52 CYS B O 1
ATOM 2844 N N . ASN B 1 53 ? 7.125 -38.594 -3.578 1 96.56 53 ASN B N 1
ATOM 2845 C CA . ASN B 1 53 ? 8.023 -37.531 -3.178 1 96.56 53 ASN B CA 1
ATOM 2846 C C . ASN B 1 53 ? 8.945 -37.094 -4.32 1 96.56 53 ASN B C 1
ATOM 2848 O O . ASN B 1 53 ? 8.906 -37.688 -5.398 1 96.56 53 ASN B O 1
ATOM 2852 N N . PRO B 1 54 ? 9.656 -36.062 -4.176 1 97.06 54 PRO B N 1
ATOM 2853 C CA . PRO B 1 54 ? 10.453 -35.531 -5.285 1 97.06 54 PRO B CA 1
ATOM 2854 C C . PRO B 1 54 ? 11.422 -36.562 -5.859 1 97.06 54 PRO B C 1
ATOM 2856 O O . PRO B 1 54 ? 11.664 -36.594 -7.07 1 97.06 54 PRO B O 1
ATOM 2859 N N . GLU B 1 55 ? 11.914 -37.406 -5.043 1 97.5 55 GLU B N 1
ATOM 2860 C CA . GLU B 1 55 ? 12.836 -38.438 -5.527 1 97.5 55 GLU B CA 1
ATOM 2861 C C . GLU B 1 55 ? 12.125 -39.438 -6.418 1 97.5 55 GLU B C 1
ATOM 2863 O O . GLU B 1 55 ? 12.617 -39.781 -7.488 1 97.5 55 GLU B O 1
ATOM 2868 N N . ILE B 1 56 ? 11 -39.906 -5.988 1 98.19 56 ILE B N 1
ATOM 2869 C CA . ILE B 1 56 ? 10.195 -40.844 -6.758 1 98.19 56 ILE B CA 1
ATOM 2870 C C . ILE B 1 56 ? 9.781 -40.188 -8.078 1 98.19 56 ILE B C 1
ATOM 2872 O O . ILE B 1 56 ? 9.867 -40.812 -9.141 1 98.19 56 ILE B O 1
ATOM 2876 N N . MET B 1 57 ? 9.352 -38.969 -7.992 1 98.5 57 MET B N 1
ATOM 2877 C CA . MET B 1 57 ? 8.945 -38.219 -9.18 1 98.5 57 MET B CA 1
ATOM 2878 C C . MET B 1 57 ? 10.094 -38.125 -10.18 1 98.5 57 MET B C 1
ATOM 2880 O O . MET B 1 57 ? 9.906 -38.344 -11.375 1 98.5 57 MET B O 1
ATOM 2884 N N . LYS B 1 58 ? 11.281 -37.781 -9.688 1 98.25 58 LYS B N 1
ATOM 2885 C CA . LYS B 1 58 ? 12.453 -37.656 -10.539 1 98.25 58 LYS B CA 1
ATOM 2886 C C . LYS B 1 58 ? 12.758 -38.969 -11.258 1 98.25 58 LYS B C 1
ATOM 2888 O O . LYS B 1 58 ? 13.023 -39 -12.461 1 98.25 58 LYS B O 1
ATOM 2893 N N . ASN B 1 59 ? 12.688 -40.031 -10.539 1 98.44 59 ASN B N 1
ATOM 2894 C CA . ASN B 1 59 ? 12.992 -41.344 -11.117 1 98.44 59 ASN B CA 1
ATOM 2895 C C . ASN B 1 59 ? 11.984 -41.75 -12.188 1 98.44 59 ASN B C 1
ATOM 2897 O O . ASN B 1 59 ? 12.359 -42.25 -13.25 1 98.44 59 ASN B O 1
ATOM 2901 N N . ALA B 1 60 ? 10.75 -41.531 -11.852 1 98.62 60 ALA B N 1
ATOM 2902 C CA . ALA B 1 60 ? 9.703 -41.844 -12.82 1 98.62 60 ALA B CA 1
ATOM 2903 C C . ALA B 1 60 ? 9.852 -41 -14.07 1 98.62 60 ALA B C 1
ATOM 2905 O O . ALA B 1 60 ? 9.695 -41.469 -15.195 1 98.62 60 ALA B O 1
ATOM 2906 N N . THR B 1 61 ? 10.141 -39.75 -13.906 1 98.81 61 THR B N 1
ATOM 2907 C CA . THR B 1 61 ? 10.336 -38.812 -15.008 1 98.81 61 THR B CA 1
ATOM 2908 C C . THR B 1 61 ? 11.516 -39.25 -15.875 1 98.81 61 THR B C 1
ATOM 2910 O O . THR B 1 61 ? 11.398 -39.344 -17.109 1 98.81 61 THR B O 1
ATOM 2913 N N . ASP B 1 62 ? 12.625 -39.562 -15.234 1 98.44 62 ASP B N 1
ATOM 2914 C CA . ASP B 1 62 ? 13.836 -39.969 -15.953 1 98.44 62 ASP B CA 1
ATOM 2915 C C . ASP B 1 62 ? 13.594 -41.25 -16.75 1 98.44 62 ASP B C 1
ATOM 2917 O O . ASP B 1 62 ? 14.078 -41.375 -17.891 1 98.44 62 ASP B O 1
ATOM 2921 N N . ALA B 1 63 ? 12.906 -42.156 -16.188 1 98.31 63 ALA B N 1
ATOM 2922 C CA . ALA B 1 63 ? 12.625 -43.438 -16.859 1 98.31 63 ALA B CA 1
ATOM 2923 C C . ALA B 1 63 ? 11.844 -43.219 -18.141 1 98.31 63 ALA B C 1
ATOM 2925 O O . ALA B 1 63 ? 12.188 -43.75 -19.188 1 98.31 63 ALA B O 1
ATOM 2926 N N . TYR B 1 64 ? 10.867 -42.438 -18.125 1 98.44 64 TYR B N 1
ATOM 2927 C CA . TYR B 1 64 ? 10.039 -42.188 -19.297 1 98.44 64 TYR B CA 1
ATOM 2928 C C . TYR B 1 64 ? 10.773 -41.312 -20.312 1 98.44 64 TYR B C 1
ATOM 2930 O O . TYR B 1 64 ? 10.805 -41.625 -21.5 1 98.44 64 TYR B O 1
ATOM 2938 N N . PHE B 1 65 ? 11.398 -40.25 -19.844 1 98.12 65 PHE B N 1
ATOM 2939 C CA . PHE B 1 65 ? 12.016 -39.281 -20.734 1 98.12 65 PHE B CA 1
ATOM 2940 C C . PHE B 1 65 ? 13.234 -39.906 -21.438 1 98.12 65 PHE B C 1
ATOM 2942 O O . PHE B 1 65 ? 13.523 -39.562 -22.594 1 98.12 65 PHE B O 1
ATOM 2949 N N . SER B 1 66 ? 13.953 -40.781 -20.75 1 96.38 66 SER B N 1
ATOM 2950 C CA . SER B 1 66 ? 15.094 -41.438 -21.375 1 96.38 66 SER B CA 1
ATOM 2951 C C . SER B 1 66 ? 14.656 -42.25 -22.594 1 96.38 66 SER B C 1
ATOM 2953 O O . SER B 1 66 ? 15.367 -42.281 -23.609 1 96.38 66 SER B O 1
ATOM 2955 N N . LEU B 1 67 ? 13.523 -42.844 -22.531 1 95.06 67 LEU B N 1
ATOM 2956 C CA . LEU B 1 67 ? 13 -43.625 -23.656 1 95.06 67 LEU B CA 1
ATOM 2957 C C . LEU B 1 67 ? 12.438 -42.719 -24.734 1 95.06 67 LEU B C 1
ATOM 2959 O O . LEU B 1 67 ? 12.688 -42.906 -25.922 1 95.06 67 LEU B O 1
ATOM 2963 N N . LEU B 1 68 ? 11.703 -41.719 -24.328 1 95.69 68 LEU B N 1
ATOM 2964 C CA . LEU B 1 68 ? 11.07 -40.781 -25.25 1 95.69 68 LEU B CA 1
ATOM 2965 C C . LEU B 1 68 ? 12.109 -40.062 -26.094 1 95.69 68 LEU B C 1
ATOM 2967 O O . LEU B 1 68 ? 11.867 -39.781 -27.266 1 95.69 68 LEU B O 1
ATOM 2971 N N . GLN B 1 69 ? 13.258 -39.844 -25.516 1 92.81 69 GLN B N 1
ATOM 2972 C CA . GLN B 1 69 ? 14.344 -39.188 -26.219 1 92.81 69 GLN B CA 1
ATOM 2973 C C . GLN B 1 69 ? 14.742 -39.969 -27.469 1 92.81 69 GLN B C 1
ATOM 2975 O O . GLN B 1 69 ? 15.219 -39.375 -28.453 1 92.81 69 GLN B O 1
ATOM 2980 N N . GLY B 1 70 ? 14.539 -41.188 -27.453 1 89.19 70 GLY B N 1
ATOM 2981 C CA . GLY B 1 70 ? 14.805 -42.031 -28.625 1 89.19 70 GLY B CA 1
ATOM 2982 C C . GLY B 1 70 ? 13.922 -41.688 -29.812 1 89.19 70 GLY B C 1
ATOM 2983 O O . GLY B 1 70 ? 14.297 -41.938 -30.969 1 89.19 70 GLY B O 1
ATOM 2984 N N . PHE B 1 71 ? 12.773 -41.156 -29.531 1 88.75 71 PHE B N 1
ATOM 2985 C CA . PHE B 1 71 ? 11.875 -40.719 -30.594 1 88.75 71 PHE B CA 1
ATOM 2986 C C . PHE B 1 71 ? 12.305 -39.375 -31.141 1 88.75 71 PHE B C 1
ATOM 2988 O O . PHE B 1 71 ? 12.023 -39.031 -32.312 1 88.75 71 PHE B O 1
ATOM 2995 N N . ILE B 1 72 ? 12.977 -38.625 -30.359 1 90.62 72 ILE B N 1
ATOM 2996 C CA . ILE B 1 72 ? 13.227 -37.219 -30.688 1 90.62 72 ILE B CA 1
ATOM 2997 C C . ILE B 1 72 ? 14.625 -37.062 -31.297 1 90.62 72 ILE B C 1
ATOM 2999 O O . ILE B 1 72 ? 14.797 -36.469 -32.344 1 90.62 72 ILE B O 1
ATOM 3003 N N . ALA B 1 73 ? 15.602 -37.594 -30.578 1 85.19 73 ALA B N 1
ATOM 3004 C CA . ALA B 1 73 ? 16.984 -37.438 -31 1 85.19 73 ALA B CA 1
ATOM 3005 C C . ALA B 1 73 ? 17.391 -38.531 -32 1 85.19 73 ALA B C 1
ATOM 3007 O O . ALA B 1 73 ? 16.922 -39.656 -31.922 1 85.19 73 ALA B O 1
ATOM 3008 N N . SER B 1 74 ? 18.125 -38.094 -33.062 1 76.94 74 SER B N 1
ATOM 3009 C CA . SER B 1 74 ? 18.656 -39.062 -34 1 76.94 74 SER B CA 1
ATOM 3010 C C . SER B 1 74 ? 19.781 -39.875 -33.406 1 76.94 74 SER B C 1
ATOM 3012 O O . SER B 1 74 ? 20.656 -39.344 -32.719 1 76.94 74 SER B O 1
ATOM 3014 N N . LEU B 1 75 ? 19.609 -41.156 -33.375 1 64.75 75 LEU B N 1
ATOM 3015 C CA . LEU B 1 75 ? 20.625 -42.062 -32.812 1 64.75 75 LEU B CA 1
ATOM 3016 C C . LEU B 1 75 ? 21.891 -42.031 -33.625 1 64.75 75 LEU B C 1
ATOM 3018 O O . LEU B 1 75 ? 22.969 -42.344 -33.125 1 64.75 75 LEU B O 1
ATOM 3022 N N . ASP B 1 76 ? 21.766 -41.719 -34.844 1 64.75 76 ASP B N 1
ATOM 3023 C CA . ASP B 1 76 ? 22.938 -41.812 -35.719 1 64.75 76 ASP B CA 1
ATOM 3024 C C . ASP B 1 76 ? 23.766 -40.531 -35.625 1 64.75 76 ASP B C 1
ATOM 3026 O O . ASP B 1 76 ? 24.719 -40.344 -36.406 1 64.75 76 ASP B O 1
ATOM 3030 N N . GLY B 1 77 ? 23.562 -39.719 -34.719 1 61.69 77 GLY B N 1
ATOM 3031 C CA . GLY B 1 77 ? 24.375 -38.531 -34.531 1 61.69 77 GLY B CA 1
ATOM 3032 C C . GLY B 1 77 ? 24.141 -37.5 -35.594 1 61.69 77 GLY B C 1
ATOM 3033 O O . GLY B 1 77 ? 24.844 -36.469 -35.656 1 61.69 77 GLY B O 1
ATOM 3034 N N . THR B 1 78 ? 23.312 -37.781 -36.5 1 61.31 78 THR B N 1
ATOM 3035 C CA . THR B 1 78 ? 23.078 -36.812 -37.562 1 61.31 78 THR B CA 1
ATOM 3036 C C . THR B 1 78 ? 22.078 -35.75 -37.094 1 61.31 78 THR B C 1
ATOM 3038 O O . THR B 1 78 ? 21.391 -35.938 -36.094 1 61.31 78 THR B O 1
ATOM 3041 N N . THR B 1 79 ? 22.172 -34.594 -37.719 1 63.59 79 THR B N 1
ATOM 3042 C CA . THR B 1 79 ? 21.297 -33.469 -37.406 1 63.59 79 THR B CA 1
ATOM 3043 C C . THR B 1 79 ? 19.922 -33.656 -38.031 1 63.59 79 THR B C 1
ATOM 3045 O O . THR B 1 79 ? 19.047 -32.812 -37.906 1 63.59 79 THR B O 1
ATOM 3048 N N . GLN B 1 80 ? 19.766 -34.875 -38.594 1 66.31 80 GLN B N 1
ATOM 3049 C CA . GLN B 1 80 ? 18.484 -35.125 -39.25 1 66.31 80 GLN B CA 1
ATOM 3050 C C . GLN B 1 80 ? 17.391 -35.469 -38.25 1 66.31 80 GLN B C 1
ATOM 3052 O O . GLN B 1 80 ? 17.672 -36.062 -37.219 1 66.31 80 GLN B O 1
ATOM 3057 N N . GLU B 1 81 ? 16.25 -35.062 -38.625 1 74.06 81 GLU B N 1
ATOM 3058 C CA . GLU B 1 81 ? 15.094 -35.312 -37.75 1 74.06 81 GLU B CA 1
ATOM 3059 C C . GLU B 1 81 ? 14.734 -36.781 -37.719 1 74.06 81 GLU B C 1
ATOM 3061 O O . GLU B 1 81 ? 14.781 -37.469 -38.719 1 74.06 81 GLU B O 1
ATOM 3066 N N . ASN B 1 82 ? 14.609 -37.25 -36.562 1 82.31 82 ASN B N 1
ATOM 3067 C CA . ASN B 1 82 ? 14.156 -38.594 -36.344 1 82.31 82 ASN B CA 1
ATOM 3068 C C . ASN B 1 82 ? 12.719 -38.812 -36.812 1 82.31 82 ASN B C 1
ATOM 3070 O O . ASN B 1 82 ? 11.805 -38.125 -36.344 1 82.31 82 ASN B O 1
ATOM 3074 N N . LYS B 1 83 ? 12.469 -39.625 -37.781 1 83.81 83 LYS B N 1
ATOM 3075 C CA . LYS B 1 83 ? 11.141 -39.844 -38.312 1 83.81 83 LYS B CA 1
ATOM 3076 C C . LYS B 1 83 ? 10.18 -40.344 -37.25 1 83.81 83 LYS B C 1
ATOM 3078 O O . LYS B 1 83 ? 8.969 -40.125 -37.344 1 83.81 83 LYS B O 1
ATOM 3083 N N . LEU B 1 84 ? 10.664 -40.906 -36.188 1 87.75 84 LEU B N 1
ATOM 3084 C CA . LEU B 1 84 ? 9.844 -41.438 -35.094 1 87.75 84 LEU B CA 1
ATOM 3085 C C . LEU B 1 84 ? 9.156 -40.281 -34.344 1 87.75 84 LEU B C 1
ATOM 3087 O O . LEU B 1 84 ? 8.148 -40.5 -33.656 1 87.75 84 LEU B O 1
ATOM 3091 N N . ARG B 1 85 ? 9.672 -39.125 -34.438 1 92.31 85 ARG B N 1
ATOM 3092 C CA . ARG B 1 85 ? 9.156 -37.969 -33.75 1 92.31 85 ARG B CA 1
ATOM 3093 C C . ARG B 1 85 ? 7.691 -37.719 -34.094 1 92.31 85 ARG B C 1
ATOM 3095 O O . ARG B 1 85 ? 6.898 -37.312 -33.25 1 92.31 85 ARG B O 1
ATOM 3102 N N . PHE B 1 86 ? 7.375 -38.062 -35.344 1 93 86 PHE B N 1
ATOM 3103 C CA . PHE B 1 86 ? 6.07 -37.625 -35.844 1 93 86 PHE B CA 1
ATOM 3104 C C . PHE B 1 86 ? 5.145 -38.844 -36 1 93 86 PHE B C 1
ATOM 3106 O O . PHE B 1 86 ? 4.133 -38.75 -36.719 1 93 86 PHE B O 1
ATOM 3113 N N . MET B 1 87 ? 5.438 -39.844 -35.344 1 89.69 87 MET B N 1
ATOM 3114 C CA . MET B 1 87 ? 4.699 -41.062 -35.562 1 89.69 87 MET B CA 1
ATOM 3115 C C . MET B 1 87 ? 3.467 -41.156 -34.688 1 89.69 87 MET B C 1
ATOM 3117 O O . MET B 1 87 ? 2.463 -41.75 -35.031 1 89.69 87 MET B O 1
ATOM 3121 N N . GLN B 1 88 ? 3.543 -40.562 -33.531 1 93.31 88 GLN B N 1
ATOM 3122 C CA . GLN B 1 88 ? 2.492 -40.719 -32.531 1 93.31 88 GLN B CA 1
ATOM 3123 C C . GLN B 1 88 ? 1.76 -39.375 -32.312 1 93.31 88 GLN B C 1
ATOM 3125 O O . GLN B 1 88 ? 2.389 -38.344 -32.188 1 93.31 88 GLN B O 1
ATOM 3130 N N . ASN B 1 89 ? 0.409 -39.469 -32.312 1 94.81 89 ASN B N 1
ATOM 3131 C CA . ASN B 1 89 ? -0.421 -38.344 -31.938 1 94.81 89 ASN B CA 1
ATOM 3132 C C . ASN B 1 89 ? -0.643 -38.281 -30.422 1 94.81 89 ASN B C 1
ATOM 3134 O O . ASN B 1 89 ? -1.023 -39.281 -29.812 1 94.81 89 ASN B O 1
ATOM 3138 N N . PHE B 1 90 ? -0.34 -37.156 -29.875 1 96.69 90 PHE B N 1
ATOM 3139 C CA . PHE B 1 90 ? -0.539 -36.969 -28.453 1 96.69 90 PHE B CA 1
ATOM 3140 C C . PHE B 1 90 ? -1.614 -35.906 -28.188 1 96.69 90 PHE B C 1
ATOM 3142 O O . PHE B 1 90 ? -1.692 -34.906 -28.891 1 96.69 90 PHE B O 1
ATOM 3149 N N . LYS B 1 91 ? -2.436 -36.156 -27.141 1 96.88 91 LYS B N 1
ATOM 3150 C CA . LYS B 1 91 ? -3.506 -35.25 -26.75 1 96.88 91 LYS B CA 1
ATOM 3151 C C . LYS B 1 91 ? -3.357 -34.812 -25.281 1 96.88 91 LYS B C 1
ATOM 3153 O O . LYS B 1 91 ? -3.221 -35.656 -24.406 1 96.88 91 LYS B O 1
ATOM 3158 N N . TRP B 1 92 ? -3.361 -33.562 -25.109 1 97.5 92 TRP B N 1
ATOM 3159 C CA . TRP B 1 92 ? -3.229 -33.031 -23.75 1 97.5 92 TRP B CA 1
ATOM 3160 C C . TRP B 1 92 ? -4.188 -31.859 -23.531 1 97.5 92 TRP B C 1
ATOM 3162 O O . TRP B 1 92 ? -4.387 -31.031 -24.422 1 97.5 92 TRP B O 1
ATOM 3172 N N . THR B 1 93 ? -4.832 -31.797 -22.375 1 96.94 93 THR B N 1
ATOM 3173 C CA . THR B 1 93 ? -5.586 -30.609 -21.984 1 96.94 93 THR B CA 1
ATOM 3174 C C . THR B 1 93 ? -4.648 -29.5 -21.531 1 96.94 93 THR B C 1
ATOM 3176 O O . THR B 1 93 ? -3.434 -29.703 -21.453 1 96.94 93 THR B O 1
ATOM 3179 N N . ASP B 1 94 ? -5.133 -28.359 -21.344 1 96.5 94 ASP B N 1
ATOM 3180 C CA . ASP B 1 94 ? -4.41 -27.219 -20.797 1 96.5 94 ASP B CA 1
ATOM 3181 C C . ASP B 1 94 ? -4.98 -26.812 -19.438 1 96.5 94 ASP B C 1
ATOM 3183 O O . ASP B 1 94 ? -6.18 -26.953 -19.203 1 96.5 94 ASP B O 1
ATOM 3187 N N . THR B 1 95 ? -4.195 -26.266 -18.625 1 96.44 95 THR B N 1
ATOM 3188 C CA . THR B 1 95 ? -4.516 -26.047 -17.219 1 96.44 95 THR B CA 1
ATOM 3189 C C . THR B 1 95 ? -5.637 -25.016 -17.078 1 96.44 95 THR B C 1
ATOM 3191 O O . THR B 1 95 ? -6.391 -25.047 -16.109 1 96.44 95 THR B O 1
ATOM 3194 N N . LEU B 1 96 ? -5.777 -24.141 -18.094 1 94.94 96 LEU B N 1
ATOM 3195 C CA . LEU B 1 96 ? -6.746 -23.062 -17.953 1 94.94 96 LEU B CA 1
ATOM 3196 C C . LEU B 1 96 ? -7.953 -23.297 -18.859 1 94.94 96 LEU B C 1
ATOM 3198 O O . LEU B 1 96 ? -8.883 -22.484 -18.891 1 94.94 96 LEU B O 1
ATOM 3202 N N . GLN B 1 97 ? -7.938 -24.422 -19.609 1 92.75 97 GLN B N 1
ATOM 3203 C CA . GLN B 1 97 ? -8.938 -24.562 -20.656 1 92.75 97 GLN B CA 1
ATOM 3204 C C . GLN B 1 97 ? -9.883 -25.719 -20.359 1 92.75 97 GLN B C 1
ATOM 3206 O O . GLN B 1 97 ? -10.57 -26.203 -21.266 1 92.75 97 GLN B O 1
ATOM 3211 N N . GLY B 1 98 ? -9.859 -26.188 -19.141 1 89.75 98 GLY B N 1
ATOM 3212 C CA . GLY B 1 98 ? -10.766 -27.266 -18.781 1 89.75 98 GLY B CA 1
ATOM 3213 C C . GLY B 1 98 ? -10.422 -28.578 -19.469 1 89.75 98 GLY B C 1
ATOM 3214 O O . GLY B 1 98 ? -9.266 -29 -19.453 1 89.75 98 GLY B O 1
ATOM 3215 N N . ASN B 1 99 ? -11.445 -29.219 -20.094 1 91.19 99 ASN B N 1
ATOM 3216 C CA . ASN B 1 99 ? -11.242 -30.578 -20.594 1 91.19 99 ASN B CA 1
ATOM 3217 C C . ASN B 1 99 ? -11.086 -30.594 -22.109 1 91.19 99 ASN B C 1
ATOM 3219 O O . ASN B 1 99 ? -11.125 -31.656 -22.734 1 91.19 99 ASN B O 1
ATOM 3223 N N . ILE B 1 100 ? -10.867 -29.438 -22.703 1 89.06 100 ILE B N 1
ATOM 3224 C CA . ILE B 1 100 ? -10.656 -29.391 -24.141 1 89.06 100 ILE B CA 1
ATOM 3225 C C . ILE B 1 100 ? -9.188 -29.688 -24.453 1 89.06 100 ILE B C 1
ATOM 3227 O O . ILE B 1 100 ? -8.305 -28.891 -24.141 1 89.06 100 ILE B O 1
ATOM 3231 N N . PRO B 1 101 ? -8.969 -30.812 -25.109 1 93.19 101 PRO B N 1
ATOM 3232 C CA . PRO B 1 101 ? -7.57 -31.156 -25.375 1 93.19 101 PRO B CA 1
ATOM 3233 C C . PRO B 1 101 ? -7.031 -30.531 -26.656 1 93.19 101 PRO B C 1
ATOM 3235 O O . PRO B 1 101 ? -7.809 -30.172 -27.547 1 93.19 101 PRO B O 1
ATOM 3238 N N . SER B 1 102 ? -5.77 -30.359 -26.734 1 92.75 102 SER B N 1
ATOM 3239 C CA . SER B 1 102 ? -5.008 -30.094 -27.953 1 92.75 102 SER B CA 1
ATOM 3240 C C . SER B 1 102 ? -4.219 -31.328 -28.375 1 92.75 102 SER B C 1
ATOM 3242 O O . SER B 1 102 ? -3.727 -32.094 -27.531 1 92.75 102 SER B O 1
ATOM 3244 N N . ALA B 1 103 ? -4.176 -31.516 -29.656 1 94.12 103 ALA B N 1
ATOM 3245 C CA . ALA B 1 103 ? -3.475 -32.688 -30.156 1 94.12 103 ALA B CA 1
ATOM 3246 C C . ALA B 1 103 ? -2.369 -32.281 -31.141 1 94.12 103 ALA B C 1
ATOM 3248 O O . ALA B 1 103 ? -2.551 -31.375 -31.953 1 94.12 103 ALA B O 1
ATOM 3249 N N . GLN B 1 104 ? -1.292 -32.906 -30.984 1 94.81 104 GLN B N 1
ATOM 3250 C CA . GLN B 1 104 ? -0.193 -32.75 -31.938 1 94.81 104 GLN B CA 1
ATOM 3251 C C . GLN B 1 104 ? 0.519 -34.094 -32.188 1 94.81 104 GLN B C 1
ATOM 3253 O O . GLN B 1 104 ? 0.753 -34.844 -31.234 1 94.81 104 GLN B O 1
ATOM 3258 N N . GLN B 1 105 ? 0.787 -34.312 -33.438 1 94.56 105 GLN B N 1
ATOM 3259 C CA . GLN B 1 105 ? 1.607 -35.469 -33.781 1 94.56 105 GLN B CA 1
ATOM 3260 C C . GLN B 1 105 ? 3.094 -35.125 -33.719 1 94.56 105 GLN B C 1
ATOM 3262 O O . GLN B 1 105 ? 3.752 -35.031 -34.75 1 94.56 105 GLN B O 1
ATOM 3267 N N . ASP B 1 106 ? 3.578 -35.062 -32.531 1 95.31 106 ASP B N 1
ATOM 3268 C CA . ASP B 1 106 ? 4.926 -34.562 -32.25 1 95.31 106 ASP B CA 1
ATOM 3269 C C . ASP B 1 106 ? 5.406 -35.031 -30.875 1 95.31 106 ASP B C 1
ATOM 3271 O O . ASP B 1 106 ? 4.855 -34.625 -29.859 1 95.31 106 ASP B O 1
ATOM 3275 N N . ALA B 1 107 ? 6.434 -35.812 -30.828 1 95.62 107 ALA B N 1
ATOM 3276 C CA . ALA B 1 107 ? 6.973 -36.312 -29.562 1 95.62 107 ALA B CA 1
ATOM 3277 C C . ALA B 1 107 ? 7.48 -35.156 -28.703 1 95.62 107 ALA B C 1
ATOM 3279 O O . ALA B 1 107 ? 7.496 -35.25 -27.469 1 95.62 107 ALA B O 1
ATOM 3280 N N . ILE B 1 108 ? 7.887 -34.031 -29.25 1 96.44 108 ILE B N 1
ATOM 3281 C CA . ILE B 1 108 ? 8.305 -32.875 -28.5 1 96.44 108 ILE B CA 1
ATOM 3282 C C . ILE B 1 108 ? 7.109 -32.281 -27.734 1 96.44 108 ILE B C 1
ATOM 3284 O O . ILE B 1 108 ? 7.258 -31.828 -26.594 1 96.44 108 ILE B O 1
ATOM 3288 N N . PHE B 1 109 ? 5.949 -32.375 -28.344 1 96.94 109 PHE B N 1
ATOM 3289 C CA . PHE B 1 109 ? 4.734 -31.938 -27.656 1 96.94 109 PHE B CA 1
ATOM 3290 C C . PHE B 1 109 ? 4.473 -32.781 -26.422 1 96.94 109 PHE B C 1
ATOM 3292 O O . PHE B 1 109 ? 4.09 -32.281 -25.375 1 96.94 109 PHE B O 1
ATOM 3299 N N . GLU B 1 110 ? 4.691 -34.062 -26.578 1 97.56 110 GLU B N 1
ATOM 3300 C CA . GLU B 1 110 ? 4.562 -34.969 -25.453 1 97.56 110 GLU B CA 1
ATOM 3301 C C . GLU B 1 110 ? 5.566 -34.656 -24.344 1 97.56 110 GLU B C 1
ATOM 3303 O O . GLU B 1 110 ? 5.207 -34.594 -23.172 1 97.56 110 GLU B O 1
ATOM 3308 N N . LEU B 1 111 ? 6.766 -34.438 -24.766 1 98 111 LEU B N 1
ATOM 3309 C CA . LEU B 1 111 ? 7.82 -34.094 -23.812 1 98 111 LEU B CA 1
ATOM 3310 C C . LEU B 1 111 ? 7.477 -32.844 -23.031 1 98 111 LEU B C 1
ATOM 3312 O O . LEU B 1 111 ? 7.555 -32.812 -21.797 1 98 111 LEU B O 1
ATOM 3316 N N . ILE B 1 112 ? 7.074 -31.828 -23.734 1 98.19 112 ILE B N 1
ATOM 3317 C CA . ILE B 1 112 ? 6.758 -30.531 -23.141 1 98.19 112 ILE B CA 1
ATOM 3318 C C . ILE B 1 112 ? 5.578 -30.688 -22.172 1 98.19 112 ILE B C 1
ATOM 3320 O O . ILE B 1 112 ? 5.617 -30.188 -21.047 1 98.19 112 ILE B O 1
ATOM 3324 N N . SER B 1 113 ? 4.551 -31.344 -22.609 1 98.25 113 SER B N 1
ATOM 3325 C CA . SER B 1 113 ? 3.34 -31.484 -21.812 1 98.25 113 SER B CA 1
ATOM 3326 C C . SER B 1 113 ? 3.6 -32.281 -20.547 1 98.25 113 SER B C 1
ATOM 3328 O O . SER B 1 113 ? 3.143 -31.922 -19.453 1 98.25 113 SER B O 1
ATOM 3330 N N . MET B 1 114 ? 4.359 -33.344 -20.688 1 98.62 114 MET B N 1
ATOM 3331 C CA . MET B 1 114 ? 4.684 -34.156 -19.531 1 98.62 114 MET B CA 1
ATOM 3332 C C . MET B 1 114 ? 5.578 -33.406 -18.562 1 98.62 114 MET B C 1
ATOM 3334 O O . MET B 1 114 ? 5.355 -33.469 -17.344 1 98.62 114 MET B O 1
ATOM 3338 N N . ALA B 1 115 ? 6.574 -32.75 -19.062 1 98.81 115 ALA B N 1
ATOM 3339 C CA . ALA B 1 115 ? 7.461 -31.969 -18.219 1 98.81 115 ALA B CA 1
ATOM 3340 C C . ALA B 1 115 ? 6.695 -30.844 -17.516 1 98.81 115 ALA B C 1
ATOM 3342 O O . ALA B 1 115 ? 6.988 -30.5 -16.375 1 98.81 115 ALA B O 1
ATOM 3343 N N . TYR B 1 116 ? 5.777 -30.234 -18.266 1 98.69 116 TYR B N 1
ATOM 3344 C CA . TYR B 1 116 ? 4.902 -29.234 -17.688 1 98.69 116 TYR B CA 1
ATOM 3345 C C . TYR B 1 116 ? 4.168 -29.766 -16.469 1 98.69 116 TYR B C 1
ATOM 3347 O O . TYR B 1 116 ? 4.117 -29.125 -15.422 1 98.69 116 TYR B O 1
ATOM 3355 N N . ASN B 1 117 ? 3.648 -30.938 -16.547 1 98.62 117 ASN B N 1
ATOM 3356 C CA . ASN B 1 117 ? 2.965 -31.578 -15.43 1 98.62 117 ASN B CA 1
ATOM 3357 C C . ASN B 1 117 ? 3.924 -31.875 -14.281 1 98.62 117 ASN B C 1
ATOM 3359 O O . ASN B 1 117 ? 3.541 -31.781 -13.109 1 98.62 117 ASN B O 1
ATOM 3363 N N . VAL B 1 118 ? 5.109 -32.25 -14.633 1 98.81 118 VAL B N 1
ATOM 3364 C CA . VAL B 1 118 ? 6.098 -32.469 -13.578 1 98.81 118 VAL B CA 1
ATOM 3365 C C . VAL B 1 118 ? 6.312 -31.172 -12.797 1 98.81 118 VAL B C 1
ATOM 3367 O O . VAL B 1 118 ? 6.367 -31.188 -11.562 1 98.81 118 VAL B O 1
ATOM 3370 N N . ALA B 1 119 ? 6.445 -30.078 -13.523 1 98.81 119 ALA B N 1
ATOM 3371 C CA . ALA B 1 119 ? 6.602 -28.781 -12.875 1 98.81 119 ALA B CA 1
ATOM 3372 C C . ALA B 1 119 ? 5.391 -28.453 -12.008 1 98.81 119 ALA B C 1
ATOM 3374 O O . ALA B 1 119 ? 5.539 -28.047 -10.852 1 98.81 119 ALA B O 1
ATOM 3375 N N . ILE B 1 120 ? 4.184 -28.641 -12.562 1 98.12 120 ILE B N 1
ATOM 3376 C CA . ILE B 1 120 ? 2.965 -28.375 -11.805 1 98.12 120 ILE B CA 1
ATOM 3377 C C . ILE B 1 120 ? 2.924 -29.266 -10.562 1 98.12 120 ILE B C 1
ATOM 3379 O O . ILE B 1 120 ? 2.545 -28.812 -9.484 1 98.12 120 ILE B O 1
ATOM 3383 N N . TRP B 1 121 ? 3.279 -30.5 -10.711 1 98.19 121 TRP B N 1
ATOM 3384 C CA . TRP B 1 121 ? 3.297 -31.422 -9.578 1 98.19 121 TRP B CA 1
ATOM 3385 C C . TRP B 1 121 ? 4.172 -30.875 -8.453 1 98.19 121 TRP B C 1
ATOM 3387 O O . TRP B 1 121 ? 3.787 -30.922 -7.281 1 98.19 121 TRP B O 1
ATOM 3397 N N . HIS B 1 122 ? 5.355 -30.406 -8.82 1 98.25 122 HIS B N 1
ATOM 3398 C CA . HIS B 1 122 ? 6.25 -29.859 -7.809 1 98.25 122 HIS B CA 1
ATOM 3399 C C . HIS B 1 122 ? 5.605 -28.672 -7.078 1 98.25 122 HIS B C 1
ATOM 3401 O O . HIS B 1 122 ? 5.816 -28.5 -5.879 1 98.25 122 HIS B O 1
ATOM 3407 N N . THR B 1 123 ? 4.906 -27.844 -7.805 1 97 123 THR B N 1
ATOM 3408 C CA . THR B 1 123 ? 4.219 -26.734 -7.16 1 97 123 THR B CA 1
ATOM 3409 C C . THR B 1 123 ? 3.129 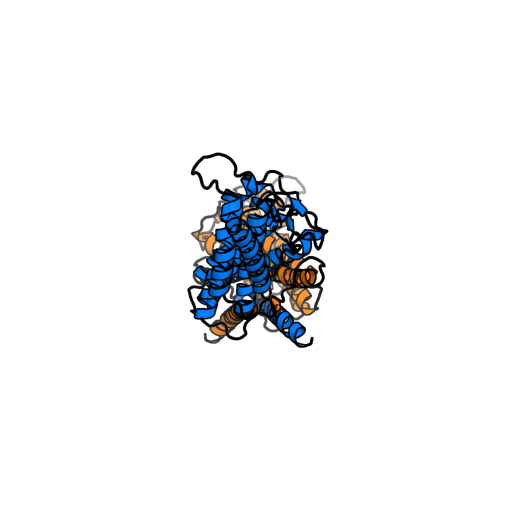-27.234 -6.219 1 97 123 THR B C 1
ATOM 3411 O O . THR B 1 123 ? 2.932 -26.688 -5.133 1 97 123 THR B O 1
ATOM 3414 N N . LYS B 1 124 ? 2.416 -28.266 -6.656 1 95.19 124 LYS B N 1
ATOM 3415 C CA . LYS B 1 124 ? 1.38 -28.859 -5.809 1 95.19 124 LYS B CA 1
ATOM 3416 C C . LYS B 1 124 ? 1.987 -29.547 -4.586 1 95.19 124 LYS B C 1
ATOM 3418 O O . LYS B 1 124 ? 1.432 -29.469 -3.49 1 95.19 124 LYS B O 1
ATOM 3423 N N . PHE B 1 125 ? 3.031 -30.25 -4.805 1 95.19 125 PHE B N 1
ATOM 3424 C CA . PHE B 1 125 ? 3.758 -30.859 -3.695 1 95.19 125 PHE B CA 1
ATOM 3425 C C . PHE B 1 125 ? 4.148 -29.797 -2.664 1 95.19 125 PHE B C 1
ATOM 3427 O O . PHE B 1 125 ? 3.936 -29.984 -1.465 1 95.19 125 PHE B O 1
ATOM 3434 N N . ALA B 1 126 ? 4.727 -28.703 -3.172 1 93.81 126 ALA B N 1
ATOM 3435 C CA . ALA B 1 126 ? 5.109 -27.594 -2.305 1 93.81 126 ALA B CA 1
ATOM 3436 C C . ALA B 1 126 ? 3.906 -27.047 -1.541 1 93.81 126 ALA B C 1
ATOM 3438 O O . ALA B 1 126 ? 4 -26.766 -0.346 1 93.81 126 ALA B O 1
ATOM 3439 N N . SER B 1 127 ? 2.812 -26.875 -2.236 1 90.38 127 SER B N 1
ATOM 3440 C CA . SER B 1 127 ? 1.593 -26.359 -1.625 1 90.38 127 SER B CA 1
ATOM 3441 C C . SER B 1 127 ? 1.115 -27.266 -0.493 1 90.38 127 SER B C 1
ATOM 3443 O O . SER B 1 127 ? 0.737 -26.781 0.577 1 90.38 127 SER B O 1
ATOM 3445 N N . ARG B 1 128 ? 1.144 -28.531 -0.671 1 88.31 128 ARG B N 1
ATOM 3446 C CA . ARG B 1 128 ? 0.728 -29.484 0.348 1 88.31 128 ARG B CA 1
ATOM 3447 C C . ARG B 1 128 ? 1.631 -29.406 1.574 1 88.31 128 ARG B C 1
ATOM 3449 O O . ARG B 1 128 ? 1.148 -29.422 2.709 1 88.31 128 ARG B O 1
ATOM 3456 N N . LEU B 1 129 ? 2.859 -29.312 1.305 1 88.62 129 LEU B N 1
ATOM 3457 C CA . LEU B 1 129 ? 3.826 -29.25 2.395 1 88.62 129 LEU B CA 1
ATOM 3458 C C . LEU B 1 129 ? 3.678 -27.953 3.172 1 88.62 129 LEU B C 1
ATOM 3460 O O . LEU B 1 129 ? 3.76 -27.938 4.402 1 88.62 129 LEU B O 1
ATOM 3464 N N . ALA B 1 130 ? 3.43 -26.859 2.488 1 84.75 130 ALA B N 1
ATOM 3465 C CA . ALA B 1 130 ? 3.312 -25.531 3.102 1 84.75 130 ALA B CA 1
ATOM 3466 C C . ALA B 1 130 ? 2.018 -25.406 3.898 1 84.75 130 ALA B C 1
ATOM 3468 O O . ALA B 1 130 ? 1.893 -24.547 4.766 1 84.75 130 ALA B O 1
ATOM 3469 N N . GLY B 1 131 ? 1.056 -26.219 3.557 1 76.75 131 GLY B N 1
ATOM 3470 C CA . GLY B 1 131 ? -0.246 -26.156 4.203 1 76.75 131 GLY B CA 1
ATOM 3471 C C . GLY B 1 131 ? -0.307 -26.953 5.496 1 76.75 131 GLY B C 1
ATOM 3472 O O . GLY B 1 131 ? -1.327 -26.953 6.188 1 76.75 131 GLY B O 1
ATOM 3473 N N . LYS B 1 132 ? 0.776 -27.531 5.84 1 75.62 132 LYS B N 1
ATOM 3474 C CA . LYS B 1 132 ? 0.817 -28.281 7.09 1 75.62 132 LYS B CA 1
ATOM 3475 C C . LYS B 1 132 ? 0.752 -27.359 8.297 1 75.62 132 LYS B C 1
ATOM 3477 O O . LYS B 1 132 ? 1.163 -26.188 8.219 1 75.62 132 LYS B O 1
ATOM 3482 N N . GLU B 1 133 ? 0.271 -27.734 9.453 1 70.56 133 GLU B N 1
ATOM 3483 C CA . GLU B 1 133 ? 0.126 -26.938 10.664 1 70.56 133 GLU B CA 1
ATOM 3484 C C . GLU B 1 133 ? 1.486 -26.531 11.234 1 70.56 133 GLU B C 1
ATOM 3486 O O . GLU B 1 133 ? 1.67 -25.406 11.68 1 70.56 133 GLU B O 1
ATOM 3491 N N . ASN B 1 134 ? 2.465 -27.562 11.242 1 76.81 134 ASN B N 1
ATOM 3492 C CA . ASN B 1 134 ? 3.801 -27.297 11.766 1 76.81 134 ASN B CA 1
ATOM 3493 C C . ASN B 1 134 ? 4.867 -27.469 10.688 1 76.81 134 ASN B C 1
ATOM 3495 O O . ASN B 1 134 ? 5.484 -28.531 10.586 1 76.81 134 ASN B O 1
ATOM 3499 N N . VAL B 1 135 ? 5.016 -26.359 10 1 78.31 135 VAL B N 1
ATOM 3500 C CA . VAL B 1 135 ? 6.027 -26.406 8.953 1 78.31 135 VAL B CA 1
ATOM 3501 C C . VAL B 1 135 ? 7.418 -26.281 9.57 1 78.31 135 VAL B C 1
ATOM 3503 O O . VAL B 1 135 ? 7.758 -25.234 10.141 1 78.31 135 VAL B O 1
ATOM 3506 N N . THR B 1 136 ? 8.164 -27.344 9.586 1 86 136 THR B N 1
ATOM 3507 C CA . THR B 1 136 ? 9.523 -27.359 10.109 1 86 136 THR B CA 1
ATOM 3508 C C . THR B 1 136 ? 10.477 -26.641 9.156 1 86 136 THR B C 1
ATOM 3510 O O . THR B 1 136 ? 10.094 -26.266 8.047 1 86 136 THR B O 1
ATOM 3513 N N . GLU B 1 137 ? 11.648 -26.5 9.602 1 88.19 137 GLU B N 1
ATOM 3514 C CA . GLU B 1 137 ? 12.688 -25.906 8.758 1 88.19 137 GLU B CA 1
ATOM 3515 C C . GLU B 1 137 ? 12.977 -26.781 7.539 1 88.19 137 GLU B C 1
ATOM 3517 O O . GLU B 1 137 ? 13.195 -26.266 6.438 1 88.19 137 GLU B O 1
ATOM 3522 N N . VAL B 1 138 ? 12.984 -28.031 7.773 1 92.31 138 VAL B N 1
ATOM 3523 C CA . VAL B 1 138 ? 13.234 -28.969 6.688 1 92.31 138 VAL B CA 1
ATOM 3524 C C . VAL B 1 138 ? 12.102 -28.891 5.664 1 92.31 138 VAL B C 1
ATOM 3526 O O . VAL B 1 138 ? 12.352 -28.875 4.457 1 92.31 138 VAL B O 1
ATOM 3529 N N . ASP B 1 139 ? 10.891 -28.797 6.141 1 90.75 139 ASP B N 1
ATOM 3530 C CA . ASP B 1 139 ? 9.742 -28.641 5.25 1 90.75 139 ASP B CA 1
ATOM 3531 C C . ASP B 1 139 ? 9.875 -27.375 4.41 1 90.75 139 ASP B C 1
ATOM 3533 O O . ASP B 1 139 ? 9.648 -27.391 3.197 1 90.75 139 ASP B O 1
ATOM 3537 N N . ALA B 1 140 ? 10.227 -26.328 5.074 1 90.06 140 ALA B N 1
ATOM 3538 C CA . ALA B 1 140 ? 10.359 -25.047 4.395 1 90.06 140 ALA B CA 1
ATOM 3539 C C . ALA B 1 140 ? 11.391 -25.109 3.277 1 90.06 140 ALA B C 1
ATOM 3541 O O . ALA B 1 140 ? 11.18 -24.578 2.191 1 90.06 140 ALA B O 1
ATOM 3542 N N . LYS B 1 141 ? 12.461 -25.812 3.506 1 93.88 141 LYS B N 1
ATOM 3543 C CA . LYS B 1 141 ? 13.508 -25.984 2.504 1 93.88 141 LYS B CA 1
ATOM 3544 C C . LYS B 1 141 ? 13 -26.781 1.309 1 93.88 141 LYS B C 1
ATOM 3546 O O . LYS B 1 141 ? 13.297 -26.453 0.159 1 93.88 141 LYS B O 1
ATOM 3551 N N . ASP B 1 142 ? 12.242 -27.797 1.611 1 95.19 142 ASP B N 1
ATOM 3552 C CA . ASP B 1 142 ? 11.695 -28.625 0.55 1 95.19 142 ASP B CA 1
ATOM 3553 C C . ASP B 1 142 ? 10.68 -27.859 -0.29 1 95.19 142 ASP B C 1
ATOM 3555 O O . ASP B 1 142 ? 10.617 -28.031 -1.509 1 95.19 142 ASP B O 1
ATOM 3559 N N . VAL B 1 143 ? 9.898 -27.031 0.396 1 94.31 143 VAL B N 1
ATOM 3560 C CA . VAL B 1 143 ? 8.945 -26.172 -0.318 1 94.31 143 VAL B CA 1
ATOM 3561 C C . VAL B 1 143 ? 9.695 -25.25 -1.27 1 94.31 143 VAL B C 1
ATOM 3563 O O . VAL B 1 143 ? 9.391 -25.188 -2.463 1 94.31 143 VAL B O 1
ATOM 3566 N N . HIS B 1 144 ? 10.695 -24.609 -0.744 1 95.62 144 HIS B N 1
ATOM 3567 C CA . HIS B 1 144 ? 11.492 -23.672 -1.521 1 95.62 144 HIS B CA 1
ATOM 3568 C C . HIS B 1 144 ? 12.164 -24.359 -2.705 1 95.62 144 HIS B C 1
ATOM 3570 O O . HIS B 1 144 ? 12.094 -23.875 -3.834 1 95.62 144 HIS B O 1
ATOM 3576 N N . ARG B 1 145 ? 12.727 -25.5 -2.475 1 97.25 145 ARG B N 1
ATOM 3577 C CA . ARG B 1 145 ? 13.438 -26.25 -3.508 1 97.25 145 ARG B CA 1
ATOM 3578 C C . ARG B 1 145 ? 12.477 -26.703 -4.605 1 97.25 145 ARG B C 1
ATOM 3580 O O . ARG B 1 145 ? 12.789 -26.609 -5.793 1 97.25 145 ARG B O 1
ATOM 3587 N N . SER B 1 146 ? 11.359 -27.188 -4.199 1 97.88 146 SER B N 1
ATOM 3588 C CA . SER B 1 146 ? 10.391 -27.688 -5.164 1 97.88 146 SER B CA 1
ATOM 3589 C C . SER B 1 146 ? 9.891 -26.562 -6.07 1 97.88 146 SER B C 1
ATOM 3591 O O . SER B 1 146 ? 9.758 -26.75 -7.281 1 97.88 146 SER B O 1
ATOM 3593 N N . LEU B 1 147 ? 9.641 -25.438 -5.488 1 98.19 147 LEU B N 1
ATOM 3594 C CA . LEU B 1 147 ? 9.164 -24.297 -6.262 1 98.19 147 LEU B CA 1
ATOM 3595 C C . LEU B 1 147 ? 10.242 -23.797 -7.215 1 98.19 147 LEU B C 1
ATOM 3597 O O . LEU B 1 147 ? 9.961 -23.469 -8.367 1 98.19 147 LEU B O 1
ATOM 3601 N N . LYS B 1 148 ? 11.445 -23.797 -6.809 1 98 148 LYS B N 1
ATOM 3602 C CA . LYS B 1 148 ? 12.555 -23.391 -7.668 1 98 148 LYS B CA 1
ATOM 3603 C C . LYS B 1 148 ? 12.742 -24.375 -8.82 1 98 148 LYS B C 1
ATOM 3605 O O . LYS B 1 148 ? 13.008 -23.969 -9.953 1 98 148 LYS B O 1
ATOM 3610 N N . PHE B 1 149 ? 12.641 -25.609 -8.406 1 98.44 149 PHE B N 1
ATOM 3611 C CA . PHE B 1 149 ? 12.758 -26.656 -9.422 1 98.44 149 PHE B CA 1
ATOM 3612 C C . PHE B 1 149 ? 11.672 -26.516 -10.477 1 98.44 149 PHE B C 1
ATOM 3614 O O . PHE B 1 149 ? 11.945 -26.609 -11.672 1 98.44 149 PHE B O 1
ATOM 3621 N N . ALA B 1 150 ? 10.508 -26.266 -10.055 1 98.75 150 ALA B N 1
ATOM 3622 C CA . ALA B 1 150 ? 9.391 -26.078 -10.969 1 98.75 150 ALA B CA 1
ATOM 3623 C C . ALA B 1 150 ? 9.641 -24.875 -11.891 1 98.75 150 ALA B C 1
ATOM 3625 O O . ALA B 1 150 ? 9.484 -24.984 -13.109 1 98.75 150 ALA B O 1
ATOM 3626 N N . ALA B 1 151 ? 10.016 -23.75 -11.305 1 98.81 151 ALA B N 1
ATOM 3627 C CA . ALA B 1 151 ? 10.328 -22.578 -12.109 1 98.81 151 ALA B CA 1
ATOM 3628 C C . ALA B 1 151 ? 11.391 -22.875 -13.156 1 98.81 151 ALA B C 1
ATOM 3630 O O . ALA B 1 151 ? 11.297 -22.422 -14.305 1 98.81 151 ALA B O 1
ATOM 3631 N N . GLY B 1 152 ? 12.367 -23.625 -12.734 1 98.75 152 GLY B N 1
ATOM 3632 C CA . GLY B 1 152 ? 13.43 -24.016 -13.656 1 98.75 152 GLY B CA 1
ATOM 3633 C C . GLY B 1 152 ? 12.922 -24.828 -14.828 1 98.75 152 GLY B C 1
ATOM 3634 O O . GLY B 1 152 ? 13.359 -24.641 -15.969 1 98.75 152 GLY B O 1
ATOM 3635 N N . ILE B 1 153 ? 12.047 -25.797 -14.555 1 98.81 153 ILE B N 1
ATOM 3636 C CA . ILE B 1 153 ? 11.484 -26.625 -15.617 1 98.81 153 ILE B CA 1
ATOM 3637 C C . ILE B 1 153 ? 10.719 -25.734 -16.609 1 98.81 153 ILE B C 1
ATOM 3639 O O . ILE B 1 153 ? 10.93 -25.828 -17.812 1 98.81 153 ILE B O 1
ATOM 3643 N N . PHE B 1 154 ? 9.828 -24.859 -16.094 1 98.81 154 PHE B N 1
ATOM 3644 C CA . PHE B 1 154 ? 9.055 -23.969 -16.953 1 98.81 154 PHE B CA 1
ATOM 3645 C C . PHE B 1 154 ? 9.984 -23.125 -17.828 1 98.81 154 PHE B C 1
ATOM 3647 O O . PHE B 1 154 ? 9.75 -22.969 -19.031 1 98.81 154 PHE B O 1
ATOM 3654 N N . LYS B 1 155 ? 10.992 -22.609 -17.203 1 98.69 155 LYS B N 1
ATOM 3655 C CA . LYS B 1 155 ? 11.93 -21.766 -17.938 1 98.69 155 LYS B CA 1
ATOM 3656 C C . LYS B 1 155 ? 12.625 -22.547 -19.047 1 98.69 155 LYS B C 1
ATOM 3658 O O . LYS B 1 155 ? 12.766 -22.062 -20.172 1 98.69 155 LYS B O 1
ATOM 3663 N N . HIS B 1 156 ? 13.055 -23.719 -18.719 1 98.56 156 HIS B N 1
ATOM 3664 C CA . HIS B 1 156 ? 13.719 -24.562 -19.688 1 98.56 156 HIS B CA 1
ATOM 3665 C C . HIS B 1 156 ? 12.781 -24.906 -20.844 1 98.56 156 HIS B C 1
ATOM 3667 O O . HIS B 1 156 ? 13.195 -24.875 -22.016 1 98.56 156 HIS B O 1
ATOM 3673 N N . LEU B 1 157 ? 11.562 -25.266 -20.547 1 98.44 157 LEU B N 1
ATOM 3674 C CA . LEU B 1 157 ? 10.578 -25.547 -21.578 1 98.44 157 LEU B CA 1
ATOM 3675 C C . LEU B 1 157 ? 10.391 -24.344 -22.5 1 98.44 157 LEU B C 1
ATOM 3677 O O . LEU B 1 157 ? 10.398 -24.5 -23.734 1 98.44 157 LEU B O 1
ATOM 3681 N N . LYS B 1 158 ? 10.242 -23.188 -21.938 1 97.94 158 LYS B N 1
ATOM 3682 C CA . LYS B 1 158 ? 10 -21.953 -22.688 1 97.94 158 LYS B CA 1
ATOM 3683 C C . LYS B 1 158 ? 11.164 -21.641 -23.625 1 97.94 158 LYS B C 1
ATOM 3685 O O . LYS B 1 158 ? 10.953 -21.266 -24.781 1 97.94 158 LYS B O 1
ATOM 3690 N N . GLU B 1 159 ? 12.367 -21.859 -23.141 1 98.06 159 GLU B N 1
ATOM 3691 C CA . GLU B 1 159 ? 13.539 -21.359 -23.859 1 98.06 159 GLU B CA 1
ATOM 3692 C C . GLU B 1 159 ? 14.078 -22.422 -24.812 1 98.06 159 GLU B C 1
ATOM 3694 O O . GLU B 1 159 ? 14.68 -22.078 -25.844 1 98.06 159 GLU B O 1
ATOM 3699 N N . VAL B 1 160 ? 13.797 -23.703 -24.547 1 96.94 160 VAL B N 1
ATOM 3700 C CA . VAL B 1 160 ? 14.508 -24.734 -25.281 1 96.94 160 VAL B CA 1
ATOM 3701 C C . VAL B 1 160 ? 13.516 -25.562 -26.109 1 96.94 160 VAL B C 1
ATOM 3703 O O . VAL B 1 160 ? 13.703 -25.75 -27.312 1 96.94 160 VAL B O 1
ATOM 3706 N N . HIS B 1 161 ? 12.461 -26.016 -25.547 1 96.56 161 HIS B N 1
ATOM 3707 C CA . HIS B 1 161 ? 11.664 -27.047 -26.188 1 96.56 161 HIS B CA 1
ATOM 3708 C C . HIS B 1 161 ? 10.484 -26.438 -26.953 1 96.56 161 HIS B C 1
ATOM 3710 O O . HIS B 1 161 ? 10.18 -26.859 -28.062 1 96.56 161 HIS B O 1
ATOM 3716 N N . ILE B 1 162 ? 9.836 -25.438 -26.344 1 97.12 162 ILE B N 1
ATOM 3717 C CA . ILE B 1 162 ? 8.609 -24.891 -26.922 1 97.12 162 ILE B CA 1
ATOM 3718 C C . ILE B 1 162 ? 8.906 -24.281 -28.297 1 97.12 162 ILE B C 1
ATOM 3720 O O . ILE B 1 162 ? 8.141 -24.453 -29.25 1 97.12 162 ILE B O 1
ATOM 3724 N N . PRO B 1 163 ? 10.047 -23.609 -28.5 1 95.75 163 PRO B N 1
ATOM 3725 C CA . PRO B 1 163 ? 10.344 -23.031 -29.812 1 95.75 163 PRO B CA 1
ATOM 3726 C C . PRO B 1 163 ? 10.492 -24.094 -30.891 1 95.75 163 PRO B C 1
ATOM 3728 O O . PRO B 1 163 ? 10.461 -23.781 -32.094 1 95.75 163 PRO B O 1
ATOM 3731 N N . ARG B 1 164 ? 10.594 -25.406 -30.531 1 93.56 164 ARG B N 1
ATOM 3732 C CA . ARG B 1 164 ? 10.805 -26.484 -31.484 1 93.56 164 ARG B CA 1
ATOM 3733 C C . ARG B 1 164 ? 9.477 -27.047 -31.969 1 93.56 164 ARG B C 1
ATOM 3735 O O . ARG B 1 164 ? 9.445 -27.891 -32.875 1 93.56 164 ARG B O 1
ATOM 3742 N N . LEU B 1 165 ? 8.406 -26.609 -31.391 1 94.25 165 LEU B N 1
ATOM 3743 C CA . LEU B 1 165 ? 7.098 -27.125 -31.781 1 94.25 165 LEU B CA 1
ATOM 3744 C C . LEU B 1 165 ? 6.762 -26.719 -33.219 1 94.25 165 LEU B C 1
ATOM 3746 O O . LEU B 1 165 ? 7.109 -25.625 -33.656 1 94.25 165 LEU B O 1
ATOM 3750 N N . ILE B 1 166 ? 6.086 -27.625 -33.812 1 87.06 166 ILE B N 1
ATOM 3751 C CA . ILE B 1 166 ? 5.688 -27.359 -35.188 1 87.06 166 ILE B CA 1
ATOM 3752 C C . ILE B 1 166 ? 4.527 -26.359 -35.188 1 87.06 166 ILE B C 1
ATOM 3754 O O . ILE B 1 166 ? 4.512 -25.438 -36 1 87.06 166 ILE B O 1
ATOM 3758 N N . THR B 1 167 ? 3.57 -26.531 -34.344 1 89.5 167 THR B N 1
ATOM 3759 C CA . THR B 1 167 ? 2.4 -25.656 -34.25 1 89.5 167 THR B CA 1
ATOM 3760 C C . THR B 1 167 ? 2.508 -24.75 -33.031 1 89.5 167 THR B C 1
ATOM 3762 O O . THR B 1 167 ? 2.672 -25.234 -31.906 1 89.5 167 THR B O 1
ATOM 3765 N N . PRO B 1 168 ? 2.408 -23.516 -33.312 1 88.94 168 PRO B N 1
ATOM 3766 C CA . PRO B 1 168 ? 2.477 -22.594 -32.188 1 88.94 168 PRO B CA 1
ATOM 3767 C C . PRO B 1 168 ? 1.314 -22.781 -31.219 1 88.94 168 PRO B C 1
ATOM 3769 O O . PRO B 1 168 ? 0.238 -23.234 -31.609 1 88.94 168 PRO B O 1
ATOM 3772 N N . ALA B 1 169 ? 1.613 -22.438 -30.016 1 86.19 169 ALA B N 1
ATOM 3773 C CA . ALA B 1 169 ? 0.58 -22.562 -29 1 86.19 169 ALA B CA 1
ATOM 3774 C C . ALA B 1 169 ? -0.479 -21.469 -29.156 1 86.19 169 ALA B C 1
ATOM 3776 O O . ALA B 1 169 ? -0.157 -20.328 -29.469 1 86.19 169 ALA B O 1
ATOM 3777 N N . GLU B 1 170 ? -1.671 -21.844 -28.922 1 88.31 170 GLU B N 1
ATOM 3778 C CA . GLU B 1 170 ? -2.783 -20.906 -28.984 1 88.31 170 GLU B CA 1
ATOM 3779 C C . GLU B 1 170 ? -2.859 -20.047 -27.734 1 88.31 170 GLU B C 1
ATOM 3781 O O . GLU B 1 170 ? -2.371 -20.453 -26.672 1 88.31 170 GLU B O 1
ATOM 3786 N N . LYS B 1 171 ? -3.547 -18.906 -27.922 1 90 171 LYS B N 1
ATOM 3787 C CA . LYS B 1 171 ? -3.73 -18 -26.797 1 90 171 LYS B CA 1
ATOM 3788 C C . LYS B 1 171 ? -4.5 -18.672 -25.656 1 90 171 LYS B C 1
ATOM 3790 O O . LYS B 1 171 ? -5.492 -19.359 -25.906 1 90 171 LYS B O 1
ATOM 3795 N N . GLY B 1 172 ? -3.965 -18.516 -24.406 1 91.12 172 GLY B N 1
ATOM 3796 C CA . GLY B 1 172 ? -4.641 -19.047 -23.234 1 91.12 172 GLY B CA 1
ATOM 3797 C C . GLY B 1 172 ? -4.25 -20.484 -22.922 1 91.12 172 GLY B C 1
ATOM 3798 O O . GLY B 1 172 ? -4.617 -21.016 -21.875 1 91.12 172 GLY B O 1
ATOM 3799 N N . ARG B 1 173 ? -3.512 -21.078 -23.781 1 94.75 173 ARG B N 1
ATOM 3800 C CA . ARG B 1 173 ? -3.047 -22.453 -23.547 1 94.75 173 ARG B CA 1
ATOM 3801 C C . ARG B 1 173 ? -1.717 -22.453 -22.797 1 94.75 173 ARG B C 1
ATOM 3803 O O . ARG B 1 173 ? -1.042 -21.422 -22.719 1 94.75 173 ARG B O 1
ATOM 3810 N N . ASP B 1 174 ? -1.323 -23.516 -22.234 1 96.88 174 ASP B N 1
ATOM 3811 C CA . ASP B 1 174 ? -0.226 -23.625 -21.281 1 96.88 174 ASP B CA 1
ATOM 3812 C C . ASP B 1 174 ? 1.101 -23.219 -21.906 1 96.88 174 ASP B C 1
ATOM 3814 O O . ASP B 1 174 ? 1.957 -22.625 -21.25 1 96.88 174 ASP B O 1
ATOM 3818 N N . LEU B 1 175 ? 1.211 -23.484 -23.203 1 96.44 175 LEU B N 1
ATOM 3819 C CA . LEU B 1 175 ? 2.525 -23.344 -23.828 1 96.44 175 LEU B CA 1
ATOM 3820 C C . LEU B 1 175 ? 2.721 -21.938 -24.375 1 96.44 175 LEU B C 1
ATOM 3822 O O . LEU B 1 175 ? 3.791 -21.609 -24.891 1 96.44 175 LEU B O 1
ATOM 3826 N N . GLU B 1 176 ? 1.703 -21.156 -24.328 1 94.94 176 GLU B N 1
ATOM 3827 C CA . GLU B 1 176 ? 1.87 -19.766 -24.75 1 94.94 176 GLU B CA 1
ATOM 3828 C C . GLU B 1 176 ? 2.645 -18.953 -23.719 1 94.94 176 GLU B C 1
ATOM 3830 O O . GLU B 1 176 ? 2.527 -19.219 -22.516 1 94.94 176 GLU B O 1
ATOM 3835 N N . PRO B 1 177 ? 3.363 -17.953 -24.094 1 95.81 177 PRO B N 1
ATOM 3836 C CA . PRO B 1 177 ? 4.34 -17.266 -23.234 1 95.81 177 PRO B CA 1
ATOM 3837 C C . PRO B 1 177 ? 3.713 -16.641 -21.984 1 95.81 177 PRO B C 1
ATOM 3839 O O . PRO B 1 177 ? 4.301 -16.703 -20.906 1 95.81 177 PRO B O 1
ATOM 3842 N N . ARG B 1 178 ? 2.588 -16.047 -22.062 1 97.25 178 ARG B N 1
ATOM 3843 C CA . ARG B 1 178 ? 1.972 -15.383 -20.922 1 97.25 178 ARG B CA 1
ATOM 3844 C C . ARG B 1 178 ? 1.682 -16.375 -19.797 1 97.25 178 ARG B C 1
ATOM 3846 O O . ARG B 1 178 ? 1.938 -16.078 -18.641 1 97.25 178 ARG B O 1
ATOM 3853 N N . VAL B 1 179 ? 1.192 -17.547 -20.156 1 97.88 179 VAL B N 1
ATOM 3854 C CA . VAL B 1 179 ? 0.815 -18.531 -19.141 1 97.88 179 VAL B CA 1
ATOM 3855 C C . VAL B 1 179 ? 2.07 -19.125 -18.516 1 97.88 179 VAL B C 1
ATOM 3857 O O . VAL B 1 179 ? 2.188 -19.172 -17.281 1 97.88 179 VAL B O 1
ATOM 3860 N N . ILE B 1 180 ? 2.996 -19.547 -19.312 1 98.19 180 ILE B N 1
ATOM 3861 C CA . ILE B 1 180 ? 4.184 -20.203 -18.781 1 98.19 180 ILE B CA 1
ATOM 3862 C C . ILE B 1 180 ? 5.004 -19.188 -17.984 1 98.19 180 ILE B C 1
ATOM 3864 O O . ILE B 1 180 ? 5.602 -19.547 -16.953 1 98.19 180 ILE B O 1
ATOM 3868 N N . ASP B 1 181 ? 5.059 -17.891 -18.391 1 98.38 181 ASP B N 1
ATOM 3869 C CA . ASP B 1 181 ? 5.738 -16.859 -17.625 1 98.38 181 ASP B CA 1
ATOM 3870 C C . ASP B 1 181 ? 5.086 -16.656 -16.266 1 98.38 181 ASP B C 1
ATOM 3872 O O . ASP B 1 181 ? 5.777 -16.438 -15.266 1 98.38 181 ASP B O 1
ATOM 3876 N N . THR B 1 182 ? 3.779 -16.656 -16.25 1 98.44 182 THR B N 1
ATOM 3877 C CA . THR B 1 182 ? 3.07 -16.516 -14.977 1 98.44 182 THR B CA 1
ATOM 3878 C C . THR B 1 182 ? 3.447 -17.641 -14.016 1 98.44 182 THR B C 1
ATOM 3880 O O . THR B 1 182 ? 3.689 -17.406 -12.836 1 98.44 182 THR B O 1
ATOM 3883 N N . TYR B 1 183 ? 3.535 -18.859 -14.516 1 98.56 183 TYR B N 1
ATOM 3884 C CA . TYR B 1 183 ? 3.947 -19.984 -13.68 1 98.56 183 TYR B CA 1
ATOM 3885 C C . TYR B 1 183 ? 5.352 -19.766 -13.125 1 98.56 183 TYR B C 1
ATOM 3887 O O . TYR B 1 183 ? 5.605 -20 -11.945 1 98.56 183 TYR B O 1
ATOM 3895 N N . ILE B 1 184 ? 6.23 -19.297 -13.93 1 98.69 184 ILE B N 1
ATOM 3896 C CA . ILE B 1 184 ? 7.609 -19.078 -13.516 1 98.69 184 ILE B CA 1
ATOM 3897 C C . ILE B 1 184 ? 7.648 -18.047 -12.391 1 98.69 184 ILE B C 1
ATOM 3899 O O . ILE B 1 184 ? 8.219 -18.297 -11.328 1 98.69 184 ILE B O 1
ATOM 3903 N N . VAL B 1 185 ? 6.988 -16.938 -12.617 1 98.62 185 VAL B N 1
ATOM 3904 C CA . VAL B 1 185 ? 7.051 -15.828 -11.664 1 98.62 185 VAL B CA 1
ATOM 3905 C C . VAL B 1 185 ? 6.301 -16.203 -10.391 1 98.62 185 VAL B C 1
ATOM 3907 O O . VAL B 1 185 ? 6.73 -15.852 -9.289 1 98.62 185 VAL B O 1
ATOM 3910 N N . GLN B 1 186 ? 5.191 -16.859 -10.523 1 98.06 186 GLN B N 1
ATOM 3911 C CA . GLN B 1 186 ? 4.445 -17.281 -9.344 1 98.06 186 GLN B CA 1
ATOM 3912 C C . GLN B 1 186 ? 5.285 -18.219 -8.477 1 98.06 186 GLN B C 1
ATOM 3914 O O . GLN B 1 186 ? 5.281 -18.094 -7.246 1 98.06 186 GLN B O 1
ATOM 3919 N N . CYS B 1 187 ? 5.977 -19.156 -9.094 1 98.25 187 CYS B N 1
ATOM 3920 C CA . CYS B 1 187 ? 6.855 -20.047 -8.336 1 98.25 187 CYS B CA 1
ATOM 3921 C C . CYS B 1 187 ? 7.902 -19.25 -7.562 1 98.25 187 CYS B C 1
ATOM 3923 O O . CYS B 1 187 ? 8.164 -19.547 -6.395 1 98.25 187 CYS B O 1
ATOM 3925 N N . GLN B 1 188 ? 8.438 -18.266 -8.195 1 98.06 188 GLN B N 1
ATOM 3926 C CA . GLN B 1 188 ? 9.43 -17.406 -7.555 1 98.06 188 GLN B CA 1
ATOM 3927 C C . GLN B 1 188 ? 8.82 -16.656 -6.375 1 98.06 188 GLN B C 1
ATOM 3929 O O . GLN B 1 188 ? 9.43 -16.578 -5.305 1 98.06 188 GLN B O 1
ATOM 3934 N N . ALA B 1 189 ? 7.699 -16.094 -6.605 1 97.38 189 ALA B N 1
ATOM 3935 C CA . ALA B 1 189 ? 7.004 -15.344 -5.562 1 97.38 189 ALA B CA 1
ATOM 3936 C C . ALA B 1 189 ? 6.707 -16.234 -4.355 1 97.38 189 ALA B C 1
ATOM 3938 O O . ALA B 1 189 ? 6.977 -15.844 -3.215 1 97.38 189 ALA B O 1
ATOM 3939 N N . GLU B 1 190 ? 6.176 -17.391 -4.605 1 94.5 190 GLU B N 1
ATOM 3940 C CA . GLU B 1 190 ? 5.812 -18.328 -3.539 1 94.5 190 GLU B CA 1
ATOM 3941 C C . GLU B 1 190 ? 7.047 -18.812 -2.789 1 94.5 190 GLU B C 1
ATOM 3943 O O . GLU B 1 190 ? 7.012 -18.984 -1.567 1 94.5 190 GLU B O 1
ATOM 3948 N N . ALA B 1 191 ? 8.102 -19.062 -3.521 1 95.56 191 ALA B N 1
ATOM 3949 C CA . ALA B 1 191 ? 9.359 -19.438 -2.865 1 95.56 191 ALA B CA 1
ATOM 3950 C C . ALA B 1 191 ? 9.836 -18.328 -1.934 1 95.56 191 ALA B C 1
ATOM 3952 O O . ALA B 1 191 ? 10.32 -18.594 -0.831 1 95.56 191 ALA B O 1
ATOM 3953 N N . GLN B 1 192 ? 9.695 -17.109 -2.377 1 94.62 192 GLN B N 1
ATOM 3954 C CA . GLN B 1 192 ? 10.109 -15.977 -1.565 1 94.62 192 GLN B CA 1
ATOM 3955 C C . GLN B 1 192 ? 9.227 -15.828 -0.328 1 94.62 192 GLN B C 1
ATOM 3957 O O . GLN B 1 192 ? 9.695 -15.391 0.724 1 94.62 192 GLN B O 1
ATOM 3962 N N . GLU B 1 193 ? 7.934 -16.156 -0.441 1 90.81 193 GLU B N 1
ATOM 3963 C CA . GLU B 1 193 ? 7.059 -16.141 0.727 1 90.81 193 GLU B CA 1
ATOM 3964 C C . GLU B 1 193 ? 7.617 -17.031 1.842 1 90.81 193 GLU B C 1
ATOM 3966 O O . GLU B 1 193 ? 7.551 -16.656 3.018 1 90.81 193 GLU B O 1
ATOM 3971 N N . VAL B 1 194 ? 8.141 -18.141 1.462 1 87.75 194 VAL B N 1
ATOM 3972 C CA . VAL B 1 194 ? 8.727 -19.062 2.426 1 87.75 194 VAL B CA 1
ATOM 3973 C C . VAL B 1 194 ? 9.953 -18.422 3.078 1 87.75 194 VAL B C 1
ATOM 3975 O O . VAL B 1 194 ? 10.156 -18.547 4.289 1 87.75 194 VAL B O 1
ATOM 3978 N N . THR B 1 195 ? 10.703 -17.75 2.314 1 90.69 195 THR B N 1
ATOM 3979 C CA . THR B 1 195 ? 11.867 -17.047 2.826 1 90.69 195 THR B CA 1
ATOM 3980 C C . THR B 1 195 ? 11.453 -15.969 3.824 1 90.69 195 THR B C 1
ATOM 3982 O O . THR B 1 195 ? 12.078 -15.812 4.875 1 90.69 195 THR B O 1
ATOM 3985 N N . ILE B 1 196 ? 10.438 -15.266 3.445 1 88.19 196 ILE B N 1
ATOM 3986 C CA . ILE B 1 196 ? 9.93 -14.203 4.312 1 88.19 196 ILE B CA 1
ATOM 3987 C C . ILE B 1 196 ? 9.445 -14.805 5.633 1 88.19 196 ILE B C 1
ATOM 3989 O O . ILE B 1 196 ? 9.766 -14.297 6.707 1 88.19 196 ILE B O 1
ATOM 3993 N N . ALA B 1 197 ? 8.695 -15.883 5.543 1 82.19 197 ALA B N 1
ATOM 3994 C CA . ALA B 1 197 ? 8.195 -16.562 6.742 1 82.19 197 ALA B CA 1
ATOM 3995 C C . ALA B 1 197 ? 9.352 -16.984 7.648 1 82.19 197 ALA B C 1
ATOM 3997 O O . ALA B 1 197 ? 9.289 -16.797 8.867 1 82.19 197 ALA B O 1
ATOM 3998 N N . ARG B 1 198 ? 10.312 -17.516 7.082 1 85.06 198 ARG B N 1
ATOM 3999 C CA . ARG B 1 198 ? 11.477 -17.938 7.844 1 85.06 198 ARG B CA 1
ATOM 4000 C C . ARG B 1 198 ? 12.203 -16.75 8.453 1 85.06 198 ARG B C 1
ATOM 4002 O O . ARG B 1 198 ? 12.672 -16.812 9.594 1 85.06 198 ARG B O 1
ATOM 4009 N N . ALA B 1 199 ? 12.367 -15.672 7.73 1 86 199 ALA B N 1
ATOM 4010 C CA . ALA B 1 199 ? 13.016 -14.461 8.227 1 86 199 ALA B CA 1
ATOM 4011 C C . ALA B 1 199 ? 12.266 -13.891 9.43 1 86 199 ALA B C 1
ATOM 4013 O O . ALA B 1 199 ? 12.891 -13.43 10.391 1 86 199 ALA B O 1
ATOM 4014 N N . ILE B 1 200 ? 10.984 -13.914 9.312 1 79.12 200 ILE B N 1
ATOM 4015 C CA . ILE B 1 200 ? 10.148 -13.453 10.414 1 79.12 200 ILE B CA 1
ATOM 4016 C C . ILE B 1 200 ? 10.367 -14.352 11.633 1 79.12 200 ILE B C 1
ATOM 4018 O O . ILE B 1 200 ? 10.539 -13.859 12.75 1 79.12 200 ILE B O 1
ATOM 4022 N N . GLU B 1 201 ? 10.328 -15.656 11.461 1 76.88 201 GLU B N 1
ATOM 4023 C CA . GLU B 1 201 ? 10.523 -16.625 12.531 1 76.88 201 GLU B CA 1
ATOM 4024 C C . GLU B 1 201 ? 11.875 -16.438 13.203 1 76.88 201 GLU B C 1
ATOM 4026 O O . GLU B 1 201 ? 12 -16.578 14.422 1 76.88 201 GLU B O 1
ATOM 4031 N N . LEU B 1 202 ? 12.812 -16.109 12.477 1 84.94 202 LEU B N 1
ATOM 4032 C CA . LEU B 1 202 ? 14.172 -15.953 12.984 1 84.94 202 LEU B CA 1
ATOM 4033 C C . LEU B 1 202 ? 14.406 -14.531 13.484 1 84.94 202 LEU B C 1
ATOM 4035 O O . LEU B 1 202 ? 15.531 -14.18 13.852 1 84.94 202 LEU B O 1
ATOM 4039 N N . LYS B 1 203 ? 13.414 -13.633 13.367 1 81.38 203 LYS B N 1
ATOM 4040 C CA . LYS B 1 203 ? 13.406 -12.273 13.898 1 81.38 203 LYS B CA 1
ATOM 4041 C C . LYS B 1 203 ? 14.492 -11.422 13.242 1 81.38 203 LYS B C 1
ATOM 4043 O O . LYS B 1 203 ? 15.25 -10.734 13.93 1 81.38 203 LYS B O 1
ATOM 4048 N N . HIS B 1 204 ? 14.562 -11.648 11.984 1 87.25 204 HIS B N 1
ATOM 4049 C CA . HIS B 1 204 ? 15.469 -10.789 11.219 1 87.25 204 HIS B CA 1
ATOM 4050 C C . HIS B 1 204 ? 15.008 -9.336 11.266 1 87.25 204 HIS B C 1
ATOM 4052 O O . HIS B 1 204 ? 13.922 -9.039 11.758 1 87.25 204 HIS B O 1
ATOM 4058 N N . ASN B 1 205 ? 15.883 -8.461 10.781 1 88.5 205 ASN B N 1
ATOM 4059 C CA . ASN B 1 205 ? 15.617 -7.027 10.734 1 88.5 205 ASN B CA 1
ATOM 4060 C C . ASN B 1 205 ? 14.344 -6.723 9.945 1 88.5 205 ASN B C 1
ATOM 4062 O O . ASN B 1 205 ? 14.133 -7.281 8.875 1 88.5 205 ASN B O 1
ATOM 4066 N N . ALA B 1 206 ? 13.57 -5.824 10.461 1 79.62 206 ALA B N 1
ATOM 4067 C CA . ALA B 1 206 ? 12.281 -5.469 9.859 1 79.62 206 ALA B CA 1
ATOM 4068 C C . ALA B 1 206 ? 12.477 -4.859 8.477 1 79.62 206 ALA B C 1
ATOM 4070 O O . ALA B 1 206 ? 11.656 -5.066 7.578 1 79.62 206 ALA B O 1
ATOM 4071 N N . THR B 1 207 ? 13.5 -4.145 8.391 1 86.56 207 THR B N 1
ATOM 4072 C CA . THR B 1 207 ? 13.789 -3.506 7.113 1 86.56 207 THR B CA 1
ATOM 4073 C C . THR B 1 207 ? 14.047 -4.551 6.035 1 86.56 207 THR B C 1
ATOM 4075 O O . THR B 1 207 ? 13.578 -4.414 4.902 1 86.56 207 THR B O 1
ATOM 4078 N N . LEU B 1 208 ? 14.734 -5.562 6.434 1 92.06 208 LEU B N 1
ATOM 4079 C CA . LEU B 1 208 ? 15.023 -6.648 5.504 1 92.06 208 LEU B CA 1
ATOM 4080 C C . LEU B 1 208 ? 13.75 -7.391 5.117 1 92.06 208 LEU B C 1
ATOM 4082 O O . LEU B 1 208 ? 13.531 -7.695 3.943 1 92.06 208 LEU B O 1
ATOM 4086 N N . ILE B 1 209 ? 12.93 -7.648 6.008 1 89.19 209 ILE B N 1
ATOM 4087 C CA . ILE B 1 209 ? 11.688 -8.367 5.758 1 89.19 209 ILE B CA 1
ATOM 4088 C C . ILE B 1 209 ? 10.781 -7.527 4.855 1 89.19 209 ILE B C 1
ATOM 4090 O O . ILE B 1 209 ? 10.164 -8.055 3.928 1 89.19 209 ILE B O 1
ATOM 4094 N N . ALA B 1 210 ? 10.781 -6.238 5.121 1 89.25 210 ALA B N 1
ATOM 4095 C CA . ALA B 1 210 ? 9.969 -5.34 4.305 1 89.25 210 ALA B CA 1
ATOM 4096 C C . ALA B 1 210 ? 10.469 -5.309 2.865 1 89.25 210 ALA B C 1
ATOM 4098 O O . ALA B 1 210 ? 9.68 -5.258 1.924 1 89.25 210 ALA B O 1
ATOM 4099 N N . ALA B 1 211 ? 11.766 -5.332 2.748 1 95.44 211 ALA B N 1
ATOM 4100 C CA . ALA B 1 211 ? 12.352 -5.336 1.409 1 95.44 211 ALA B CA 1
ATOM 4101 C C . ALA B 1 211 ? 11.969 -6.602 0.649 1 95.44 211 ALA B C 1
ATOM 4103 O O . ALA B 1 211 ? 11.609 -6.543 -0.527 1 95.44 211 ALA B O 1
ATOM 4104 N N . LEU B 1 212 ? 12.039 -7.723 1.305 1 94.69 212 LEU B N 1
ATOM 4105 C CA . LEU B 1 212 ? 11.641 -8.992 0.701 1 94.69 212 LEU B CA 1
ATOM 4106 C C . LEU B 1 212 ? 10.156 -8.984 0.343 1 94.69 212 LEU B C 1
ATOM 4108 O O . LEU B 1 212 ? 9.773 -9.461 -0.729 1 94.69 212 LEU B O 1
ATOM 4112 N N . ALA B 1 213 ? 9.398 -8.43 1.237 1 92.19 213 ALA B N 1
ATOM 4113 C CA . ALA B 1 213 ? 7.961 -8.344 1.001 1 92.19 213 ALA B CA 1
ATOM 4114 C C . ALA B 1 213 ? 7.652 -7.477 -0.213 1 92.19 213 ALA B C 1
ATOM 4116 O O . ALA B 1 213 ? 6.773 -7.805 -1.014 1 92.19 213 ALA B O 1
ATOM 4117 N N . PHE B 1 214 ? 8.336 -6.414 -0.335 1 95.94 214 PHE B N 1
ATOM 4118 C CA . PHE B 1 214 ? 8.148 -5.523 -1.475 1 95.94 214 PHE B CA 1
ATOM 4119 C C . PHE B 1 214 ? 8.461 -6.242 -2.781 1 95.94 214 PHE B C 1
ATOM 4121 O O . PHE B 1 214 ? 7.695 -6.16 -3.74 1 95.94 214 PHE B O 1
ATOM 4128 N N . GLU B 1 215 ? 9.602 -6.918 -2.77 1 97.44 215 GLU B N 1
ATOM 4129 C CA . GLU B 1 215 ? 9.977 -7.68 -3.953 1 97.44 215 GLU B CA 1
ATOM 4130 C C . GLU B 1 215 ? 8.938 -8.758 -4.27 1 97.44 215 GLU B C 1
ATOM 4132 O O . GLU B 1 215 ? 8.602 -8.977 -5.434 1 97.44 215 GLU B O 1
ATOM 4137 N N . THR B 1 216 ? 8.453 -9.43 -3.285 1 96.12 216 THR B N 1
ATOM 4138 C CA . THR B 1 216 ? 7.43 -10.461 -3.461 1 96.12 216 THR B CA 1
ATOM 4139 C C . THR B 1 216 ? 6.156 -9.867 -4.051 1 96.12 216 THR B C 1
ATOM 4141 O O . THR B 1 216 ? 5.574 -10.43 -4.98 1 96.12 216 THR B O 1
ATOM 4144 N N . ALA B 1 217 ? 5.738 -8.695 -3.486 1 96 217 ALA B N 1
ATOM 4145 C CA . ALA B 1 217 ? 4.578 -8.008 -4.043 1 96 217 ALA B CA 1
ATOM 4146 C C . ALA B 1 217 ? 4.777 -7.699 -5.523 1 96 217 ALA B C 1
ATOM 4148 O O . ALA B 1 217 ? 3.85 -7.848 -6.324 1 96 217 ALA B O 1
ATOM 4149 N N . ASN B 1 218 ? 5.953 -7.355 -5.859 1 98.06 218 ASN B N 1
ATOM 4150 C CA . ASN B 1 218 ? 6.273 -7.039 -7.25 1 98.06 218 ASN B CA 1
ATOM 4151 C C . ASN B 1 218 ? 6.18 -8.273 -8.141 1 98.06 218 ASN B C 1
ATOM 4153 O O . ASN B 1 218 ? 5.738 -8.188 -9.289 1 98.06 218 ASN B O 1
ATOM 4157 N N . PHE B 1 219 ? 6.664 -9.375 -7.625 1 98.38 219 PHE B N 1
ATOM 4158 C CA . PHE B 1 219 ? 6.535 -10.625 -8.367 1 98.38 219 PHE B CA 1
ATOM 4159 C C . PHE B 1 219 ? 5.07 -10.922 -8.68 1 98.38 219 PHE B C 1
ATOM 4161 O O . PHE B 1 219 ? 4.723 -11.219 -9.82 1 98.38 219 PHE B O 1
ATOM 4168 N N . TYR B 1 220 ? 4.23 -10.812 -7.699 1 97.56 220 TYR B N 1
ATOM 4169 C CA . TYR B 1 220 ? 2.816 -11.102 -7.902 1 97.56 220 TYR B CA 1
ATOM 4170 C C . TYR B 1 220 ? 2.186 -10.094 -8.852 1 97.56 220 TYR B C 1
ATOM 4172 O O . TYR B 1 220 ? 1.334 -10.445 -9.672 1 97.56 220 TYR B O 1
ATOM 4180 N N . GLN B 1 221 ? 2.582 -8.844 -8.734 1 98.19 221 GLN B N 1
ATOM 4181 C CA . GLN B 1 221 ? 2.104 -7.824 -9.656 1 98.19 221 GLN B CA 1
ATOM 4182 C C . GLN B 1 221 ? 2.484 -8.164 -11.094 1 98.19 221 GLN B C 1
ATOM 4184 O O . GLN B 1 221 ? 1.657 -8.062 -12.008 1 98.19 221 GLN B O 1
ATOM 4189 N N . LYS B 1 222 ? 3.74 -8.516 -11.234 1 98.31 222 LYS B N 1
ATOM 4190 C CA . LYS B 1 222 ? 4.238 -8.898 -12.555 1 98.31 222 LYS B CA 1
ATOM 4191 C C . LYS B 1 222 ? 3.467 -10.094 -13.109 1 98.31 222 LYS B C 1
ATOM 4193 O O . LYS B 1 222 ? 3.066 -10.094 -14.273 1 98.31 222 LYS B O 1
ATOM 4198 N N . ALA B 1 223 ? 3.279 -11.125 -12.273 1 98.38 223 ALA B N 1
ATOM 4199 C CA . ALA B 1 223 ? 2.537 -12.305 -12.695 1 98.38 223 ALA B CA 1
ATOM 4200 C C . ALA B 1 223 ? 1.121 -11.938 -13.133 1 98.38 223 ALA B C 1
ATOM 4202 O O . ALA B 1 223 ? 0.649 -12.398 -14.172 1 98.38 223 ALA B O 1
ATOM 4203 N N . ASP B 1 224 ? 0.433 -11.102 -12.359 1 98 224 ASP B N 1
ATOM 4204 C CA . ASP B 1 224 ? -0.908 -10.648 -12.711 1 98 224 ASP B CA 1
ATOM 4205 C C . ASP B 1 224 ? -0.902 -9.906 -14.047 1 98 224 ASP B C 1
ATOM 4207 O O . ASP B 1 224 ? -1.774 -10.125 -14.891 1 98 224 ASP B O 1
ATOM 4211 N N . GLY B 1 225 ? 0.08 -9.109 -14.234 1 97.62 225 GLY B N 1
ATOM 4212 C CA . GLY B 1 225 ? 0.185 -8.32 -15.453 1 97.62 225 GLY B CA 1
ATOM 4213 C C . GLY B 1 225 ? 0.341 -9.172 -16.703 1 97.62 225 GLY B C 1
ATOM 4214 O O . GLY B 1 225 ? -0.143 -8.805 -17.781 1 97.62 225 GLY B O 1
ATOM 4215 N N . THR B 1 226 ? 1.011 -10.258 -16.531 1 96.94 226 THR B N 1
ATOM 4216 C CA . THR B 1 226 ? 1.267 -11.133 -17.672 1 96.94 226 THR B CA 1
ATOM 4217 C C . THR B 1 226 ? -0.031 -11.766 -18.172 1 96.94 226 THR B C 1
ATOM 4219 O O . THR B 1 226 ? -0.168 -12.055 -19.359 1 96.94 226 THR B O 1
ATOM 4222 N N . LEU B 1 227 ? -1.06 -11.898 -17.344 1 97.12 227 LEU B N 1
ATOM 4223 C CA . LEU B 1 227 ? -2.301 -12.586 -17.672 1 97.12 227 LEU B CA 1
ATOM 4224 C C . LEU B 1 227 ? -3.373 -11.602 -18.109 1 97.12 227 LEU B C 1
ATOM 4226 O O . LEU B 1 227 ? -4.461 -12 -18.531 1 97.12 227 LEU B O 1
ATOM 4230 N N . ASN B 1 228 ? -3.072 -10.266 -18.062 1 94.31 228 ASN B N 1
ATOM 4231 C CA . ASN B 1 228 ? -4.102 -9.234 -18.125 1 94.31 228 ASN B CA 1
ATOM 4232 C C . ASN B 1 228 ? -4.785 -9.195 -19.484 1 94.31 228 ASN B C 1
ATOM 4234 O O . ASN B 1 228 ? -5.895 -8.672 -19.609 1 94.31 228 ASN B O 1
ATOM 4238 N N . THR B 1 229 ? -4.199 -9.797 -20.531 1 95.25 229 THR B N 1
ATOM 4239 C CA . THR B 1 229 ? -4.789 -9.75 -21.859 1 95.25 229 THR B CA 1
ATOM 4240 C C . THR B 1 229 ? -5.465 -11.078 -22.203 1 95.25 229 THR B C 1
ATOM 4242 O O . THR B 1 229 ? -6.023 -11.234 -23.281 1 95.25 229 THR B O 1
ATOM 4245 N N . LEU B 1 230 ? -5.398 -12.086 -21.312 1 95.62 230 LEU B N 1
ATOM 4246 C CA . LEU B 1 230 ? -6.059 -13.367 -21.562 1 95.62 230 LEU B CA 1
ATOM 4247 C C . LEU B 1 230 ? -7.551 -13.281 -21.25 1 95.62 230 LEU B C 1
ATOM 4249 O O . LEU B 1 230 ? -7.988 -12.359 -20.547 1 95.62 230 LEU B O 1
ATOM 4253 N N . GLU B 1 231 ? -8.297 -14.195 -21.766 1 93.88 231 GLU B N 1
ATOM 4254 C CA . GLU B 1 231 ? -9.734 -14.234 -21.547 1 93.88 231 GLU B CA 1
ATOM 4255 C C . GLU B 1 231 ? -10.062 -14.367 -20.062 1 93.88 231 GLU B C 1
ATOM 4257 O O . GLU B 1 231 ? -9.547 -15.266 -19.391 1 93.88 231 GLU B O 1
ATOM 4262 N N . PRO B 1 232 ? -10.906 -13.508 -19.578 1 93.44 232 PRO B N 1
ATOM 4263 C CA . PRO B 1 232 ? -11.234 -13.508 -18.156 1 93.44 232 PRO B CA 1
ATOM 4264 C C . PRO B 1 232 ? -11.852 -14.828 -17.688 1 93.44 232 PRO B C 1
ATOM 4266 O O . PRO B 1 232 ? -11.648 -15.234 -16.547 1 93.44 232 PRO B O 1
ATOM 4269 N N . GLU B 1 233 ? -12.516 -15.469 -18.469 1 90.5 233 GLU B N 1
ATOM 4270 C CA . GLU B 1 233 ? -13.188 -16.703 -18.094 1 90.5 233 GLU B CA 1
ATOM 4271 C C . GLU B 1 233 ? -12.195 -17.75 -17.609 1 90.5 233 GLU B C 1
ATOM 4273 O O . GLU B 1 233 ? -12.508 -18.562 -16.734 1 90.5 233 GLU B O 1
ATOM 4278 N N . CYS B 1 234 ? -11.023 -17.688 -18.172 1 91 234 CYS B N 1
ATOM 4279 C CA . CYS B 1 234 ? -10.062 -18.734 -17.828 1 91 234 CYS B CA 1
ATOM 4280 C C . CYS B 1 234 ? -8.992 -18.203 -16.875 1 91 234 CYS B C 1
ATOM 4282 O O . CYS B 1 234 ? -8.312 -18.984 -16.203 1 91 234 CYS B O 1
ATOM 4284 N N . SER B 1 235 ? -8.875 -16.828 -16.828 1 95 235 SER B N 1
ATOM 4285 C CA . SER B 1 235 ? -7.719 -16.312 -16.109 1 95 235 SER B CA 1
ATOM 4286 C C . SER B 1 235 ? -8.141 -15.57 -14.844 1 95 235 SER B C 1
ATOM 4288 O O . SER B 1 235 ? -7.32 -15.312 -13.969 1 95 235 SER B O 1
ATOM 4290 N N . SER B 1 236 ? -9.391 -15.258 -14.633 1 95.12 236 SER B N 1
ATOM 4291 C CA . SER B 1 236 ? -9.844 -14.336 -13.602 1 95.12 236 SER B CA 1
ATOM 4292 C C . SER B 1 236 ? -9.539 -14.867 -12.203 1 95.12 236 SER B C 1
ATOM 4294 O O . SER B 1 236 ? -9.078 -14.125 -11.336 1 95.12 236 SER B O 1
ATOM 4296 N N . LYS B 1 237 ? -9.844 -16.125 -11.961 1 93.38 237 LYS B N 1
ATOM 4297 C CA . LYS B 1 237 ? -9.609 -16.703 -10.641 1 93.38 237 LYS B CA 1
ATOM 4298 C C . LYS B 1 237 ? -8.125 -16.641 -10.273 1 93.38 237 LYS B C 1
ATOM 4300 O O . LYS B 1 237 ? -7.773 -16.266 -9.156 1 93.38 237 LYS B O 1
ATOM 4305 N N . TRP B 1 238 ? -7.297 -17.062 -11.227 1 95.44 238 TRP B N 1
ATOM 4306 C CA . TRP B 1 238 ? -5.852 -17 -11.023 1 95.44 238 TRP B CA 1
ATOM 4307 C C . TRP B 1 238 ? -5.387 -15.578 -10.773 1 95.44 238 TRP B C 1
ATOM 4309 O O . TRP B 1 238 ? -4.598 -15.328 -9.852 1 95.44 238 TRP B O 1
ATOM 4319 N N . ARG B 1 239 ? -5.906 -14.617 -11.5 1 96.44 239 ARG B N 1
ATOM 4320 C CA . ARG B 1 239 ? -5.531 -13.219 -11.359 1 96.44 239 ARG B CA 1
ATOM 4321 C C . ARG B 1 239 ? -5.949 -12.672 -10 1 96.44 239 ARG B C 1
ATOM 4323 O O . ARG B 1 239 ? -5.207 -11.906 -9.375 1 96.44 239 ARG B O 1
ATOM 4330 N N . LYS B 1 240 ? -7.066 -13.078 -9.539 1 93 240 LYS B N 1
ATOM 4331 C CA . LYS B 1 240 ? -7.527 -12.625 -8.234 1 93 240 LYS B CA 1
ATOM 4332 C C . LYS B 1 240 ? -6.609 -13.125 -7.121 1 93 240 LYS B C 1
ATOM 4334 O O . LYS B 1 240 ? -6.34 -12.398 -6.16 1 93 240 LYS B O 1
ATOM 4339 N N . TYR B 1 241 ? -6.164 -14.312 -7.262 1 92.25 241 TYR B N 1
ATOM 4340 C CA . TYR B 1 241 ? -5.188 -14.844 -6.316 1 92.25 241 TYR B CA 1
ATOM 4341 C C . TYR B 1 241 ? -3.916 -14.008 -6.312 1 92.25 241 TYR B C 1
ATOM 4343 O O . TYR B 1 241 ? -3.41 -13.641 -5.25 1 92.25 241 TYR B O 1
ATOM 4351 N N . LEU B 1 242 ? -3.461 -13.727 -7.473 1 96.31 242 LEU B N 1
ATOM 4352 C CA . LEU B 1 242 ? -2.219 -12.977 -7.602 1 96.31 242 LEU B CA 1
ATOM 4353 C C . LEU B 1 242 ? -2.379 -11.562 -7.047 1 96.31 242 LEU B C 1
ATOM 4355 O O . LEU B 1 242 ? -1.49 -11.062 -6.355 1 96.31 242 LEU B O 1
ATOM 4359 N N . GLN B 1 243 ? -3.49 -10.953 -7.328 1 95.56 243 GLN B N 1
ATOM 4360 C CA . GLN B 1 243 ? -3.777 -9.617 -6.82 1 95.56 243 GLN B CA 1
ATOM 4361 C C . GLN B 1 243 ? -3.893 -9.625 -5.297 1 95.56 243 GLN B C 1
ATOM 4363 O O . GLN B 1 243 ? -3.385 -8.727 -4.625 1 95.56 243 GLN B O 1
ATOM 4368 N N . LEU B 1 244 ? -4.551 -10.625 -4.832 1 91.12 244 LEU B N 1
ATOM 4369 C CA . LEU B 1 244 ? -4.699 -10.789 -3.389 1 91.12 244 LEU B CA 1
ATOM 4370 C C . LEU B 1 244 ? -3.336 -10.836 -2.707 1 91.12 244 LEU B C 1
ATOM 4372 O O . LEU B 1 244 ? -3.092 -10.102 -1.749 1 91.12 244 LEU B O 1
ATOM 4376 N N . LYS B 1 245 ? -2.486 -11.672 -3.266 1 90.56 245 LYS B N 1
ATOM 4377 C CA . LYS B 1 245 ? -1.156 -11.828 -2.682 1 90.56 245 LYS B CA 1
ATOM 4378 C C . LYS B 1 245 ? -0.358 -10.531 -2.789 1 90.56 245 LYS B C 1
ATOM 4380 O O . LYS B 1 245 ? 0.351 -10.148 -1.855 1 90.56 245 LYS B O 1
ATOM 4385 N N . GLN B 1 246 ? -0.493 -9.836 -3.893 1 95.12 246 GLN B N 1
ATOM 4386 C CA . GLN B 1 246 ? 0.195 -8.562 -4.094 1 95.12 246 GLN B CA 1
ATOM 4387 C C . GLN B 1 246 ? -0.204 -7.547 -3.027 1 95.12 246 GLN B C 1
ATOM 4389 O O . GLN B 1 246 ? 0.657 -6.938 -2.389 1 95.12 246 GLN B O 1
ATOM 4394 N N . HIS B 1 247 ? -1.491 -7.402 -2.818 1 91.25 247 HIS B N 1
ATOM 4395 C CA . HIS B 1 247 ? -1.979 -6.402 -1.878 1 91.25 247 HIS B CA 1
ATOM 4396 C C . HIS B 1 247 ? -1.676 -6.801 -0.439 1 91.25 247 HIS B C 1
ATOM 4398 O O . HIS B 1 247 ? -1.428 -5.941 0.41 1 91.25 247 HIS B O 1
ATOM 4404 N N . PHE B 1 248 ? -1.673 -8.023 -0.216 1 86.12 248 PHE B N 1
ATOM 4405 C CA . PHE B 1 248 ? -1.32 -8.508 1.111 1 86.12 248 PHE B CA 1
ATOM 4406 C C . PHE B 1 248 ? 0.104 -8.109 1.476 1 86.12 248 PHE B C 1
ATOM 4408 O O . PHE B 1 248 ? 0.334 -7.504 2.527 1 86.12 248 PHE B O 1
ATOM 4415 N N . TYR B 1 249 ? 1.002 -8.398 0.632 1 90.38 249 TYR B N 1
ATOM 4416 C CA . TYR B 1 249 ? 2.396 -8.094 0.936 1 90.38 249 TYR B CA 1
ATOM 4417 C C . TYR B 1 249 ? 2.654 -6.594 0.888 1 90.38 249 TYR B C 1
ATOM 4419 O O . TYR B 1 249 ? 3.479 -6.074 1.645 1 90.38 249 TYR B O 1
ATOM 4427 N N . MET B 1 250 ? 1.915 -5.879 0.015 1 91.69 250 MET B N 1
ATOM 4428 C CA . MET B 1 250 ? 2.051 -4.426 -0.021 1 91.69 250 MET B CA 1
ATOM 4429 C C . MET B 1 250 ? 1.569 -3.801 1.284 1 91.69 250 MET B C 1
ATOM 4431 O O . MET B 1 250 ? 2.119 -2.795 1.736 1 91.69 250 MET B O 1
ATOM 4435 N N . SER B 1 251 ? 0.521 -4.371 1.827 1 87.38 251 SER B N 1
ATOM 4436 C CA . SER B 1 251 ? 0.052 -3.889 3.121 1 87.38 251 SER B CA 1
ATOM 4437 C C . SER B 1 251 ? 1.145 -3.994 4.18 1 87.38 251 SER B C 1
ATOM 4439 O O . SER B 1 251 ? 1.338 -3.072 4.977 1 87.38 251 SER B O 1
ATOM 4441 N N . TYR B 1 252 ? 1.865 -5.078 4.133 1 82.19 252 TYR B N 1
ATOM 4442 C CA . TYR B 1 252 ? 2.969 -5.262 5.07 1 82.19 252 TYR B CA 1
ATOM 4443 C C . TYR B 1 252 ? 4.07 -4.238 4.828 1 82.19 252 TYR B C 1
ATOM 4445 O O . TYR B 1 252 ? 4.621 -3.676 5.773 1 82.19 252 TYR B O 1
ATOM 4453 N N . VAL B 1 253 ? 4.363 -4.059 3.621 1 90 253 VAL B N 1
ATOM 4454 C CA . VAL B 1 253 ? 5.418 -3.121 3.254 1 90 253 VAL B CA 1
ATOM 4455 C C . VAL B 1 253 ? 5.07 -1.725 3.76 1 90 253 VAL B C 1
ATOM 4457 O O . VAL B 1 253 ? 5.891 -1.065 4.398 1 90 253 VAL B O 1
ATOM 4460 N N . SER B 1 254 ? 3.867 -1.29 3.455 1 88.5 254 SER B N 1
ATOM 4461 C CA . SER B 1 254 ? 3.426 0.041 3.859 1 88.5 254 SER B CA 1
ATOM 4462 C C . SER B 1 254 ? 3.418 0.183 5.379 1 88.5 254 SER B C 1
ATOM 4464 O O . SER B 1 254 ? 3.828 1.215 5.914 1 88.5 254 SER B O 1
ATOM 4466 N N . TYR B 1 255 ? 3.033 -0.796 5.984 1 81.62 255 TYR B N 1
ATOM 4467 C CA . TYR B 1 255 ? 2.994 -0.782 7.441 1 81.62 255 TYR B CA 1
ATOM 4468 C C . TYR B 1 255 ? 4.402 -0.702 8.023 1 81.62 255 TYR B C 1
ATOM 4470 O O . TYR B 1 255 ? 4.656 0.084 8.938 1 81.62 255 TYR B O 1
ATOM 4478 N N . SER B 1 256 ? 5.211 -1.587 7.59 1 82.06 256 SER B N 1
ATOM 4479 C CA . SER B 1 256 ? 6.594 -1.586 8.055 1 82.06 256 SER B CA 1
ATOM 4480 C C . SER B 1 256 ? 7.242 -0.221 7.852 1 82.06 256 SER B C 1
ATOM 4482 O O . SER B 1 256 ? 7.965 0.266 8.727 1 82.06 256 SER B O 1
ATOM 4484 N N . ARG B 1 257 ? 6.98 0.355 6.754 1 88.19 257 ARG B N 1
ATOM 4485 C CA . ARG B 1 257 ? 7.523 1.682 6.477 1 88.19 257 ARG B CA 1
ATOM 4486 C C . ARG B 1 257 ? 6.961 2.717 7.445 1 88.19 257 ARG B C 1
ATOM 4488 O O . ARG B 1 257 ? 7.688 3.598 7.91 1 88.19 257 ARG B O 1
ATOM 4495 N N . ALA B 1 258 ? 5.672 2.674 7.688 1 85.38 258 ALA B N 1
ATOM 4496 C CA . ALA B 1 258 ? 5.055 3.584 8.648 1 85.38 258 ALA B CA 1
ATOM 4497 C C . ALA B 1 258 ? 5.711 3.465 10.016 1 85.38 258 ALA B C 1
ATOM 4499 O O . ALA B 1 258 ? 5.973 4.473 10.68 1 85.38 258 ALA B O 1
ATOM 4500 N N . GLU B 1 259 ? 6.016 2.248 10.406 1 78.62 259 GLU B N 1
ATOM 4501 C CA . GLU B 1 259 ? 6.668 2.012 11.688 1 78.62 259 GLU B CA 1
ATOM 4502 C C . GLU B 1 259 ? 8.062 2.621 11.719 1 78.62 259 GLU B C 1
ATOM 4504 O O . GLU B 1 259 ? 8.453 3.254 12.703 1 78.62 259 GLU B O 1
ATOM 4509 N N . THR B 1 260 ? 8.773 2.354 10.711 1 84.81 260 THR B N 1
ATOM 4510 C CA . THR B 1 260 ? 10.109 2.926 10.609 1 84.81 260 THR B CA 1
ATOM 4511 C C . THR B 1 260 ? 10.055 4.449 10.641 1 84.81 260 THR B C 1
ATOM 4513 O O . THR B 1 260 ? 10.844 5.09 11.336 1 84.81 260 THR B O 1
ATOM 4516 N N . LEU B 1 261 ? 9.117 5.012 9.93 1 88.19 261 LEU B N 1
ATOM 4517 C CA . LEU B 1 261 ? 8.961 6.461 9.859 1 88.19 261 LEU B CA 1
ATOM 4518 C C . LEU B 1 261 ? 8.562 7.031 11.219 1 88.19 261 LEU B C 1
ATOM 4520 O O . LEU B 1 261 ? 8.945 8.148 11.562 1 88.19 261 LEU B O 1
ATOM 4524 N N . CYS B 1 262 ? 7.758 6.273 11.914 1 83.56 262 CYS B N 1
ATOM 4525 C CA . CYS B 1 262 ? 7.391 6.711 13.258 1 83.56 262 CYS B CA 1
ATOM 4526 C C . CYS B 1 262 ? 8.625 6.91 14.125 1 83.56 262 CYS B C 1
ATOM 4528 O O . CYS B 1 262 ? 8.75 7.926 14.812 1 83.56 262 CYS B O 1
ATOM 4530 N N . LYS B 1 263 ? 9.555 5.996 14.031 1 81.25 263 LYS B N 1
ATOM 4531 C CA . LYS B 1 263 ? 10.805 6.102 14.773 1 81.25 263 LYS B CA 1
ATOM 4532 C C . LYS B 1 263 ? 11.648 7.277 14.273 1 81.25 263 LYS B C 1
ATOM 4534 O O . LYS B 1 263 ? 12.172 8.047 15.078 1 81.25 263 LYS B O 1
ATOM 4539 N N . GLU B 1 264 ? 11.734 7.312 13.023 1 87.88 264 GLU B N 1
ATOM 4540 C CA . GLU B 1 264 ? 12.5 8.406 12.43 1 87.88 264 GLU B CA 1
ATOM 4541 C C . GLU B 1 264 ? 11.906 9.766 12.812 1 87.88 264 GLU B C 1
ATOM 4543 O O . GLU B 1 264 ? 12.648 10.703 13.125 1 87.88 264 GLU B O 1
ATOM 4548 N N . TYR B 1 265 ? 10.602 9.891 12.781 1 88.88 265 TYR B N 1
ATOM 4549 C CA . TYR B 1 265 ? 9.898 11.117 13.125 1 88.88 265 TYR B CA 1
ATOM 4550 C C . TYR B 1 265 ? 10.211 11.555 14.547 1 88.88 265 TYR B C 1
ATOM 4552 O O . TYR B 1 265 ? 10.531 12.719 14.797 1 88.88 265 TYR B O 1
ATOM 4560 N N . ARG B 1 266 ? 10.234 10.672 15.406 1 84.19 266 ARG B N 1
ATOM 4561 C CA . ARG B 1 266 ? 10.492 10.953 16.812 1 84.19 266 ARG B CA 1
ATOM 4562 C C . ARG B 1 266 ? 11.922 11.422 17.031 1 84.19 266 ARG B C 1
ATOM 4564 O O . ARG B 1 266 ? 12.188 12.258 17.891 1 84.19 266 ARG B O 1
ATOM 4571 N N . GLN B 1 267 ? 12.797 10.938 16.188 1 87.12 267 GLN B N 1
ATOM 4572 C CA . GLN B 1 267 ? 14.219 11.227 16.359 1 87.12 267 GLN B CA 1
ATOM 4573 C C . GLN B 1 267 ? 14.625 12.461 15.562 1 87.12 267 GLN B C 1
ATOM 4575 O O . GLN B 1 267 ? 15.711 13.008 15.773 1 87.12 267 GLN B O 1
ATOM 4580 N N . THR B 1 268 ? 13.773 12.828 14.727 1 91 268 THR B N 1
ATOM 4581 C CA . THR B 1 268 ? 14.125 13.945 13.852 1 91 268 THR B CA 1
ATOM 4582 C C . THR B 1 268 ? 13.914 15.281 14.57 1 91 268 THR B C 1
ATOM 4584 O O . THR B 1 268 ? 12.852 15.508 15.156 1 91 268 THR B O 1
ATOM 4587 N N . LYS B 1 269 ? 14.898 16.078 14.547 1 88.25 269 LYS B N 1
ATOM 4588 C CA . LYS B 1 269 ? 14.789 17.422 15.102 1 88.25 269 LYS B CA 1
ATOM 4589 C C . LYS B 1 269 ? 14.094 18.359 14.125 1 88.25 269 LYS B C 1
ATOM 4591 O O . LYS B 1 269 ? 14.195 18.188 12.906 1 88.25 269 LYS B O 1
ATOM 4596 N N . GLY B 1 270 ? 13.359 19.281 14.594 1 86 270 GLY B N 1
ATOM 4597 C CA . GLY B 1 270 ? 12.656 20.266 13.789 1 86 270 GLY B CA 1
ATOM 4598 C C . GLY B 1 270 ? 11.555 20.969 14.547 1 86 270 GLY B C 1
ATOM 4599 O O . GLY B 1 270 ? 11.312 20.688 15.719 1 86 270 GLY B O 1
ATOM 4600 N N . PRO B 1 271 ? 10.992 21.906 13.922 1 86 271 PRO B N 1
ATOM 4601 C CA . PRO B 1 271 ? 9.945 22.672 14.602 1 86 271 PRO B CA 1
ATOM 4602 C C . PRO B 1 271 ? 8.711 21.828 14.922 1 86 271 PRO B C 1
ATOM 4604 O O . PRO B 1 271 ? 8.398 20.875 14.195 1 86 271 PRO B O 1
ATOM 4607 N N . GLY B 1 272 ? 8.07 22.203 16.078 1 78.56 272 GLY B N 1
ATOM 4608 C CA . GLY B 1 272 ? 6.789 21.594 16.391 1 78.56 272 GLY B CA 1
ATOM 4609 C C . GLY B 1 272 ? 6.887 20.484 17.406 1 78.56 272 GLY B C 1
ATOM 4610 O O . GLY B 1 272 ? 7.984 20 17.703 1 78.56 272 GLY B O 1
ATOM 4611 N N . SER B 1 273 ? 5.824 20.156 17.984 1 76.06 273 SER B N 1
ATOM 4612 C CA . SER B 1 273 ? 5.75 19.078 18.953 1 76.06 273 SER B CA 1
ATOM 4613 C C . SER B 1 273 ? 5.633 17.719 18.266 1 76.06 273 SER B C 1
ATOM 4615 O O . SER B 1 273 ? 5.035 17.609 17.188 1 76.06 273 SER B O 1
ATOM 4617 N N . THR B 1 274 ? 6.375 16.828 18.797 1 72.5 274 THR B N 1
ATOM 4618 C CA . THR B 1 274 ? 6.355 15.484 18.234 1 72.5 274 THR B CA 1
ATOM 4619 C C . THR B 1 274 ? 5.062 14.766 18.609 1 72.5 274 THR B C 1
ATOM 4621 O O . THR B 1 274 ? 4.711 14.664 19.781 1 72.5 274 THR B O 1
ATOM 4624 N N . ALA B 1 275 ? 4.234 14.492 17.547 1 73.19 275 ALA B N 1
ATOM 4625 C CA . ALA B 1 275 ? 3.033 13.688 17.734 1 73.19 275 ALA B CA 1
ATOM 4626 C C . ALA B 1 275 ? 3.393 12.242 18.094 1 73.19 275 ALA B C 1
ATOM 4628 O O . ALA B 1 275 ? 4.512 11.797 17.828 1 73.19 275 ALA B O 1
ATOM 4629 N N . LYS B 1 276 ? 2.498 11.648 18.844 1 68.12 276 LYS B N 1
ATOM 4630 C CA . LYS B 1 276 ? 2.66 10.227 19.125 1 68.12 276 LYS B CA 1
ATOM 4631 C C . LYS B 1 276 ? 1.562 9.398 18.469 1 68.12 276 LYS B C 1
ATOM 4633 O O . LYS B 1 276 ? 0.667 8.883 19.141 1 68.12 276 LYS B O 1
ATOM 4638 N N . PRO B 1 277 ? 1.663 9.383 17.172 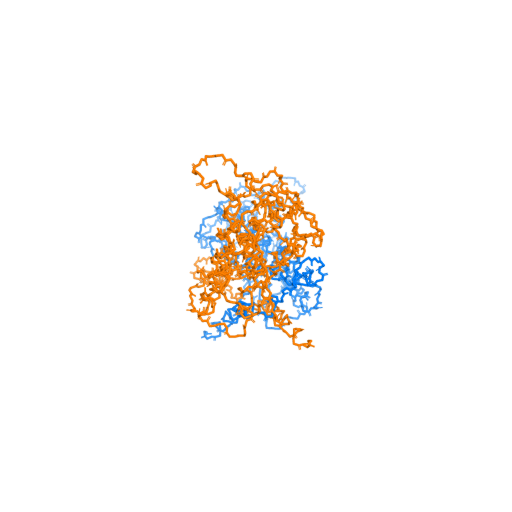1 59.41 277 PRO B N 1
ATOM 4639 C CA . PRO B 1 277 ? 0.579 8.75 16.422 1 59.41 277 PRO B CA 1
ATOM 4640 C C . PRO B 1 277 ? 0.294 7.324 16.891 1 59.41 277 PRO B C 1
ATOM 4642 O O . PRO B 1 277 ? -0.854 6.875 16.844 1 59.41 277 PRO B O 1
ATOM 4645 N N . SER B 1 278 ? 1.263 6.621 17.297 1 55.84 278 SER B N 1
ATOM 4646 C CA . SER B 1 278 ? 1.136 5.215 17.656 1 55.84 278 SER B CA 1
ATOM 4647 C C . SER B 1 278 ? 0.195 5.035 18.844 1 55.84 278 SER B C 1
ATOM 4649 O O . SER B 1 278 ? -0.387 3.963 19.031 1 55.84 278 SER B O 1
ATOM 4651 N N . GLU B 1 279 ? -0.048 6.121 19.516 1 53.53 279 GLU B N 1
ATOM 4652 C CA . GLU B 1 279 ? -0.805 5.992 20.766 1 53.53 279 GLU B CA 1
ATOM 4653 C C . GLU B 1 279 ? -2.273 6.352 20.562 1 53.53 279 GLU B C 1
ATOM 4655 O O . GLU B 1 279 ? -3.094 6.184 21.453 1 53.53 279 GLU B O 1
ATOM 4660 N N . GLN B 1 280 ? -2.506 6.641 19.438 1 53.91 280 GLN B N 1
ATOM 4661 C CA . GLN B 1 280 ? -3.846 7.195 19.297 1 53.91 280 GLN B CA 1
ATOM 4662 C C . GLN B 1 280 ? -4.844 6.129 18.859 1 53.91 280 GLN B C 1
ATOM 4664 O O . GLN B 1 280 ? -4.488 5.188 18.141 1 53.91 280 GLN B O 1
ATOM 4669 N N . LEU B 1 281 ? -5.965 6.242 19.469 1 49.94 281 LEU B N 1
ATOM 4670 C CA . LEU B 1 281 ? -7.086 5.32 19.328 1 49.94 281 LEU B CA 1
ATOM 4671 C C . LEU B 1 281 ? -7.348 5.008 17.859 1 49.94 281 LEU B C 1
ATOM 4673 O O . LEU B 1 281 ? -7.652 3.865 17.5 1 49.94 281 LEU B O 1
ATOM 4677 N N . PHE B 1 282 ? -7.191 6.062 17.141 1 51.41 282 PHE B N 1
ATOM 4678 C CA . PHE B 1 282 ? -7.453 5.855 15.719 1 51.41 282 PHE B CA 1
ATOM 4679 C C . PHE B 1 282 ? -6.496 4.82 15.141 1 51.41 282 PHE B C 1
ATOM 4681 O O . PHE B 1 282 ? -6.918 3.916 14.414 1 51.41 282 PHE B O 1
ATOM 4688 N N . PHE B 1 283 ? -5.305 5.047 15.539 1 55.19 283 PHE B N 1
ATOM 4689 C CA . PHE B 1 283 ? -4.281 4.121 15.07 1 55.19 283 PHE B CA 1
ATOM 4690 C C . PHE B 1 283 ? -4.535 2.717 15.609 1 55.19 283 PHE B C 1
ATOM 4692 O O . PHE B 1 283 ? -4.418 1.733 14.875 1 55.19 283 PHE B O 1
ATOM 4699 N N . THR B 1 284 ? -5.035 2.799 16.734 1 55.91 284 THR B N 1
ATOM 4700 C CA . THR B 1 284 ? -5.258 1.507 17.375 1 55.91 284 THR B CA 1
ATOM 4701 C C . THR B 1 284 ? -6.484 0.814 16.781 1 55.91 284 THR B C 1
ATOM 4703 O O . THR B 1 284 ? -6.492 -0.406 16.609 1 55.91 284 THR B O 1
ATOM 4706 N N . LYS B 1 285 ? -7.418 1.627 16.547 1 56.62 285 LYS B N 1
ATOM 4707 C CA . LYS B 1 285 ? -8.641 1.059 16 1 56.62 285 LYS B CA 1
ATOM 4708 C C . LYS B 1 285 ? -8.43 0.586 14.562 1 56.62 285 LYS B C 1
ATOM 4710 O O . LYS B 1 285 ? -8.844 -0.514 14.195 1 56.62 285 LYS B O 1
ATOM 4715 N N . LEU B 1 286 ? -7.887 1.541 13.891 1 58.72 286 LEU B N 1
ATOM 4716 C CA . LEU B 1 286 ? -7.613 1.159 12.516 1 58.72 286 LEU B CA 1
ATOM 4717 C C . LEU B 1 286 ? -6.613 0.012 12.453 1 58.72 286 LEU B C 1
ATOM 4719 O O . LEU B 1 286 ? -6.77 -0.915 11.656 1 58.72 286 LEU B O 1
ATOM 4723 N N . GLY B 1 287 ? -5.707 0.166 13.367 1 58.41 287 GLY B N 1
ATOM 4724 C CA . GLY B 1 287 ? -4.781 -0.945 13.508 1 58.41 287 GLY B CA 1
ATOM 4725 C C . GLY B 1 287 ? -5.453 -2.229 13.961 1 58.41 287 GLY B C 1
ATOM 4726 O O . GLY B 1 287 ? -5.156 -3.307 13.438 1 58.41 287 GLY B O 1
ATOM 4727 N N . GLY B 1 288 ? -6.426 -2.084 14.867 1 58.72 288 GLY B N 1
ATOM 4728 C CA . GLY B 1 288 ? -7.211 -3.217 15.328 1 58.72 288 GLY B CA 1
ATOM 4729 C C . GLY B 1 288 ? -8.078 -3.83 14.242 1 58.72 288 GLY B C 1
ATOM 4730 O O . GLY B 1 288 ? -8.188 -5.055 14.148 1 58.72 288 GLY B O 1
ATOM 4731 N N . LEU B 1 289 ? -8.68 -2.969 13.539 1 55.66 289 LEU B N 1
ATOM 4732 C CA . LEU B 1 289 ? -9.492 -3.463 12.438 1 55.66 289 LEU B CA 1
ATOM 4733 C C . LEU B 1 289 ? -8.648 -4.281 11.461 1 55.66 289 LEU B C 1
ATOM 4735 O O . LEU B 1 289 ? -9.086 -5.328 10.984 1 55.66 289 LEU B O 1
ATOM 4739 N N . ILE B 1 290 ? -7.594 -3.645 11.195 1 54.59 290 ILE B N 1
ATOM 4740 C CA . ILE B 1 290 ? -6.68 -4.402 10.352 1 54.59 290 ILE B CA 1
ATOM 4741 C C . ILE B 1 290 ? -6.352 -5.738 11.016 1 54.59 290 ILE B C 1
ATOM 4743 O O . ILE B 1 290 ? -6.348 -6.781 10.359 1 54.59 290 ILE B O 1
ATOM 4747 N N . LYS B 1 291 ? -6.434 -5.672 12.344 1 52.38 291 LYS B N 1
ATOM 4748 C CA . LYS B 1 291 ? -6.176 -6.855 13.164 1 52.38 291 LYS B CA 1
ATOM 4749 C C . LYS B 1 291 ? -7.344 -7.832 13.102 1 52.38 291 LYS B C 1
ATOM 4751 O O . LYS B 1 291 ? -7.148 -9.031 12.898 1 52.38 291 LYS B O 1
ATOM 4756 N N . ASN B 1 292 ? -8.492 -7.332 13.508 1 54.12 292 ASN B N 1
ATOM 4757 C CA . ASN B 1 292 ? -9.703 -8.141 13.617 1 54.12 292 ASN B CA 1
ATOM 4758 C C . ASN B 1 292 ? -10.078 -8.773 12.281 1 54.12 292 ASN B C 1
ATOM 4760 O O . ASN B 1 292 ? -10.508 -9.93 12.242 1 54.12 292 ASN B O 1
ATOM 4764 N N . THR B 1 293 ? -10.016 -8.031 11.375 1 46.31 293 THR B N 1
ATOM 4765 C CA . THR B 1 293 ? -10.328 -8.57 10.055 1 46.31 293 THR B CA 1
ATOM 4766 C C . THR B 1 293 ? -9.367 -9.703 9.695 1 46.31 293 THR B C 1
ATOM 4768 O O . THR B 1 293 ? -9.789 -10.727 9.141 1 46.31 293 THR B O 1
ATOM 4771 N N . LEU B 1 294 ? -8.219 -9.508 10.125 1 47.12 294 LEU B N 1
ATOM 4772 C CA . LEU B 1 294 ? -7.246 -10.578 9.945 1 47.12 294 LEU B CA 1
ATOM 4773 C C . LEU B 1 294 ? -7.633 -11.812 10.75 1 47.12 294 LEU B C 1
ATOM 4775 O O . LEU B 1 294 ? -7.496 -12.945 10.273 1 47.12 294 LEU B O 1
ATOM 4779 N N . GLN B 1 295 ? -8.148 -11.523 11.984 1 48.97 295 GLN B N 1
ATOM 4780 C CA . GLN B 1 295 ? -8.617 -12.609 12.836 1 48.97 295 GLN B CA 1
ATOM 4781 C C . GLN B 1 295 ? -9.883 -13.25 12.266 1 48.97 295 GLN B C 1
ATOM 4783 O O . GLN B 1 295 ? -10.047 -14.469 12.312 1 48.97 295 GLN B O 1
ATOM 4788 N N . LYS B 1 296 ? -10.797 -12.406 11.922 1 46.41 296 LYS B N 1
ATOM 4789 C CA . LYS B 1 296 ? -12.039 -12.914 11.344 1 46.41 296 LYS B CA 1
ATOM 4790 C C . LYS B 1 296 ? -11.766 -13.773 10.117 1 46.41 296 LYS B C 1
ATOM 4792 O O . LYS B 1 296 ? -12.391 -14.812 9.93 1 46.41 296 LYS B O 1
ATOM 4797 N N . CYS B 1 297 ? -11.047 -13.211 9.414 1 40.19 297 CYS B N 1
ATOM 4798 C CA . CYS B 1 297 ? -10.656 -14.07 8.305 1 40.19 297 CYS B CA 1
ATOM 4799 C C . CYS B 1 297 ? -10.117 -15.406 8.812 1 40.19 297 CYS B C 1
ATOM 4801 O O . CYS B 1 297 ? -10.312 -16.438 8.18 1 40.19 297 CYS B O 1
ATOM 4803 N N . GLU B 1 298 ? -9.711 -15.336 10.164 1 41.25 298 GLU B N 1
ATOM 4804 C CA . GLU B 1 298 ? -9.297 -16.562 10.844 1 41.25 298 GLU B CA 1
ATOM 4805 C C . GLU B 1 298 ? -10.508 -17.391 11.273 1 41.25 298 GLU B C 1
ATOM 4807 O O . GLU B 1 298 ? -10.5 -18.609 11.141 1 41.25 298 GLU B O 1
ATOM 4812 N N . ARG B 1 299 ? -11.508 -16.844 12.008 1 41.91 299 ARG B N 1
ATOM 4813 C CA . ARG B 1 299 ? -12.648 -17.516 12.609 1 41.91 299 ARG B CA 1
ATOM 4814 C C . ARG B 1 299 ? -13.609 -18.031 11.539 1 41.91 299 ARG B C 1
ATOM 4816 O O . ARG B 1 299 ? -14.188 -19.109 11.68 1 41.91 299 ARG B O 1
ATOM 4823 N N . GLU B 1 300 ? -14.125 -17.156 10.812 1 36.12 300 GLU B N 1
ATOM 4824 C CA . 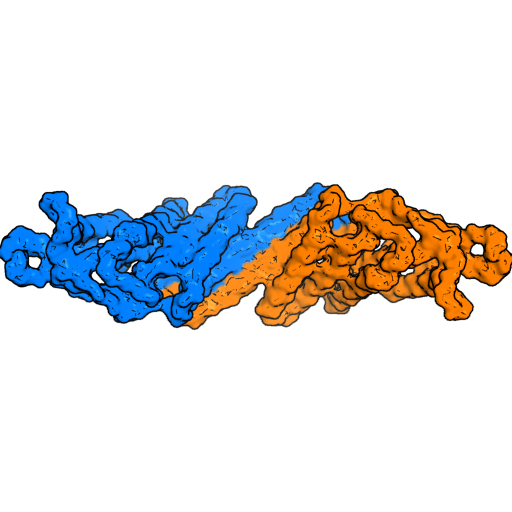GLU B 1 300 ? -15.047 -17.656 9.797 1 36.12 300 GLU B CA 1
ATOM 4825 C C . GLU B 1 300 ? -14.453 -18.859 9.055 1 36.12 300 GLU B C 1
ATOM 4827 O O . GLU B 1 300 ? -15.188 -19.672 8.5 1 36.12 300 GLU B O 1
ATOM 4832 N N . ASN B 1 301 ? -13.305 -19.016 9.227 1 33.84 301 ASN B N 1
ATOM 4833 C CA . ASN B 1 301 ? -12.711 -20.266 8.773 1 33.84 301 ASN B CA 1
ATOM 4834 C C . ASN B 1 301 ? -12.977 -21.406 9.75 1 33.84 301 ASN B C 1
ATOM 4836 O O . ASN B 1 301 ? -12.875 -22.578 9.391 1 33.84 301 ASN B O 1
ATOM 4840 N N . GLY B 1 302 ? -13.164 -21.094 11.078 1 31.11 302 GLY B N 1
ATOM 4841 C CA . GLY B 1 302 ? -13.492 -22.172 11.992 1 31.11 302 GLY B CA 1
ATOM 4842 C C . GLY B 1 302 ? -14.914 -22.688 11.836 1 31.11 302 GLY B C 1
ATOM 4843 O O . GLY B 1 302 ? -15.273 -23.719 12.398 1 31.11 302 GLY B O 1
ATOM 4844 N N . PHE B 1 303 ? -15.852 -21.844 11.758 1 28.41 303 PHE B N 1
ATOM 4845 C CA . PHE B 1 303 ? -17.188 -22.391 11.883 1 28.41 303 PHE B CA 1
ATOM 4846 C C . PHE B 1 303 ? -17.547 -23.25 10.672 1 28.41 303 PHE B C 1
ATOM 4848 O O . PHE B 1 303 ? -18.641 -23.781 10.578 1 28.41 303 PHE B O 1
ATOM 4855 N N . MET B 1 304 ? -16.797 -23.172 9.68 1 24.2 304 MET B N 1
ATOM 4856 C CA . MET B 1 304 ? -17.344 -24.281 8.898 1 24.2 304 MET B CA 1
ATOM 4857 C C . MET B 1 304 ? -16.688 -25.594 9.273 1 24.2 304 MET B C 1
ATOM 4859 O O . MET B 1 304 ? -15.484 -25.625 9.578 1 24.2 304 MET B O 1
#

Solvent-accessible surface area (backbone atoms only — not comparable to full-atom values): 31134 Å² total; per-residue (Å²): 133,62,25,62,47,74,42,64,47,74,59,49,68,67,91,64,72,68,74,50,84,80,75,49,68,45,73,68,46,44,48,50,28,51,49,44,37,51,31,45,53,50,38,62,51,45,72,74,38,86,82,56,44,73,67,56,50,49,51,35,47,49,58,27,49,62,52,52,42,61,31,53,46,38,86,81,73,50,93,54,80,30,72,57,19,56,68,48,76,40,48,35,27,25,42,45,52,62,85,53,60,48,73,45,54,29,46,65,57,49,50,49,53,52,50,50,40,52,23,52,41,28,44,50,52,22,30,57,55,68,41,43,93,79,65,44,72,67,50,50,50,50,29,35,50,29,16,50,50,19,24,50,46,45,50,46,38,62,73,62,51,55,77,69,48,89,67,79,61,50,90,72,32,54,79,20,66,46,50,40,49,25,52,28,35,45,25,51,25,55,30,46,51,52,49,47,52,49,39,57,74,68,64,52,59,65,68,57,50,31,51,51,28,44,53,35,19,47,31,25,47,51,28,32,58,47,46,67,84,46,61,57,74,44,38,44,28,59,36,30,49,27,48,21,51,18,24,44,29,41,15,49,27,26,38,51,50,20,53,54,28,51,54,50,33,71,69,42,68,47,60,40,56,79,42,41,46,55,67,28,63,62,46,44,47,55,43,40,45,60,32,47,54,50,44,43,46,38,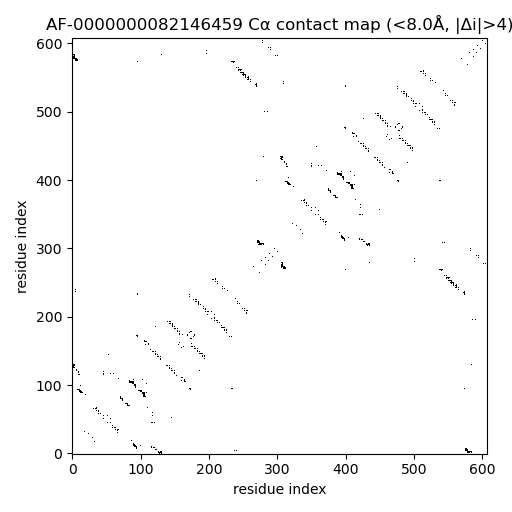43,71,58,59,77,101,134,64,22,62,48,76,38,62,47,74,60,48,68,68,93,65,70,67,75,49,84,81,76,50,69,45,72,68,45,44,48,51,29,50,48,43,37,52,31,44,51,48,38,62,50,44,72,76,37,87,83,56,46,73,67,56,50,49,52,36,48,50,57,27,49,63,52,51,41,63,30,52,47,38,86,80,72,48,94,53,79,28,73,58,19,55,68,49,77,40,47,36,26,25,41,45,53,62,87,56,61,49,72,44,54,30,47,65,57,48,51,51,54,52,49,49,38,51,23,50,41,29,44,50,53,24,29,58,55,69,40,44,94,78,65,45,72,68,51,50,50,51,28,34,50,28,16,50,48,19,24,49,47,46,50,47,39,62,74,59,53,56,78,68,48,88,69,78,62,50,90,70,32,54,78,20,66,46,51,39,48,26,52,29,34,46,26,51,26,54,31,45,49,51,50,46,52,50,39,58,75,68,63,52,58,65,67,58,51,31,52,53,29,42,53,34,18,48,31,25,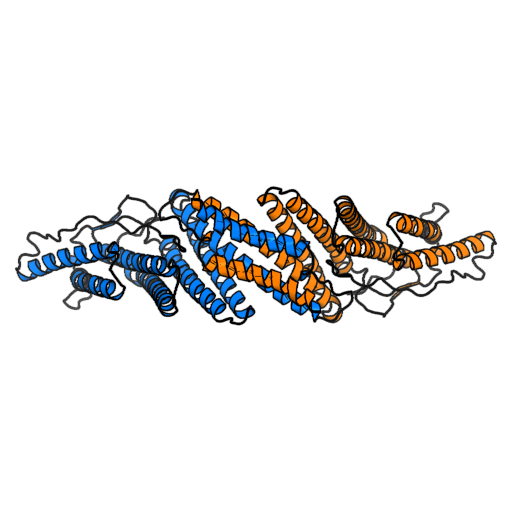47,51,26,35,58,48,48,67,84,46,61,56,74,44,39,44,29,60,37,30,49,26,47,22,51,18,24,43,28,42,14,50,28,26,37,52,48,19,53,52,28,50,55,50,34,70,69,40,70,47,61,40,56,78,42,40,46,53,67,29,62,62,47,44,45,54,43,39,46,60,33,46,53,48,44,42,46,39,45,70,58,59,75,100